Protein 2CA6 (pdb70)

Organism: Schizosaccharomyces pombe (strain 972 / ATCC 24843) (NCBI:txid284812)

Foldseek 3Di:
DAAECAQVAEAPLAQDDVSVVPPCVCLQPDQCHAYYAQANYAYHQHNLLVSLVSQLSNLNHAEYHQAHHHPPHDQVRCLNSLLSNLVSVLNRLNHAEYAHENAAHDPNSLPSVLVSLLRNLQYAAYHYEHHQQAQVSLLSSLQSLLSSLVNNVVVVHDAHAYDHYENRQNAQNNLVSNLSSQLSRQQYAEYAHEHNQHEQVSLLCNQQSHVLSNANYAYYAHHQYAHALRSLLSVLVSVLSHQNHAEYHYANHLCAQVSLLSNLVSLLPDANRQYAYYADHQNQHEDVSLLSNLVCCLPHPLRYAEYEYAAYAYDCPDPSNVSSVVSCVVSVGHDYDDRPHYD/DEAECALVQEEEQAQDDVCCCVRVVVLVPDLCHAYYAYANYEYHQHNLQVVLVSLLSSQNHAEYHQAHHHPPPDQVRCQRSLLSNLVSVLSHLNHAYYAHHNAAHPPSNLVSQLVSLLRSLQYAAYHHEAHQCAQPSLLSNLQSLLSSLVVNVVVVHDAHAYDAYENHLNELNNLLRNQSSQLSGQQYAYYHHEHNQYEQVSLLCNQQSHNLSNQNHAYYAHHAYAHALSNLVSLLVSVQSHQNHAEYHCANHQCAQNSLLSNLVSLLPHAPRAYAYYADEQNQHEDVSLLSNLVSCLPGHLNYAEAEYAAYAYDCPPPSVVSSVVSCVVSVGHDYDDRPHYD

InterPro domains:
  IPR027038 Ran GTPase-activating protein [PTHR24113] (4-377)
  IPR032675 Leucine-rich repeat domain superfamily [G3DSA:3.80.10.10] (1-345)

Solvent-accessible surface area: 29556 Å² total

Sequence (686 aa):
ARFSIEGKSLKLDAITTEDEKSVFAVLLEDDSVKEIVLSGNTIGTEAARWLSENIASKKDLEIAEFSDIFTGRVKDEIPEALRLLLQALLKCPKLHTVRLSDNAFGPTAQEPLIDFLSKHTPLEHLYLHNNGLGPQAGAKIARALQELAVNKKAKNAPPLRSIICGRNRLENGSMKEWAKTFQSHRLLHTVKMVQNGIRPEGIEHLLLEGLAYCQELKVLDLQDNTFTHLGSSALAIALKSWPNLRELGLNDCLLSARGAAAVVDAFSKLENIGLQTLRLQYNEIELDAVRTLKTVIDEKMPDLLFLELNGNRFSEEDDVVDEIREVFSTRGRGELDELDDMEARFSIEGKSLKLDAITTEDEKSVFAVLLEDDSVKEIVLSGNTIGTEAARWLSENIASKKDLEIAEFSDIFTGRVKDEIPEALRLLLQALLKCPKLHTVRLSDNAFGPTAQEPLIDFLSKHTPLEHLYLHNNGLGPQAGAKIARALQELAVNKKAKNAPPLRSIICGRNRLENGSMKEWAKTFQSHRLLHTVKMVQNGIRPEGIEHLLLEGLAYCQELKVLDLQDNTFTHLGSSALAIALKSWPNLRELGLNDCLLSARGAAAVVDAFSKLENIGLQTLRLQYNEIELDAVRTLKTVIDEKMPDLLFLELNGNRFSEEDDVVDEIREVFSTRGRGELDELDDME

CATH classification: 3.80.10.10

Structure (mmCIF, N/CA/C/O backbone):
data_2CA6
#
_entry.id   2CA6
#
_cell.length_a   175.210
_cell.length_b   175.210
_cell.length_c   55.850
_cell.angle_alpha   90.00
_cell.angle_beta   90.00
_cell.angle_gamma   90.00
#
_symmetry.space_group_name_H-M   'I 41'
#
loop_
_entity.id
_entity.type
_entity.pdbx_description
1 polymer 'RAN GTPASE-ACTIVATING PROTEIN 1'
2 non-polymer 'SULFATE ION'
3 water water
#
loop_
_atom_site.group_PDB
_atom_site.id
_atom_site.type_symbol
_atom_site.label_atom_id
_atom_site.label_alt_id
_atom_site.label_comp_id
_atom_site.label_asym_id
_atom_site.label_entity_id
_atom_site.label_seq_id
_atom_site.pdbx_PDB_ins_code
_atom_site.Cartn_x
_atom_site.Cartn_y
_atom_site.Cartn_z
_atom_site.occupancy
_atom_site.B_iso_or_equiv
_atom_site.auth_seq_id
_atom_site.auth_comp_id
_atom_site.auth_asym_id
_atom_site.auth_atom_id
_atom_site.pdbx_PDB_model_num
ATOM 1 N N . ALA A 1 2 ? 16.697 58.570 11.666 1.00 34.68 2 ALA A N 1
ATOM 2 C CA . ALA A 1 2 ? 18.054 58.005 11.906 1.00 35.53 2 ALA A CA 1
ATOM 3 C C . ALA A 1 2 ? 19.132 59.088 11.967 1.00 36.84 2 ALA A C 1
ATOM 4 O O . ALA A 1 2 ? 19.147 60.019 11.164 1.00 35.22 2 ALA A O 1
ATOM 6 N N . ARG A 1 3 ? 20.039 58.957 12.929 1.00 37.63 3 ARG A N 1
ATOM 7 C CA . ARG A 1 3 ? 21.125 59.921 13.093 1.00 37.75 3 ARG A CA 1
ATOM 8 C C . ARG A 1 3 ? 22.483 59.262 12.841 1.00 37.31 3 ARG A C 1
ATOM 9 O O . ARG A 1 3 ? 22.813 58.244 13.456 1.00 38.25 3 ARG A O 1
ATOM 17 N N . PHE A 1 4 ? 23.263 59.839 11.930 1.00 34.44 4 PHE A N 1
ATOM 18 C CA . PHE A 1 4 ? 24.578 59.299 11.619 1.00 31.99 4 PHE A CA 1
ATOM 19 C C . PHE A 1 4 ? 25.678 60.206 12.154 1.00 30.62 4 PHE A C 1
ATOM 20 O O . PHE A 1 4 ? 25.694 61.406 11.878 1.00 29.20 4 PHE A O 1
ATOM 28 N N . SER A 1 5 ? 26.602 59.633 12.915 1.00 29.98 5 SER A N 1
ATOM 29 C CA . SER A 1 5 ? 27.687 60.422 13.473 1.00 32.02 5 SER A CA 1
ATOM 30 C C . SER A 1 5 ? 29.030 59.699 13.533 1.00 32.82 5 SER A C 1
ATOM 31 O O . SER A 1 5 ? 29.111 58.519 13.891 1.00 35.41 5 SER A O 1
ATOM 34 N N . ILE A 1 6 ? 30.078 60.427 13.167 1.00 30.46 6 ILE A N 1
ATOM 35 C CA . ILE A 1 6 ? 31.447 59.924 13.202 1.00 30.01 6 ILE A CA 1
ATOM 36 C C . ILE A 1 6 ? 32.179 60.999 13.991 1.00 27.87 6 ILE A C 1
ATOM 37 O O . ILE A 1 6 ? 33.406 61.117 13.937 1.00 24.18 6 ILE A O 1
ATOM 42 N N . GLU A 1 7 ? 31.389 61.787 14.715 1.00 25.32 7 GLU A N 1
ATOM 43 C CA . GLU A 1 7 ? 31.895 62.890 15.515 1.00 25.84 7 GLU A CA 1
ATOM 44 C C . GLU A 1 7 ? 33.123 62.592 16.366 1.00 26.39 7 GLU A C 1
ATOM 45 O O . GLU A 1 7 ? 33.207 61.559 17.042 1.00 24.44 7 GLU A O 1
ATOM 51 N N . GLY A 1 8 ? 34.071 63.526 16.318 1.00 25.68 8 GLY A N 1
ATOM 52 C CA . GLY A 1 8 ? 35.299 63.415 17.080 1.00 27.19 8 GLY A CA 1
ATOM 53 C C . GLY A 1 8 ? 36.143 62.179 16.830 1.00 28.42 8 GLY A C 1
ATOM 54 O O . GLY A 1 8 ? 37.047 61.894 17.623 1.00 26.15 8 GLY A O 1
ATOM 55 N N . LYS A 1 9 ? 35.863 61.452 15.746 1.00 28.04 9 LYS A N 1
ATOM 56 C CA . LYS A 1 9 ? 36.617 60.243 15.406 1.00 26.10 9 LYS A CA 1
ATOM 57 C C . LYS A 1 9 ? 38.007 60.566 14.863 1.00 28.00 9 LYS A C 1
ATOM 58 O O . LYS A 1 9 ? 38.821 59.667 14.645 1.00 26.11 9 LYS A O 1
ATOM 64 N N . SER A 1 10 ? 38.262 61.854 14.640 1.00 29.98 10 SER A N 1
ATOM 65 C CA . SER A 1 10 ? 39.547 62.332 14.142 1.00 30.75 10 SER A CA 1
ATOM 66 C C . SER A 1 10 ? 40.027 61.506 12.947 1.00 31.74 10 SER A C 1
ATOM 67 O O . SER A 1 10 ? 41.061 60.843 13.007 1.00 35.23 10 SER A O 1
ATOM 70 N N . LEU A 1 11 ? 39.274 61.565 11.854 1.00 31.51 11 LEU A N 1
ATOM 71 C CA . LEU A 1 11 ? 39.589 60.801 10.653 1.00 30.95 11 LEU A CA 1
ATOM 72 C C . LEU A 1 11 ? 40.169 61.648 9.523 1.00 30.61 11 LEU A C 1
ATOM 73 O O . LEU A 1 11 ? 39.522 62.573 9.036 1.00 26.25 11 LEU A O 1
ATOM 78 N N . LYS A 1 12 ? 41.392 61.320 9.115 1.00 31.53 12 LYS A N 1
ATOM 79 C CA . LYS A 1 12 ? 42.071 62.021 8.025 1.00 34.37 12 LYS A CA 1
ATOM 80 C C . LYS A 1 12 ? 41.601 61.393 6.719 1.00 34.44 12 LYS A C 1
ATOM 81 O O . LYS A 1 12 ? 42.334 60.629 6.080 1.00 35.75 12 LYS A O 1
ATOM 87 N N . LEU A 1 13 ? 40.376 61.730 6.327 1.00 33.06 13 LEU A N 1
ATOM 88 C CA . LEU A 1 13 ? 39.775 61.180 5.123 1.00 32.47 13 LEU A CA 1
ATOM 89 C C . LEU A 1 13 ? 39.972 61.971 3.831 1.00 31.34 13 LEU A C 1
ATOM 90 O O . LEU A 1 13 ? 39.191 62.869 3.513 1.00 30.79 13 LEU A O 1
ATOM 95 N N . ASP A 1 14 ? 41.016 61.625 3.087 1.00 30.95 14 ASP A N 1
ATOM 96 C CA . ASP A 1 14 ? 41.289 62.267 1.808 1.00 31.72 14 ASP A CA 1
ATOM 97 C C . ASP A 1 14 ? 40.332 61.593 0.824 1.00 30.92 14 ASP A C 1
ATOM 98 O O . ASP A 1 14 ? 39.966 62.158 -0.208 1.00 28.43 14 ASP A O 1
ATOM 103 N N . ALA A 1 15 ? 39.936 60.371 1.174 1.00 33.46 15 ALA A N 1
ATOM 104 C CA . ALA A 1 15 ? 39.028 59.563 0.367 1.00 35.74 15 ALA A CA 1
ATOM 105 C C . ALA A 1 15 ? 38.362 58.502 1.246 1.00 36.57 15 ALA A C 1
ATOM 106 O O . ALA A 1 15 ? 38.662 58.393 2.431 1.00 36.54 15 ALA A O 1
ATOM 108 N N . ILE A 1 16 ? 37.455 57.723 0.663 1.00 40.98 16 ILE A N 1
ATOM 109 C CA . ILE A 1 16 ? 36.760 56.670 1.404 1.00 44.56 16 ILE A CA 1
ATOM 110 C C . ILE A 1 16 ? 37.211 55.282 0.937 1.00 48.39 16 ILE A C 1
ATOM 111 O O . ILE A 1 16 ? 36.857 54.830 -0.154 1.00 47.39 16 ILE A O 1
ATOM 116 N N . THR A 1 17 ? 37.991 54.616 1.786 1.00 52.89 17 THR A N 1
ATOM 117 C CA . THR A 1 17 ? 38.544 53.292 1.502 1.00 56.48 17 THR A CA 1
ATOM 118 C C . THR A 1 17 ? 37.492 52.234 1.198 1.00 57.99 17 THR A C 1
ATOM 119 O O . THR A 1 17 ? 36.340 52.542 0.906 1.00 59.23 17 THR A O 1
ATOM 123 N N . THR A 1 18 ? 37.915 50.978 1.269 1.00 60.58 18 THR A N 1
ATOM 124 C CA . THR A 1 18 ? 37.043 49.842 1.019 1.00 63.91 18 THR A CA 1
ATOM 125 C C . THR A 1 18 ? 36.366 49.459 2.329 1.00 64.94 18 THR A C 1
ATOM 126 O O . THR A 1 18 ? 35.142 49.502 2.442 1.00 63.92 18 THR A O 1
ATOM 130 N N . GLU A 1 19 ? 37.168 49.085 3.320 1.00 68.02 19 GLU A N 1
ATOM 131 C CA . GLU A 1 19 ? 36.623 48.718 4.619 1.00 70.33 19 GLU A CA 1
ATOM 132 C C . GLU A 1 19 ? 36.225 49.982 5.365 1.00 70.66 19 GLU A C 1
ATOM 133 O O . GLU A 1 19 ? 35.413 49.944 6.287 1.00 71.23 19 GLU A O 1
ATOM 139 N N . ASP A 1 20 ? 36.810 51.103 4.964 1.00 70.13 20 ASP A N 1
ATOM 140 C CA . ASP A 1 20 ? 36.486 52.377 5.581 1.00 69.42 20 ASP A CA 1
ATOM 141 C C . ASP A 1 20 ? 35.070 52.714 5.140 1.00 67.89 20 ASP A C 1
ATOM 142 O O . ASP A 1 20 ? 34.368 53.495 5.776 1.00 68.52 20 ASP A O 1
ATOM 147 N N . GLU A 1 21 ? 34.662 52.096 4.040 1.00 66.66 21 GLU A N 1
ATOM 148 C CA . GLU A 1 21 ? 33.338 52.295 3.469 1.00 66.06 21 GLU A CA 1
ATOM 149 C C . GLU A 1 21 ? 32.390 51.198 3.939 1.00 65.13 21 GLU A C 1
ATOM 150 O O . GLU A 1 21 ? 31.169 51.351 3.890 1.00 65.19 21 GLU A O 1
ATOM 156 N N . LYS A 1 22 ? 32.972 50.094 4.399 1.00 65.04 22 LYS A N 1
ATOM 157 C CA . LYS A 1 22 ? 32.220 48.936 4.875 1.00 62.69 22 LYS A CA 1
ATOM 158 C C . LYS A 1 22 ? 32.128 48.901 6.405 1.00 61.53 22 LYS A C 1
ATOM 159 O O . LYS A 1 22 ? 31.243 48.255 6.970 1.00 60.85 22 LYS A O 1
ATOM 165 N N . SER A 1 23 ? 33.039 49.609 7.069 1.00 60.50 23 SER A N 1
ATOM 166 C CA . SER A 1 23 ? 33.081 49.634 8.529 1.00 59.58 23 SER A CA 1
ATOM 167 C C . SER A 1 23 ? 32.904 51.012 9.151 1.00 57.58 23 SER A C 1
ATOM 168 O O . SER A 1 23 ? 32.915 51.144 10.375 1.00 58.70 23 SER A O 1
ATOM 171 N N . VAL A 1 24 ? 32.757 52.044 8.332 1.00 54.51 24 VAL A N 1
ATOM 172 C CA . VAL A 1 24 ? 32.598 53.376 8.897 1.00 52.06 24 VAL A CA 1
ATOM 173 C C . VAL A 1 24 ? 31.297 54.036 8.477 1.00 49.02 24 VAL A C 1
ATOM 174 O O . VAL A 1 24 ? 30.484 54.405 9.320 1.00 49.70 24 VAL A O 1
ATOM 178 N N . PHE A 1 25 ? 31.099 54.176 7.172 1.00 45.94 25 PHE A N 1
ATOM 179 C CA . PHE A 1 25 ? 29.892 54.806 6.666 1.00 41.96 25 PHE A CA 1
ATOM 180 C C . PHE A 1 25 ? 28.940 53.778 6.087 1.00 40.47 25 PHE A C 1
ATOM 181 O O . PHE A 1 25 ? 28.284 54.026 5.075 1.00 39.98 25 PHE A O 1
ATOM 189 N N . ALA A 1 26 ? 28.874 52.621 6.735 1.00 39.17 26 ALA A N 1
ATOM 190 C CA . ALA A 1 26 ? 27.988 51.555 6.291 1.00 38.96 26 ALA A CA 1
ATOM 191 C C . ALA A 1 26 ? 26.546 52.021 6.453 1.00 39.49 26 ALA A C 1
ATOM 192 O O . ALA A 1 26 ? 25.722 51.853 5.556 1.00 37.72 26 ALA A O 1
ATOM 194 N N . VAL A 1 27 ? 26.249 52.616 7.602 1.00 41.17 27 VAL A N 1
ATOM 195 C CA . VAL A 1 27 ? 24.907 53.111 7.872 1.00 44.42 27 VAL A CA 1
ATOM 196 C C . VAL A 1 27 ? 24.536 54.242 6.916 1.00 45.37 27 VAL A C 1
ATOM 197 O O . VAL A 1 27 ? 23.413 54.307 6.417 1.00 46.33 27 VAL A O 1
ATOM 201 N N . LEU A 1 28 ? 25.488 55.131 6.663 1.00 45.68 28 LEU A N 1
ATOM 202 C CA . LEU A 1 28 ? 25.256 56.264 5.777 1.00 47.77 28 LEU A CA 1
ATOM 203 C C . LEU A 1 28 ? 25.158 55.794 4.331 1.00 48.80 28 LEU A C 1
ATOM 204 O O . LEU A 1 28 ? 24.577 56.467 3.485 1.00 49.47 28 LEU A O 1
ATOM 209 N N . LEU A 1 29 ? 25.725 54.624 4.059 1.00 49.76 29 LEU A N 1
ATOM 210 C CA . LEU A 1 29 ? 25.709 54.059 2.718 1.00 48.22 29 LEU A CA 1
ATOM 211 C C . LEU A 1 29 ? 24.570 53.062 2.527 1.00 49.35 29 LEU A C 1
ATOM 212 O O . LEU A 1 29 ? 24.282 52.659 1.404 1.00 51.29 29 LEU A O 1
ATOM 217 N N . GLU A 1 30 ? 23.915 52.675 3.618 1.00 49.12 30 GLU A N 1
ATOM 218 C CA . GLU A 1 30 ? 22.826 51.703 3.543 1.00 50.44 30 GLU A CA 1
ATOM 219 C C . GLU A 1 30 ? 21.441 52.243 3.911 1.00 49.90 30 GLU A C 1
ATOM 220 O O . GLU A 1 30 ? 20.435 51.807 3.352 1.00 48.09 30 GLU A O 1
ATOM 226 N N . ASP A 1 31 ? 21.393 53.180 4.855 1.00 50.43 31 ASP A N 1
ATOM 227 C CA . ASP A 1 31 ? 20.131 53.764 5.308 1.00 49.27 31 ASP A CA 1
ATOM 228 C C . ASP A 1 31 ? 19.758 54.992 4.476 1.00 48.69 31 ASP A C 1
ATOM 229 O O . ASP A 1 31 ? 20.623 55.796 4.129 1.00 49.41 31 ASP A O 1
ATOM 234 N N . ASP A 1 32 ? 18.473 55.134 4.158 1.00 48.07 32 ASP A N 1
ATOM 235 C CA . ASP A 1 32 ? 18.003 56.275 3.373 1.00 47.19 32 ASP A CA 1
ATOM 236 C C . ASP A 1 32 ? 17.137 57.228 4.185 1.00 44.70 32 ASP A C 1
ATOM 237 O O . ASP A 1 32 ? 16.868 58.354 3.759 1.00 43.12 32 ASP A O 1
ATOM 242 N N . SER A 1 33 ? 16.708 56.770 5.357 1.00 42.02 33 SER A N 1
ATOM 243 C CA . SER A 1 33 ? 15.876 57.572 6.242 1.00 38.17 33 SER A CA 1
ATOM 244 C C . SER A 1 33 ? 16.736 58.410 7.180 1.00 36.51 33 SER A C 1
ATOM 245 O O . SER A 1 33 ? 16.223 59.019 8.124 1.00 34.14 33 SER A O 1
ATOM 248 N N . VAL A 1 34 ? 18.043 58.430 6.916 1.00 32.82 34 VAL A N 1
ATOM 249 C CA . VAL A 1 34 ? 18.988 59.207 7.717 1.00 33.29 34 VAL A CA 1
ATOM 250 C C . VAL A 1 34 ? 18.504 60.648 7.805 1.00 32.78 34 VAL A C 1
ATOM 251 O O . VAL A 1 34 ? 18.366 61.320 6.784 1.00 34.80 34 VAL A O 1
ATOM 255 N N . LYS A 1 35 ? 18.259 61.122 9.021 1.00 32.02 35 LYS A N 1
ATOM 256 C CA . LYS A 1 35 ? 17.772 62.483 9.225 1.00 32.39 35 LYS A CA 1
ATOM 257 C C . LYS A 1 35 ? 18.827 63.454 9.751 1.00 30.31 35 LYS A C 1
ATOM 258 O O . LYS A 1 35 ? 18.661 64.665 9.646 1.00 29.63 35 LYS A O 1
ATOM 264 N N . GLU A 1 36 ? 19.903 62.924 10.322 1.00 28.83 36 GLU A N 1
ATOM 265 C CA . GLU A 1 36 ? 20.976 63.764 10.845 1.00 28.99 36 GLU A CA 1
ATOM 266 C C . GLU A 1 36 ? 22.324 63.189 10.448 1.00 27.19 36 GLU A C 1
ATOM 267 O O . GLU A 1 36 ? 22.494 61.971 10.380 1.00 27.65 36 GLU A O 1
ATOM 273 N N . ILE A 1 37 ? 23.283 64.072 10.195 1.00 24.54 37 ILE A N 1
ATOM 274 C CA . ILE A 1 37 ? 24.631 63.650 9.835 1.00 21.92 37 ILE A CA 1
ATOM 275 C C . ILE A 1 37 ? 25.631 64.538 10.555 1.00 19.62 37 ILE A C 1
ATOM 276 O O . ILE A 1 37 ? 25.632 65.756 10.366 1.00 18.72 37 ILE A O 1
ATOM 281 N N . VAL A 1 38 ? 26.460 63.928 11.400 1.00 18.89 38 VAL A N 1
ATOM 282 C CA . VAL A 1 38 ? 27.484 64.662 12.138 1.00 17.75 38 VAL A CA 1
ATOM 283 C C . VAL A 1 38 ? 28.849 64.219 11.626 1.00 20.14 38 VAL A C 1
ATOM 284 O O . VAL A 1 38 ? 29.237 63.056 11.790 1.00 23.02 38 VAL A O 1
ATOM 288 N N . LEU A 1 39 ? 29.566 65.146 10.994 1.00 19.80 39 LEU A N 1
ATOM 289 C CA . LEU A 1 39 ? 30.891 64.875 10.445 1.00 17.69 39 LEU A CA 1
ATOM 290 C C . LEU A 1 39 ? 31.938 65.679 11.191 1.00 19.69 39 LEU A C 1
ATOM 291 O O . LEU A 1 39 ? 33.125 65.620 10.867 1.00 20.03 39 LEU A O 1
ATOM 296 N N . SER A 1 40 ? 31.492 66.429 12.192 1.00 19.31 40 SER A N 1
ATOM 297 C CA . SER A 1 40 ? 32.375 67.279 12.983 1.00 22.37 40 SER A CA 1
ATOM 298 C C . SER A 1 40 ? 33.510 66.560 13.716 1.00 24.42 40 SER A C 1
ATOM 299 O O . SER A 1 40 ? 33.294 65.533 14.362 1.00 27.53 40 SER A O 1
ATOM 302 N N . GLY A 1 41 ? 34.718 67.111 13.606 1.00 22.21 41 GLY A N 1
ATOM 303 C CA . GLY A 1 41 ? 35.874 66.527 14.275 1.00 24.74 41 GLY A CA 1
ATOM 304 C C . GLY A 1 41 ? 36.732 65.594 13.436 1.00 22.26 41 GLY A C 1
ATOM 305 O O . GLY A 1 41 ? 37.440 64.743 13.965 1.00 17.88 41 GLY A O 1
ATOM 306 N N . ASN A 1 42 ? 36.662 65.754 12.122 1.00 23.69 42 ASN A N 1
ATOM 307 C CA . ASN A 1 42 ? 37.431 64.933 11.203 1.00 24.22 42 ASN A CA 1
ATOM 308 C C . ASN A 1 42 ? 37.908 65.859 10.098 1.00 23.79 42 ASN A C 1
ATOM 309 O O . ASN A 1 42 ? 37.394 66.965 9.953 1.00 23.45 42 ASN A O 1
ATOM 314 N N . THR A 1 43 ? 38.898 65.410 9.332 1.00 26.75 43 THR A N 1
ATOM 315 C CA . THR A 1 43 ? 39.442 66.196 8.231 1.00 24.92 43 THR A CA 1
ATOM 316 C C . THR A 1 43 ? 39.004 65.592 6.912 1.00 24.42 43 THR A C 1
ATOM 317 O O . THR A 1 43 ? 39.490 64.531 6.516 1.00 25.90 43 THR A O 1
ATOM 321 N N . ILE A 1 44 ? 38.090 66.278 6.231 1.00 20.91 44 ILE A N 1
ATOM 322 C CA . ILE A 1 44 ? 37.569 65.803 4.961 1.00 19.92 44 ILE A CA 1
ATOM 323 C C . ILE A 1 44 ? 38.267 66.340 3.711 1.00 21.17 44 ILE A C 1
ATOM 324 O O . ILE A 1 44 ? 38.195 67.535 3.390 1.00 15.33 44 ILE A O 1
ATOM 329 N N . GLY A 1 45 ? 38.947 65.431 3.013 1.00 21.11 45 GLY A N 1
ATOM 330 C CA . GLY A 1 45 ? 39.638 65.776 1.787 1.00 19.01 45 GLY A CA 1
ATOM 331 C C . GLY A 1 45 ? 38.664 65.748 0.624 1.00 18.91 45 GLY A C 1
ATOM 332 O O . GLY A 1 45 ? 37.504 65.358 0.776 1.00 17.78 45 GLY A O 1
ATOM 333 N N . THR A 1 46 ? 39.138 66.146 -0.547 1.00 19.08 46 THR A N 1
ATOM 334 C CA . THR A 1 46 ? 38.304 66.196 -1.737 1.00 21.73 46 THR A CA 1
ATOM 335 C C . THR A 1 46 ? 37.592 64.903 -2.125 1.00 24.35 46 THR A C 1
ATOM 336 O O . THR A 1 46 ? 36.366 64.860 -2.229 1.00 25.44 46 THR A O 1
ATOM 340 N N . GLU A 1 47 ? 38.364 63.850 -2.353 1.00 27.87 47 GLU A N 1
ATOM 341 C CA . GLU A 1 47 ? 37.788 62.580 -2.760 1.00 26.20 47 GLU A CA 1
ATOM 342 C C . GLU A 1 47 ? 36.728 62.079 -1.792 1.00 26.99 47 GLU A C 1
ATOM 343 O O . GLU A 1 47 ? 35.656 61.638 -2.215 1.00 27.56 47 GLU A O 1
ATOM 349 N N . ALA A 1 48 ? 37.029 62.140 -0.496 1.00 26.41 48 ALA A N 1
ATOM 350 C CA . ALA A 1 48 ? 36.095 61.696 0.537 1.00 26.02 48 ALA A CA 1
ATOM 351 C C . ALA A 1 48 ? 34.805 62.496 0.433 1.00 24.82 48 ALA A C 1
ATOM 352 O O . ALA A 1 48 ? 33.706 61.943 0.548 1.00 24.23 48 ALA A O 1
ATOM 354 N N . ALA A 1 49 ? 34.947 63.801 0.202 1.00 24.96 49 ALA A N 1
ATOM 355 C CA . ALA A 1 49 ? 33.796 64.685 0.068 1.00 21.68 49 ALA A CA 1
ATOM 356 C C . ALA A 1 49 ? 32.931 64.259 -1.113 1.00 21.60 49 ALA A C 1
ATOM 357 O O . ALA A 1 49 ? 31.707 64.303 -1.033 1.00 20.78 49 ALA A O 1
ATOM 359 N N . ARG A 1 50 ? 33.568 63.851 -2.208 1.00 22.23 50 ARG A N 1
ATOM 360 C CA . ARG A 1 50 ? 32.835 63.417 -3.391 1.00 23.53 50 ARG A CA 1
ATOM 361 C C . ARG A 1 50 ? 32.023 62.169 -3.086 1.00 24.41 50 ARG A C 1
ATOM 362 O O . ARG A 1 50 ? 30.895 62.005 -3.566 1.00 24.76 50 ARG A O 1
ATOM 370 N N . TRP A 1 51 ? 32.601 61.287 -2.282 1.00 24.59 51 TRP A N 1
ATOM 371 C CA . TRP A 1 51 ? 31.918 60.064 -1.904 1.00 23.84 51 TRP A CA 1
ATOM 372 C C . TRP A 1 51 ? 30.667 60.418 -1.090 1.00 22.24 51 TRP A C 1
ATOM 373 O O . TRP A 1 51 ? 29.545 60.078 -1.460 1.00 19.15 51 TRP A O 1
ATOM 384 N N . LEU A 1 52 ? 30.880 61.117 0.018 1.00 22.60 52 LEU A N 1
ATOM 385 C CA . LEU A 1 52 ? 29.799 61.530 0.905 1.00 23.69 52 LEU A CA 1
ATOM 386 C C . LEU A 1 52 ? 28.683 62.257 0.158 1.00 25.51 52 LEU A C 1
ATOM 387 O O . LEU A 1 52 ? 27.504 62.050 0.441 1.00 28.03 52 LEU A O 1
ATOM 392 N N . SER A 1 53 ? 29.058 63.112 -0.792 1.00 26.72 53 SER A N 1
ATOM 393 C CA . SER A 1 53 ? 28.088 63.880 -1.572 1.00 25.73 53 SER A CA 1
ATOM 394 C C . SER A 1 53 ? 27.038 63.000 -2.234 1.00 24.39 53 SER A C 1
ATOM 395 O O . SER A 1 53 ? 25.841 63.274 -2.156 1.00 20.69 53 SER A O 1
ATOM 398 N N . GLU A 1 54 ? 27.496 61.943 -2.891 1.00 25.15 54 GLU A N 1
ATOM 399 C CA . GLU A 1 54 ? 26.598 61.016 -3.565 1.00 27.07 54 GLU A CA 1
ATOM 400 C C . GLU A 1 54 ? 25.760 60.242 -2.542 1.00 24.46 54 GLU A C 1
ATOM 401 O O . GLU A 1 54 ? 24.624 59.856 -2.816 1.00 24.60 54 GLU A O 1
ATOM 407 N N . ASN A 1 55 ? 26.318 60.031 -1.354 1.00 24.15 55 ASN A N 1
ATOM 408 C CA . ASN A 1 55 ? 25.613 59.304 -0.305 1.00 24.29 55 ASN A CA 1
ATOM 409 C C . ASN A 1 55 ? 24.825 60.219 0.622 1.00 23.50 55 ASN A C 1
ATOM 410 O O . ASN A 1 55 ? 24.259 59.776 1.620 1.00 19.05 55 ASN A O 1
ATOM 415 N N . ILE A 1 56 ? 24.789 61.501 0.284 1.00 25.40 56 ILE A N 1
ATOM 416 C CA . ILE A 1 56 ? 24.063 62.471 1.086 1.00 27.02 56 ILE A CA 1
ATOM 417 C C . ILE A 1 56 ? 22.869 63.009 0.314 1.00 26.34 56 ILE A C 1
ATOM 418 O O . ILE A 1 56 ? 21.825 63.299 0.894 1.00 23.32 56 ILE A O 1
ATOM 423 N N . ALA A 1 57 ? 23.022 63.117 -1.000 1.00 27.86 57 ALA A N 1
ATOM 424 C CA . ALA A 1 57 ? 21.955 63.628 -1.848 1.00 30.22 57 ALA A CA 1
ATOM 425 C C . ALA A 1 57 ? 20.799 62.638 -1.948 1.00 31.56 57 ALA A C 1
ATOM 426 O O . ALA A 1 57 ? 19.706 62.987 -2.404 1.00 29.83 57 ALA A O 1
ATOM 428 N N . SER A 1 58 ? 21.046 61.403 -1.519 1.00 32.39 58 SER A N 1
ATOM 429 C CA . SER A 1 58 ? 20.027 60.364 -1.560 1.00 30.88 58 SER A CA 1
ATOM 430 C C . SER A 1 58 ? 19.161 60.422 -0.317 1.00 29.07 58 SER A C 1
ATOM 431 O O . SER A 1 58 ? 18.080 59.846 -0.271 1.00 31.75 58 SER A O 1
ATOM 434 N N . LYS A 1 59 ? 19.641 61.120 0.699 1.00 29.48 59 LYS A N 1
ATOM 435 C CA . LYS A 1 59 ? 18.887 61.242 1.928 1.00 29.48 59 LYS A CA 1
ATOM 436 C C . LYS A 1 59 ? 17.872 62.364 1.757 1.00 30.85 59 LYS A C 1
ATOM 437 O O . LYS A 1 59 ? 18.125 63.508 2.131 1.00 29.77 59 LYS A O 1
ATOM 443 N N . LYS A 1 60 ? 16.722 62.030 1.182 1.00 32.15 60 LYS A N 1
ATOM 444 C CA . LYS A 1 60 ? 15.677 63.019 0.952 1.00 34.21 60 LYS A CA 1
ATOM 445 C C . LYS A 1 60 ? 15.001 63.494 2.236 1.00 33.03 60 LYS A C 1
ATOM 446 O O . LYS A 1 60 ? 14.189 64.421 2.207 1.00 34.69 60 LYS A O 1
ATOM 452 N N . ASP A 1 61 ? 15.328 62.862 3.359 1.00 31.09 61 ASP A N 1
ATOM 453 C CA . ASP A 1 61 ? 14.741 63.250 4.636 1.00 27.46 61 ASP A CA 1
ATOM 454 C C . ASP A 1 61 ? 15.783 63.799 5.583 1.00 24.65 61 ASP A C 1
ATOM 455 O O . ASP A 1 61 ? 15.583 63.815 6.801 1.00 22.16 61 ASP A O 1
ATOM 460 N N . LEU A 1 62 ? 16.908 64.226 5.022 1.00 23.01 62 LEU A N 1
ATOM 461 C CA . LEU A 1 62 ? 17.958 64.805 5.828 1.00 22.36 62 LEU A CA 1
ATOM 462 C C . LEU A 1 62 ? 17.484 66.200 6.220 1.00 24.09 62 LEU A C 1
ATOM 463 O O . LEU A 1 62 ? 17.040 66.970 5.366 1.00 21.76 62 LEU A O 1
ATOM 468 N N . GLU A 1 63 ? 17.590 66.525 7.506 1.00 24.48 63 GLU A N 1
ATOM 469 C CA . GLU A 1 63 ? 17.139 67.817 8.001 1.00 25.57 63 GLU A CA 1
ATOM 470 C C . GLU A 1 63 ? 18.233 68.586 8.699 1.00 25.61 63 GLU A C 1
ATOM 471 O O . GLU A 1 63 ? 18.215 69.812 8.713 1.00 27.86 63 GLU A O 1
ATOM 477 N N . ILE A 1 64 ? 19.168 67.864 9.305 1.00 25.02 64 ILE A N 1
ATOM 478 C CA . ILE A 1 64 ? 20.272 68.492 10.016 1.00 21.71 64 ILE A CA 1
ATOM 479 C C . ILE A 1 64 ? 21.614 68.063 9.450 1.00 20.18 64 ILE A C 1
ATOM 480 O O . ILE A 1 64 ? 21.873 66.875 9.262 1.00 18.93 64 ILE A O 1
ATOM 485 N N . ALA A 1 65 ? 22.455 69.047 9.165 1.00 19.26 65 ALA A N 1
ATOM 486 C CA . ALA A 1 65 ? 23.786 68.792 8.646 1.00 16.56 65 ALA A CA 1
ATOM 487 C C . ALA A 1 65 ? 24.776 69.505 9.556 1.00 16.63 65 ALA A C 1
ATOM 488 O O . ALA A 1 65 ? 24.981 70.718 9.457 1.00 13.37 65 ALA A O 1
ATOM 490 N N . GLU A 1 66 ? 25.358 68.745 10.472 1.00 15.98 66 GLU A N 1
ATOM 491 C CA . GLU A 1 66 ? 26.342 69.285 11.391 1.00 17.08 66 GLU A CA 1
ATOM 492 C C . GLU A 1 66 ? 27.690 69.055 10.740 1.00 15.68 66 GLU A C 1
ATOM 493 O O . GLU A 1 66 ? 28.292 67.992 10.901 1.00 18.86 66 GLU A O 1
ATOM 499 N N . PHE A 1 67 ? 28.160 70.039 9.988 1.00 11.08 67 PHE A N 1
ATOM 500 C CA . PHE A 1 67 ? 29.438 69.892 9.313 1.00 12.56 67 PHE A CA 1
ATOM 501 C C . PHE A 1 67 ? 30.502 70.835 9.852 1.00 11.96 67 PHE A C 1
ATOM 502 O O . PHE A 1 67 ? 31.454 71.159 9.161 1.00 12.10 67 PHE A O 1
ATOM 510 N N . SER A 1 68 ? 30.338 71.277 11.090 1.00 15.14 68 SER A N 1
ATOM 511 C CA . SER A 1 68 ? 31.317 72.168 11.683 1.00 16.38 68 SER A CA 1
ATOM 512 C C . SER A 1 68 ? 32.611 71.384 11.866 1.00 18.12 68 SER A C 1
ATOM 513 O O . SER A 1 68 ? 32.585 70.153 11.980 1.00 16.45 68 SER A O 1
ATOM 516 N N . ASP A 1 69 ? 33.738 72.092 11.877 1.00 15.75 69 ASP A N 1
ATOM 517 C CA . ASP A 1 69 ? 35.031 71.460 12.083 1.00 19.52 69 ASP A CA 1
ATOM 518 C C . ASP A 1 69 ? 35.251 70.183 11.258 1.00 20.75 69 ASP A C 1
ATOM 519 O O . ASP A 1 69 ? 35.195 69.074 11.786 1.00 21.46 69 ASP A O 1
ATOM 524 N N . ILE A 1 70 ? 35.503 70.344 9.961 1.00 22.89 70 ILE A N 1
ATOM 525 C CA . ILE A 1 70 ? 35.746 69.196 9.090 1.00 24.03 70 ILE A CA 1
ATOM 526 C C . ILE A 1 70 ? 36.849 69.470 8.067 1.00 24.68 70 ILE A C 1
ATOM 527 O O . ILE A 1 70 ? 36.945 68.778 7.053 1.00 24.27 70 ILE A O 1
ATOM 532 N N . PHE A 1 71 ? 37.685 70.469 8.337 1.00 25.45 71 PHE A N 1
ATOM 533 C CA . PHE A 1 71 ? 38.770 70.822 7.423 1.00 26.88 71 PHE A CA 1
ATOM 534 C C . PHE A 1 71 ? 40.063 71.237 8.132 1.00 29.17 71 PHE A C 1
ATOM 535 O O . PHE A 1 71 ? 40.908 71.910 7.533 1.00 28.79 71 PHE A O 1
ATOM 543 N N . THR A 1 72 ? 40.222 70.853 9.398 1.00 29.45 72 THR A N 1
ATOM 544 C CA . THR A 1 72 ? 41.437 71.212 10.134 1.00 27.97 72 THR A CA 1
ATOM 545 C C . THR A 1 72 ? 42.653 70.445 9.639 1.00 27.58 72 THR A C 1
ATOM 546 O O . THR A 1 72 ? 42.698 69.217 9.692 1.00 28.62 72 THR A O 1
ATOM 550 N N . GLY A 1 73 ? 43.644 71.189 9.162 1.00 26.59 73 GLY A N 1
ATOM 551 C CA . GLY A 1 73 ? 44.843 70.577 8.636 1.00 25.92 73 GLY A CA 1
ATOM 552 C C . GLY A 1 73 ? 44.906 70.795 7.135 1.00 25.30 73 GLY A C 1
ATOM 553 O O . GLY A 1 73 ? 45.982 70.788 6.546 1.00 26.34 73 GLY A O 1
ATOM 554 N N . ARG A 1 74 ? 43.746 70.997 6.516 1.00 23.90 74 ARG A N 1
ATOM 555 C CA . ARG A 1 74 ? 43.672 71.217 5.076 1.00 22.08 74 ARG A CA 1
ATOM 556 C C . ARG A 1 74 ? 44.251 72.574 4.677 1.00 21.96 74 ARG A C 1
ATOM 557 O O . ARG A 1 74 ? 44.276 73.511 5.470 1.00 19.60 74 ARG A O 1
ATOM 565 N N . VAL A 1 75 ? 44.724 72.670 3.442 1.00 22.31 75 VAL A N 1
ATOM 566 C CA . VAL A 1 75 ? 45.253 73.927 2.951 1.00 23.23 75 VAL A CA 1
ATOM 567 C C . VAL A 1 75 ? 44.019 74.760 2.648 1.00 23.50 75 VAL A C 1
ATOM 568 O O . VAL A 1 75 ? 43.157 74.342 1.882 1.00 24.47 75 VAL A O 1
ATOM 572 N N . LYS A 1 76 ? 43.933 75.923 3.279 1.00 22.19 76 LYS A N 1
ATOM 573 C CA . LYS A 1 76 ? 42.796 76.819 3.135 1.00 20.71 76 LYS A CA 1
ATOM 574 C C . LYS A 1 76 ? 42.228 76.901 1.722 1.00 21.74 76 LYS A C 1
ATOM 575 O O . LYS A 1 76 ? 41.014 76.786 1.525 1.00 19.65 76 LYS A O 1
ATOM 581 N N . ASP A 1 77 ? 43.104 77.089 0.741 1.00 22.14 77 ASP A N 1
ATOM 582 C CA . ASP A 1 77 ? 42.685 77.207 -0.651 1.00 19.94 77 ASP A CA 1
ATOM 583 C C . ASP A 1 77 ? 42.581 75.890 -1.417 1.00 19.04 77 ASP A C 1
ATOM 584 O O . ASP A 1 77 ? 42.718 75.862 -2.638 1.00 18.44 77 ASP A O 1
ATOM 589 N N . GLU A 1 78 ? 42.339 74.801 -0.700 1.00 18.98 78 GLU A N 1
ATOM 590 C CA . GLU A 1 78 ? 42.179 73.496 -1.333 1.00 19.76 78 GLU A CA 1
ATOM 591 C C . GLU A 1 78 ? 40.890 72.863 -0.810 1.00 18.03 78 GLU A C 1
ATOM 592 O O . GLU A 1 78 ? 40.501 71.775 -1.217 1.00 16.73 78 GLU A O 1
ATOM 598 N N . ILE A 1 79 ? 40.236 73.597 0.088 1.00 18.85 79 ILE A N 1
ATOM 599 C CA . ILE A 1 79 ? 38.970 73.226 0.715 1.00 18.48 79 ILE A CA 1
ATOM 600 C C . ILE A 1 79 ? 37.741 73.495 -0.188 1.00 19.36 79 ILE A C 1
ATOM 601 O O . ILE A 1 79 ? 36.720 72.811 -0.079 1.00 16.46 79 ILE A O 1
ATOM 606 N N . PRO A 1 80 ? 37.825 74.501 -1.082 1.00 17.82 80 PRO A N 1
ATOM 607 C CA . PRO A 1 80 ? 36.712 74.829 -1.979 1.00 19.95 80 PRO A CA 1
ATOM 608 C C . PRO A 1 80 ? 36.037 73.656 -2.700 1.00 18.41 80 PRO A C 1
ATOM 609 O O . PRO A 1 80 ? 34.811 73.597 -2.774 1.00 15.44 80 PRO A O 1
ATOM 613 N N . GLU A 1 81 ? 36.834 72.725 -3.221 1.00 20.73 81 GLU A N 1
ATOM 614 C CA . GLU A 1 81 ? 36.302 71.568 -3.951 1.00 19.72 81 GLU A CA 1
ATOM 615 C C . GLU A 1 81 ? 35.412 70.652 -3.109 1.00 17.66 81 GLU A C 1
ATOM 616 O O . GLU A 1 81 ? 34.338 70.237 -3.553 1.00 17.94 81 GLU A O 1
ATOM 622 N N . ALA A 1 82 ? 35.853 70.344 -1.895 1.00 16.35 82 ALA A N 1
ATOM 623 C CA . ALA A 1 82 ? 35.083 69.492 -1.003 1.00 16.16 82 ALA A CA 1
ATOM 624 C C . ALA A 1 82 ? 33.852 70.244 -0.514 1.00 16.56 82 ALA A C 1
ATOM 625 O O . ALA A 1 82 ? 32.757 69.679 -0.428 1.00 17.85 82 ALA A O 1
ATOM 627 N N . LEU A 1 83 ? 34.032 71.520 -0.188 1.00 13.42 83 LEU A N 1
ATOM 628 C CA . LEU A 1 83 ? 32.926 72.333 0.287 1.00 12.08 83 LEU A CA 1
ATOM 629 C C . LEU A 1 83 ? 31.815 72.338 -0.748 1.00 11.47 83 LEU A C 1
ATOM 630 O O . LEU A 1 83 ? 30.672 72.017 -0.439 1.00 14.43 83 LEU A O 1
ATOM 635 N N . ARG A 1 84 ? 32.163 72.711 -1.975 1.00 11.58 84 ARG A N 1
ATOM 636 C CA . ARG A 1 84 ? 31.213 72.765 -3.088 1.00 13.30 84 ARG A CA 1
ATOM 637 C C . ARG A 1 84 ? 30.477 71.434 -3.261 1.00 15.63 84 ARG A C 1
ATOM 638 O O . ARG A 1 84 ? 29.251 71.398 -3.388 1.00 14.71 84 ARG A O 1
ATOM 646 N N . LEU A 1 85 ? 31.243 70.345 -3.273 1.00 14.90 85 LEU A N 1
ATOM 647 C CA . LEU A 1 85 ? 30.696 69.002 -3.408 1.00 15.14 85 LEU A CA 1
ATOM 648 C C . LEU A 1 85 ? 29.687 68.680 -2.313 1.00 16.17 85 LEU A C 1
ATOM 649 O O . LEU A 1 85 ? 28.667 68.029 -2.563 1.00 14.44 85 LEU A O 1
ATOM 654 N N . LEU A 1 86 ? 29.987 69.122 -1.094 1.00 18.42 86 LEU A N 1
ATOM 655 C CA . LEU A 1 86 ? 29.109 68.884 0.044 1.00 17.70 86 LEU A CA 1
ATOM 656 C C . LEU A 1 86 ? 27.878 69.790 0.012 1.00 17.22 86 LEU A C 1
ATOM 657 O O . LEU A 1 86 ? 26.752 69.319 0.159 1.00 19.14 86 LEU A O 1
ATOM 662 N N . LEU A 1 87 ? 28.087 71.089 -0.184 1.00 15.99 87 LEU A N 1
ATOM 663 C CA . LEU A 1 87 ? 26.969 72.031 -0.219 1.00 15.21 87 LEU A CA 1
ATOM 664 C C . LEU A 1 87 ? 25.995 71.798 -1.378 1.00 16.27 87 LEU A C 1
ATOM 665 O O . LEU A 1 87 ? 24.795 72.043 -1.251 1.00 13.20 87 LEU A O 1
ATOM 670 N N . GLN A 1 88 ? 26.509 71.327 -2.510 1.00 17.50 88 GLN A N 1
ATOM 671 C CA . GLN A 1 88 ? 25.654 71.074 -3.658 1.00 18.78 88 GLN A CA 1
ATOM 672 C C . GLN A 1 88 ? 24.816 69.819 -3.464 1.00 19.59 88 GLN A C 1
ATOM 673 O O . GLN A 1 88 ? 23.749 69.686 -4.055 1.00 17.47 88 GLN A O 1
ATOM 679 N N . ALA A 1 89 ? 25.300 68.910 -2.621 1.00 19.68 89 ALA A N 1
ATOM 680 C CA . ALA A 1 89 ? 24.581 67.679 -2.329 1.00 16.87 89 ALA A CA 1
ATOM 681 C C . ALA A 1 89 ? 23.458 68.015 -1.367 1.00 15.73 89 ALA A C 1
ATOM 682 O O . ALA A 1 89 ? 22.374 67.438 -1.436 1.00 17.75 89 ALA A O 1
ATOM 684 N N . LEU A 1 90 ? 23.731 68.956 -0.467 1.00 17.16 90 LEU A N 1
ATOM 685 C CA . LEU A 1 90 ? 22.757 69.402 0.529 1.00 17.04 90 LEU A CA 1
ATOM 686 C C . LEU A 1 90 ? 21.602 70.185 -0.100 1.00 17.43 90 LEU A C 1
ATOM 687 O O . LEU A 1 90 ? 20.469 70.125 0.376 1.00 17.40 90 LEU A O 1
ATOM 692 N N . LEU A 1 91 ? 21.896 70.922 -1.168 1.00 17.93 91 LEU A N 1
ATOM 693 C CA . LEU A 1 91 ? 20.885 71.715 -1.855 1.00 17.44 91 LEU A CA 1
ATOM 694 C C . LEU A 1 91 ? 19.847 70.769 -2.461 1.00 17.49 91 LEU A C 1
ATOM 695 O O . LEU A 1 91 ? 18.821 71.198 -2.989 1.00 13.88 91 LEU A O 1
ATOM 700 N N . LYS A 1 92 ? 20.118 69.472 -2.380 1.00 17.78 92 LYS A N 1
ATOM 701 C CA . LYS A 1 92 ? 19.187 68.493 -2.916 1.00 16.46 92 LYS A CA 1
ATOM 702 C C . LYS A 1 92 ? 18.351 67.841 -1.818 1.00 15.80 92 LYS A C 1
ATOM 703 O O . LYS A 1 92 ? 17.512 66.989 -2.101 1.00 17.50 92 LYS A O 1
ATOM 709 N N . CYS A 1 93 ? 18.579 68.254 -0.571 1.00 12.89 93 CYS A N 1
ATOM 710 C CA . CYS A 1 93 ? 17.822 67.742 0.568 1.00 13.29 93 CYS A CA 1
ATOM 711 C C . CYS A 1 93 ? 16.782 68.802 0.952 1.00 14.02 93 CYS A C 1
ATOM 712 O O . CYS A 1 93 ? 17.087 69.786 1.641 1.00 11.57 93 CYS A O 1
ATOM 715 N N . PRO A 1 94 ? 15.530 68.596 0.510 1.00 14.07 94 PRO A N 1
ATOM 716 C CA . PRO A 1 94 ? 14.345 69.440 0.712 1.00 16.27 94 PRO A CA 1
ATOM 717 C C . PRO A 1 94 ? 13.894 69.697 2.148 1.00 14.24 94 PRO A C 1
ATOM 718 O O . PRO A 1 94 ? 13.296 70.733 2.431 1.00 15.02 94 PRO A O 1
ATOM 722 N N . LYS A 1 95 ? 14.177 68.761 3.047 1.00 13.02 95 LYS A N 1
ATOM 723 C CA . LYS A 1 95 ? 13.793 68.900 4.451 1.00 8.92 95 LYS A CA 1
ATOM 724 C C . LYS A 1 95 ? 14.963 69.349 5.313 1.00 10.84 95 LYS A C 1
ATOM 725 O O . LYS A 1 95 ? 14.865 69.328 6.535 1.00 12.95 95 LYS A O 1
ATOM 731 N N . LEU A 1 96 ? 16.076 69.728 4.692 1.00 11.40 96 LEU A N 1
ATOM 732 C CA . LEU A 1 96 ? 17.240 70.163 5.458 1.00 7.79 96 LEU A CA 1
ATOM 733 C C . LEU A 1 96 ? 16.991 71.585 5.959 1.00 10.19 96 LEU A C 1
ATOM 734 O O . LEU A 1 96 ? 17.101 72.559 5.206 1.00 10.28 96 LEU A O 1
ATOM 739 N N . HIS A 1 97 ? 16.637 71.698 7.235 1.00 9.61 97 HIS A N 1
ATOM 740 C CA . HIS A 1 97 ? 16.356 73.000 7.826 1.00 11.64 97 HIS A CA 1
ATOM 741 C C . HIS A 1 97 ? 17.513 73.578 8.621 1.00 8.95 97 HIS A C 1
ATOM 742 O O . HIS A 1 97 ? 17.607 74.789 8.778 1.00 6.04 97 HIS A O 1
ATOM 749 N N . THR A 1 98 ? 18.398 72.724 9.121 1.00 11.36 98 THR A N 1
ATOM 750 C CA . THR A 1 98 ? 19.517 73.215 9.908 1.00 12.86 98 THR A CA 1
ATOM 751 C C . THR A 1 98 ? 20.879 72.828 9.340 1.00 15.52 98 THR A C 1
ATOM 752 O O . THR A 1 98 ? 21.140 71.656 9.076 1.00 18.02 98 THR A O 1
ATOM 756 N N . VAL A 1 99 ? 21.744 73.822 9.155 1.00 13.96 99 VAL A N 1
ATOM 757 C CA . VAL A 1 99 ? 23.081 73.584 8.630 1.00 14.29 99 VAL A CA 1
ATOM 758 C C . VAL A 1 99 ? 24.128 74.296 9.483 1.00 14.50 99 VAL A C 1
ATOM 759 O O . VAL A 1 99 ? 24.030 75.498 9.729 1.00 14.45 99 VAL A O 1
ATOM 763 N N . ARG A 1 100 ? 25.122 73.545 9.943 1.00 13.19 100 ARG A N 1
ATOM 764 C CA . ARG A 1 100 ? 26.181 74.108 10.764 1.00 12.21 100 ARG A CA 1
ATOM 765 C C . ARG A 1 100 ? 27.504 73.938 10.029 1.00 10.90 100 ARG A C 1
ATOM 766 O O . ARG A 1 100 ? 27.858 72.845 9.612 1.00 5.38 100 ARG A O 1
ATOM 774 N N . LEU A 1 101 ? 28.225 75.041 9.877 1.00 12.79 101 LEU A N 1
ATOM 775 C CA . LEU A 1 101 ? 29.484 75.049 9.162 1.00 12.12 101 LEU A CA 1
ATOM 776 C C . LEU A 1 101 ? 30.533 75.854 9.904 1.00 13.65 101 LEU A C 1
ATOM 777 O O . LEU A 1 101 ? 31.454 76.407 9.296 1.00 10.82 101 LEU A O 1
ATOM 782 N N . SER A 1 102 ? 30.388 75.903 11.224 1.00 15.42 102 SER A N 1
ATOM 783 C CA . SER A 1 102 ? 31.302 76.638 12.087 1.00 14.94 102 SER A CA 1
ATOM 784 C C . SER A 1 102 ? 32.670 75.962 12.181 1.00 16.97 102 SER A C 1
ATOM 785 O O . SER A 1 102 ? 32.849 74.818 11.755 1.00 18.56 102 SER A O 1
ATOM 788 N N . ASP A 1 103 ? 33.625 76.681 12.760 1.00 14.95 103 ASP A N 1
ATOM 789 C CA . ASP A 1 103 ? 34.984 76.187 12.943 1.00 16.48 103 ASP A CA 1
ATOM 790 C C . ASP A 1 103 ? 35.613 75.638 11.672 1.00 15.60 103 ASP A C 1
ATOM 791 O O . ASP A 1 103 ? 36.295 74.610 11.696 1.00 15.57 103 ASP A O 1
ATOM 796 N N . ASN A 1 104 ? 35.364 76.329 10.566 1.00 14.75 104 ASN A N 1
ATOM 797 C CA . ASN A 1 104 ? 35.918 75.970 9.266 1.00 12.60 104 ASN A CA 1
ATOM 798 C C . ASN A 1 104 ? 36.467 77.243 8.638 1.00 12.30 104 ASN A C 1
ATOM 799 O O . ASN A 1 104 ? 35.735 78.212 8.471 1.00 11.04 104 ASN A O 1
ATOM 804 N N . ALA A 1 105 ? 37.758 77.247 8.312 1.00 14.97 105 ALA A N 1
ATOM 805 C CA . ALA A 1 105 ? 38.392 78.419 7.709 1.00 17.46 105 ALA A CA 1
ATOM 806 C C . ALA A 1 105 ? 38.015 78.557 6.236 1.00 17.94 105 ALA A C 1
ATOM 807 O O . ALA A 1 105 ? 38.503 77.813 5.379 1.00 17.46 105 ALA A O 1
ATOM 809 N N . PHE A 1 106 ? 37.153 79.527 5.951 1.00 17.17 106 PHE A N 1
ATOM 810 C CA . PHE A 1 106 ? 36.693 79.767 4.594 1.00 18.87 106 PHE A CA 1
ATOM 811 C C . PHE A 1 106 ? 37.303 81.007 3.981 1.00 22.89 106 PHE A C 1
ATOM 812 O O . PHE A 1 106 ? 36.856 82.133 4.248 1.00 20.55 106 PHE A O 1
ATOM 820 N N . GLY A 1 107 ? 38.327 80.789 3.157 1.00 24.91 107 GLY A N 1
ATOM 821 C CA . GLY A 1 107 ? 38.980 81.888 2.477 1.00 27.22 107 GLY A CA 1
ATOM 822 C C . GLY A 1 107 ? 38.039 82.387 1.395 1.00 30.42 107 GLY A C 1
ATOM 823 O O . GLY A 1 107 ? 37.000 81.763 1.146 1.00 31.36 107 GLY A O 1
ATOM 824 N N . PRO A 1 108 ? 38.366 83.511 0.737 1.00 29.93 108 PRO A N 1
ATOM 825 C CA . PRO A 1 108 ? 37.541 84.095 -0.328 1.00 29.07 108 PRO A CA 1
ATOM 826 C C . PRO A 1 108 ? 37.138 83.111 -1.437 1.00 27.42 108 PRO A C 1
ATOM 827 O O . PRO A 1 108 ? 36.148 83.326 -2.130 1.00 28.04 108 PRO A O 1
ATOM 831 N N . THR A 1 109 ? 37.905 82.037 -1.606 1.00 26.60 109 THR A N 1
ATOM 832 C CA . THR A 1 109 ? 37.596 81.048 -2.633 1.00 25.45 109 THR A CA 1
ATOM 833 C C . THR A 1 109 ? 36.530 80.083 -2.137 1.00 23.85 109 THR A C 1
ATOM 834 O O . THR A 1 109 ? 35.567 79.789 -2.842 1.00 26.63 109 THR A O 1
ATOM 838 N N . ALA A 1 110 ? 36.703 79.593 -0.917 1.00 22.12 110 ALA A N 1
ATOM 839 C CA . ALA A 1 110 ? 35.739 78.672 -0.339 1.00 20.00 110 ALA A CA 1
ATOM 840 C C . ALA A 1 110 ? 34.394 79.375 -0.178 1.00 17.67 110 ALA A C 1
ATOM 841 O O . ALA A 1 110 ? 33.364 78.731 0.005 1.00 17.46 110 ALA A O 1
ATOM 843 N N . GLN A 1 111 ? 34.410 80.701 -0.258 1.00 18.19 111 GLN A N 1
ATOM 844 C CA . GLN A 1 111 ? 33.195 81.500 -0.112 1.00 19.90 111 GLN A CA 1
ATOM 845 C C . GLN A 1 111 ? 32.213 81.441 -1.278 1.00 19.07 111 GLN A C 1
ATOM 846 O O . GLN A 1 111 ? 31.040 81.776 -1.115 1.00 20.53 111 GLN A O 1
ATOM 852 N N . GLU A 1 112 ? 32.672 81.023 -2.452 1.00 17.87 112 GLU A N 1
ATOM 853 C CA . GLU A 1 112 ? 31.777 80.958 -3.599 1.00 17.94 112 GLU A CA 1
ATOM 854 C C . GLU A 1 112 ? 30.703 79.899 -3.426 1.00 15.13 112 GLU A C 1
ATOM 855 O O . GLU A 1 112 ? 29.520 80.206 -3.453 1.00 13.74 112 GLU A O 1
ATOM 861 N N . PRO A 1 113 ? 31.096 78.630 -3.254 1.00 18.41 113 PRO A N 1
ATOM 862 C CA . PRO A 1 113 ? 30.044 77.628 -3.082 1.00 17.66 113 PRO A CA 1
ATOM 863 C C . PRO A 1 113 ? 29.190 77.925 -1.845 1.00 18.59 113 PRO A C 1
ATOM 864 O O . PRO A 1 113 ? 28.009 77.575 -1.795 1.00 16.38 113 PRO A O 1
ATOM 868 N N . LEU A 1 114 ? 29.796 78.576 -0.854 1.00 16.56 114 LEU A N 1
ATOM 869 C CA . LEU A 1 114 ? 29.091 78.917 0.370 1.00 16.55 114 LEU A CA 1
ATOM 870 C C . LEU A 1 114 ? 27.998 79.927 0.065 1.00 18.03 114 LEU A C 1
ATOM 871 O O . LEU A 1 114 ? 26.874 79.801 0.546 1.00 20.04 114 LEU A O 1
ATOM 876 N N . ILE A 1 115 ? 28.340 80.924 -0.745 1.00 18.66 115 ILE A N 1
ATOM 877 C CA . ILE A 1 115 ? 27.405 81.978 -1.131 1.00 18.94 115 ILE A CA 1
ATOM 878 C C . ILE A 1 115 ? 26.262 81.435 -1.990 1.00 18.64 115 ILE A C 1
ATOM 879 O O . ILE A 1 115 ? 25.098 81.716 -1.728 1.00 21.45 115 ILE A O 1
ATOM 884 N N . ASP A 1 116 ? 26.598 80.649 -3.007 1.00 18.40 116 ASP A N 1
ATOM 885 C CA . ASP A 1 116 ? 25.597 80.081 -3.899 1.00 16.56 116 ASP A CA 1
ATOM 886 C C . ASP A 1 116 ? 24.595 79.248 -3.102 1.00 16.30 116 ASP A C 1
ATOM 887 O O . ASP A 1 116 ? 23.381 79.417 -3.242 1.00 12.92 116 ASP A O 1
ATOM 892 N N . PHE A 1 117 ? 25.112 78.350 -2.267 1.00 17.07 117 PHE A N 1
ATOM 893 C CA . PHE A 1 117 ? 24.272 77.499 -1.430 1.00 12.99 117 PHE A CA 1
ATOM 894 C C . PHE A 1 117 ? 23.370 78.344 -0.526 1.00 9.99 117 PHE A C 1
ATOM 895 O O . PHE A 1 117 ? 22.141 78.231 -0.576 1.00 4.82 117 PHE A O 1
ATOM 903 N N . LEU A 1 118 ? 23.991 79.183 0.300 1.00 9.40 118 LEU A N 1
ATOM 904 C CA . LEU A 1 118 ? 23.254 80.041 1.221 1.00 14.73 118 LEU A CA 1
ATOM 905 C C . LEU A 1 118 ? 22.157 80.853 0.542 1.00 16.29 118 LEU A C 1
ATOM 906 O O . LEU A 1 118 ? 21.122 81.133 1.142 1.00 14.39 118 LEU A O 1
ATOM 911 N N . SER A 1 119 ? 22.387 81.229 -0.709 1.00 16.69 119 SER A N 1
ATOM 912 C CA . SER A 1 119 ? 21.411 82.017 -1.444 1.00 18.44 119 SER A CA 1
ATOM 913 C C . SER A 1 119 ? 20.328 81.169 -2.098 1.00 17.00 119 SER A C 1
ATOM 914 O O . SER A 1 119 ? 19.272 81.686 -2.460 1.00 20.98 119 SER A O 1
ATOM 917 N N . LYS A 1 120 ? 20.572 79.870 -2.233 1.00 15.93 120 LYS A N 1
ATOM 918 C CA . LYS A 1 120 ? 19.606 78.997 -2.890 1.00 13.17 120 LYS A CA 1
ATOM 919 C C . LYS A 1 120 ? 18.822 78.002 -2.034 1.00 11.22 120 LYS A C 1
ATOM 920 O O . LYS A 1 120 ? 17.738 77.584 -2.430 1.00 9.83 120 LYS A O 1
ATOM 926 N N . HIS A 1 121 ? 19.348 77.631 -0.870 1.00 10.83 121 HIS A N 1
ATOM 927 C CA . HIS A 1 121 ? 18.678 76.652 -0.014 1.00 12.47 121 HIS A CA 1
ATOM 928 C C . HIS A 1 121 ? 17.482 77.216 0.769 1.00 13.79 121 HIS A C 1
ATOM 929 O O . HIS A 1 121 ? 17.611 77.587 1.939 1.00 8.72 121 HIS A O 1
ATOM 936 N N . THR A 1 122 ? 16.319 77.250 0.109 1.00 13.45 122 THR A N 1
ATOM 937 C CA . THR A 1 122 ? 15.077 77.765 0.691 1.00 12.52 122 THR A CA 1
ATOM 938 C C . THR A 1 122 ? 14.523 76.990 1.890 1.00 13.20 122 THR A C 1
ATOM 939 O O . THR A 1 122 ? 13.683 77.506 2.626 1.00 13.27 122 THR A O 1
ATOM 943 N N . PRO A 1 123 ? 14.963 75.739 2.099 1.00 13.07 123 PRO A N 1
ATOM 944 C CA . PRO A 1 123 ? 14.405 75.052 3.270 1.00 14.53 123 PRO A CA 1
ATOM 945 C C . PRO A 1 123 ? 15.179 75.368 4.549 1.00 14.23 123 PRO A C 1
ATOM 946 O O . PRO A 1 123 ? 14.828 74.903 5.628 1.00 16.60 123 PRO A O 1
ATOM 950 N N . LEU A 1 124 ? 16.226 76.173 4.418 1.00 13.82 124 LEU A N 1
ATOM 951 C CA . LEU A 1 124 ? 17.059 76.561 5.553 1.00 13.91 124 LEU A CA 1
ATOM 952 C C . LEU A 1 124 ? 16.267 77.368 6.586 1.00 14.11 124 LEU A C 1
ATOM 953 O O . LEU A 1 124 ? 15.497 78.260 6.236 1.00 14.40 124 LEU A O 1
ATOM 958 N N . GLU A 1 125 ? 16.459 77.049 7.860 1.00 10.80 125 GLU A N 1
ATOM 959 C CA . GLU A 1 125 ? 15.769 77.756 8.931 1.00 11.62 125 GLU A CA 1
ATOM 960 C C . GLU A 1 125 ? 16.771 78.112 10.031 1.00 10.86 125 GLU A C 1
ATOM 961 O O . GLU A 1 125 ? 16.661 79.156 10.670 1.00 9.60 125 GLU A O 1
ATOM 967 N N . HIS A 1 126 ? 17.757 77.244 10.236 1.00 10.68 126 HIS A N 1
ATOM 968 C CA . HIS A 1 126 ? 18.772 77.481 11.254 1.00 10.52 126 HIS A CA 1
ATOM 969 C C . HIS A 1 126 ? 20.144 77.360 10.636 1.00 8.73 126 HIS A C 1
ATOM 970 O O . HIS A 1 126 ? 20.512 76.318 10.102 1.00 7.85 126 HIS A O 1
ATOM 977 N N . LEU A 1 127 ? 20.893 78.451 10.700 1.00 10.50 127 LEU A N 1
ATOM 978 C CA . LEU A 1 127 ? 22.231 78.483 10.148 1.00 11.89 127 LEU A CA 1
ATOM 979 C C . LEU A 1 127 ? 23.247 78.780 11.236 1.00 10.79 127 LEU A C 1
ATOM 980 O O . LEU A 1 127 ? 23.036 79.636 12.095 1.00 8.79 127 LEU A O 1
ATOM 985 N N . TYR A 1 128 ? 24.345 78.039 11.203 1.00 14.67 128 TYR A N 1
ATOM 986 C CA . TYR A 1 128 ? 25.420 78.223 12.160 1.00 13.95 128 TYR A CA 1
ATOM 987 C C . TYR A 1 128 ? 26.712 78.403 11.373 1.00 14.62 128 TYR A C 1
ATOM 988 O O . TYR A 1 128 ? 27.194 77.483 10.707 1.00 11.03 128 TYR A O 1
ATOM 997 N N . LEU A 1 129 ? 27.258 79.610 11.452 1.00 15.17 129 LEU A N 1
ATOM 998 C CA . LEU A 1 129 ? 28.485 79.950 10.753 1.00 15.25 129 LEU A CA 1
ATOM 999 C C . LEU A 1 129 ? 29.335 80.758 11.718 1.00 12.61 129 LEU A C 1
ATOM 1000 O O . LEU A 1 129 ? 29.462 81.970 11.585 1.00 10.37 129 LEU A O 1
ATOM 1005 N N . HIS A 1 130 ? 29.915 80.069 12.692 1.00 13.58 130 HIS A N 1
ATOM 1006 C CA . HIS A 1 130 ? 30.719 80.716 13.717 1.00 17.99 130 HIS A CA 1
ATOM 1007 C C . HIS A 1 130 ? 32.198 80.320 13.663 1.00 17.51 130 HIS A C 1
ATOM 1008 O O . HIS A 1 130 ? 32.530 79.143 13.588 1.00 20.42 130 HIS A O 1
ATOM 1015 N N . ASN A 1 131 ? 33.080 81.313 13.695 1.00 17.07 131 ASN A N 1
ATOM 1016 C CA . ASN A 1 131 ? 34.522 81.075 13.645 1.00 15.65 131 ASN A CA 1
ATOM 1017 C C . ASN A 1 131 ? 34.954 80.472 12.308 1.00 15.31 131 ASN A C 1
ATOM 1018 O O . ASN A 1 131 ? 35.268 79.284 12.215 1.00 15.65 131 ASN A O 1
ATOM 1023 N N . ASN A 1 132 ? 34.968 81.304 11.272 1.00 14.69 132 ASN A N 1
ATOM 1024 C CA . ASN A 1 132 ? 35.361 80.866 9.938 1.00 15.86 132 ASN A CA 1
ATOM 1025 C C . ASN A 1 132 ? 36.364 81.848 9.356 1.00 15.06 132 ASN A C 1
ATOM 1026 O O . ASN A 1 132 ? 36.762 81.721 8.200 1.00 16.03 132 ASN A O 1
ATOM 1031 N N . GLY A 1 133 ? 36.750 82.837 10.162 1.00 17.66 133 GLY A N 1
ATOM 1032 C CA . GLY A 1 133 ? 37.690 83.860 9.724 1.00 14.61 133 GLY A CA 1
ATOM 1033 C C . GLY A 1 133 ? 37.222 84.667 8.521 1.00 14.90 133 GLY A C 1
ATOM 1034 O O . GLY A 1 133 ? 38.041 85.126 7.725 1.00 13.06 133 GLY A O 1
ATOM 1035 N N . LEU A 1 134 ? 35.909 84.861 8.395 1.00 16.69 134 LEU A N 1
ATOM 1036 C CA . LEU A 1 134 ? 35.340 85.593 7.263 1.00 16.05 134 LEU A CA 1
ATOM 1037 C C . LEU A 1 134 ? 35.883 87.003 7.110 1.00 19.88 134 LEU A C 1
ATOM 1038 O O . LEU A 1 134 ? 36.604 87.297 6.154 1.00 19.68 134 LEU A O 1
ATOM 1043 N N . GLY A 1 135 ? 35.539 87.875 8.053 1.00 22.41 135 GLY A N 1
ATOM 1044 C CA . GLY A 1 135 ? 36.002 89.247 7.985 1.00 20.46 135 GLY A CA 1
ATOM 1045 C C . GLY A 1 135 ? 34.911 90.146 7.443 1.00 20.34 135 GLY A C 1
ATOM 1046 O O . GLY A 1 135 ? 33.831 89.661 7.110 1.00 22.03 135 GLY A O 1
ATOM 1047 N N . PRO A 1 136 ? 35.160 91.463 7.334 1.00 19.91 136 PRO A N 1
ATOM 1048 C CA . PRO A 1 136 ? 34.153 92.401 6.823 1.00 16.62 136 PRO A CA 1
ATOM 1049 C C . PRO A 1 136 ? 33.753 92.144 5.366 1.00 15.71 136 PRO A C 1
ATOM 1050 O O . PRO A 1 136 ? 32.564 92.076 5.029 1.00 9.94 136 PRO A O 1
ATOM 1054 N N . GLN A 1 137 ? 34.751 91.982 4.510 1.00 11.75 137 GLN A N 1
ATOM 1055 C CA . GLN A 1 137 ? 34.510 91.737 3.098 1.00 14.51 137 GLN A CA 1
ATOM 1056 C C . GLN A 1 137 ? 33.611 90.523 2.898 1.00 13.60 137 GLN A C 1
ATOM 1057 O O . GLN A 1 137 ? 32.528 90.614 2.315 1.00 15.80 137 GLN A O 1
ATOM 1063 N N . ALA A 1 138 ? 34.077 89.387 3.394 1.00 10.54 138 ALA A N 1
ATOM 1064 C CA . ALA A 1 138 ? 33.361 88.132 3.275 1.00 7.53 138 ALA A CA 1
ATOM 1065 C C . ALA A 1 138 ? 32.082 88.126 4.100 1.00 6.45 138 ALA A C 1
ATOM 1066 O O . ALA A 1 138 ? 31.150 87.394 3.798 1.00 7.27 138 ALA A O 1
ATOM 1068 N N . GLY A 1 139 ? 32.042 88.940 5.147 1.00 8.10 139 GLY A N 1
ATOM 1069 C CA . GLY A 1 139 ? 30.859 89.007 5.987 1.00 5.71 139 GLY A CA 1
ATOM 1070 C C . GLY A 1 139 ? 29.690 89.579 5.213 1.00 9.00 139 GLY A C 1
ATOM 1071 O O . GLY A 1 139 ? 28.575 89.068 5.292 1.00 10.51 139 GLY A O 1
ATOM 1072 N N . ALA A 1 140 ? 29.943 90.646 4.461 1.00 9.99 140 ALA A N 1
ATOM 1073 C CA . ALA A 1 140 ? 28.906 91.280 3.664 1.00 12.18 140 ALA A CA 1
ATOM 1074 C C . ALA A 1 140 ? 28.438 90.325 2.571 1.00 14.25 140 ALA A C 1
ATOM 1075 O O . ALA A 1 140 ? 27.281 90.372 2.148 1.00 13.93 140 ALA A O 1
ATOM 1077 N N . LYS A 1 141 ? 29.337 89.455 2.118 1.00 14.11 141 LYS A N 1
ATOM 1078 C CA . LYS A 1 141 ? 28.995 88.483 1.085 1.00 12.14 141 LYS A CA 1
ATOM 1079 C C . LYS A 1 141 ? 27.974 87.478 1.611 1.00 12.81 141 LYS A C 1
ATOM 1080 O O . LYS A 1 141 ? 27.074 87.050 0.889 1.00 10.98 141 LYS A O 1
ATOM 1086 N N . ILE A 1 142 ? 28.125 87.093 2.871 1.00 13.03 142 ILE A N 1
ATOM 1087 C CA . ILE A 1 142 ? 27.193 86.163 3.485 1.00 11.29 142 ILE A CA 1
ATOM 1088 C C . ILE A 1 142 ? 25.857 86.890 3.592 1.00 11.68 142 ILE A C 1
ATOM 1089 O O . ILE A 1 142 ? 24.812 86.358 3.210 1.00 12.11 142 ILE A O 1
ATOM 1094 N N . ALA A 1 143 ? 25.910 88.120 4.097 1.00 9.74 143 ALA A N 1
ATOM 1095 C CA . ALA A 1 143 ? 24.726 88.960 4.246 1.00 9.69 143 ALA A CA 1
ATOM 1096 C C . ALA A 1 143 ? 23.987 89.055 2.915 1.00 7.76 143 ALA A C 1
ATOM 1097 O O . ALA A 1 143 ? 22.794 88.746 2.815 1.00 10.87 143 ALA A O 1
ATOM 1099 N N . ARG A 1 144 ? 24.710 89.479 1.891 1.00 5.43 144 ARG A N 1
ATOM 1100 C CA . ARG A 1 144 ? 24.132 89.631 0.565 1.00 9.70 144 ARG A CA 1
ATOM 1101 C C . ARG A 1 144 ? 23.480 88.342 0.055 1.00 9.63 144 ARG A C 1
ATOM 1102 O O . ARG A 1 144 ? 22.354 88.363 -0.440 1.00 14.53 144 ARG A O 1
ATOM 1110 N N . ALA A 1 145 ? 24.191 87.226 0.169 1.00 7.99 145 ALA A N 1
ATOM 1111 C CA . ALA A 1 145 ? 23.668 85.941 -0.274 1.00 8.56 145 ALA A CA 1
ATOM 1112 C C . ALA A 1 145 ? 22.396 85.591 0.493 1.00 9.12 145 ALA A C 1
ATOM 1113 O O . ALA A 1 145 ? 21.419 85.132 -0.094 1.00 12.52 145 ALA A O 1
ATOM 1115 N N . LEU A 1 146 ? 22.408 85.815 1.804 1.00 10.51 146 LEU A N 1
ATOM 1116 C CA . LEU A 1 146 ? 21.243 85.523 2.640 1.00 10.53 146 LEU A CA 1
ATOM 1117 C C . LEU A 1 146 ? 20.035 86.383 2.262 1.00 8.88 146 LEU A C 1
ATOM 1118 O O . LEU A 1 146 ? 18.890 86.031 2.549 1.00 2.71 146 LEU A O 1
ATOM 1123 N N . GLN A 1 147 ? 20.302 87.518 1.628 1.00 11.03 147 GLN A N 1
ATOM 1124 C CA . GLN A 1 147 ? 19.245 88.409 1.166 1.00 14.81 147 GLN A CA 1
ATOM 1125 C C . GLN A 1 147 ? 18.600 87.783 -0.079 1.00 14.54 147 GLN A C 1
ATOM 1126 O O . GLN A 1 147 ? 17.413 87.965 -0.331 1.00 12.55 147 GLN A O 1
ATOM 1132 N N . GLU A 1 148 ? 19.397 87.050 -0.857 1.00 17.62 148 GLU A N 1
ATOM 1133 C CA . GLU A 1 148 ? 18.892 86.369 -2.053 1.00 18.00 148 GLU A CA 1
ATOM 1134 C C . GLU A 1 148 ? 18.010 85.204 -1.623 1.00 16.42 148 GLU A C 1
ATOM 1135 O O . GLU A 1 148 ? 17.072 84.821 -2.314 1.00 19.30 148 GLU A O 1
ATOM 1141 N N . LEU A 1 149 ? 18.344 84.630 -0.477 1.00 15.74 149 LEU A N 1
ATOM 1142 C CA . LEU A 1 149 ? 17.601 83.511 0.079 1.00 13.64 149 LEU A CA 1
ATOM 1143 C C . LEU A 1 149 ? 16.165 83.925 0.396 1.00 13.50 149 LEU A C 1
ATOM 1144 O O . LEU A 1 149 ? 15.220 83.175 0.134 1.00 10.17 149 LEU A O 1
ATOM 1149 N N . ALA A 1 150 ? 16.009 85.124 0.955 1.00 13.41 150 ALA A N 1
ATOM 1150 C CA . ALA A 1 150 ? 14.691 85.647 1.299 1.00 11.67 150 ALA A CA 1
ATOM 1151 C C . ALA A 1 150 ? 13.811 85.730 0.050 1.00 13.37 150 ALA A C 1
ATOM 1152 O O . ALA A 1 150 ? 12.636 85.327 0.072 1.00 14.86 150 ALA A O 1
ATOM 1154 N N . VAL A 1 151 ? 14.380 86.240 -1.040 1.00 10.78 151 VAL A N 1
ATOM 1155 C CA . VAL A 1 151 ? 13.637 86.358 -2.291 1.00 13.01 151 VAL A CA 1
ATOM 1156 C C . VAL A 1 151 ? 13.186 84.981 -2.798 1.00 14.07 151 VAL A C 1
ATOM 1157 O O . VAL A 1 151 ? 12.012 84.798 -3.140 1.00 15.54 151 VAL A O 1
ATOM 1161 N N . ASN A 1 152 ? 14.109 84.020 -2.843 1.00 10.66 152 ASN A N 1
ATOM 1162 C CA . ASN A 1 152 ? 13.784 82.669 -3.299 1.00 13.18 152 ASN A CA 1
ATOM 1163 C C . ASN A 1 152 ? 12.770 82.010 -2.372 1.00 14.60 152 ASN A C 1
ATOM 1164 O O . ASN A 1 152 ? 11.816 81.379 -2.833 1.00 15.01 152 ASN A O 1
ATOM 1169 N N . LYS A 1 153 ? 12.983 82.150 -1.067 1.00 14.02 153 LYS A N 1
ATOM 1170 C CA . LYS A 1 153 ? 12.062 81.587 -0.089 1.00 15.30 153 LYS A CA 1
ATOM 1171 C C . LYS A 1 153 ? 10.666 82.164 -0.323 1.00 16.35 153 LYS A C 1
ATOM 1172 O O . LYS A 1 153 ? 9.672 81.438 -0.325 1.00 17.53 153 LYS A O 1
ATOM 1178 N N . LYS A 1 154 ? 10.613 83.479 -0.528 1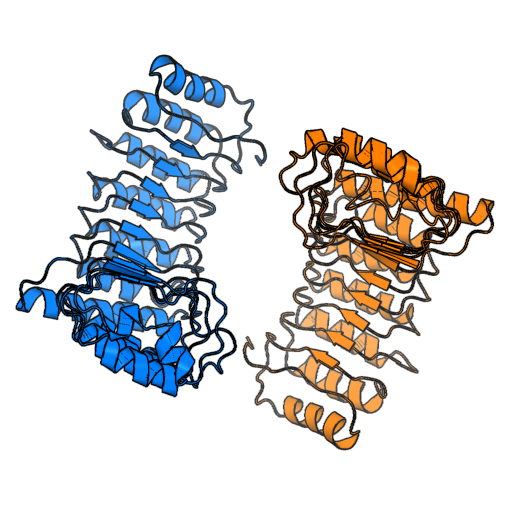.00 17.69 154 LYS A N 1
ATOM 1179 C CA . LYS A 1 154 ? 9.363 84.205 -0.754 1.00 17.71 154 LYS A CA 1
ATOM 1180 C C . LYS A 1 154 ? 8.596 83.765 -1.989 1.00 17.39 154 LYS A C 1
ATOM 1181 O O . LYS A 1 154 ? 7.370 83.701 -1.979 1.00 19.77 154 LYS A O 1
ATOM 1187 N N . ALA A 1 155 ? 9.320 83.479 -3.059 1.00 17.57 155 ALA A N 1
ATOM 1188 C CA . ALA A 1 155 ? 8.691 83.054 -4.298 1.00 19.35 155 ALA A CA 1
ATOM 1189 C C . ALA A 1 155 ? 8.218 81.610 -4.206 1.00 20.26 155 ALA A C 1
ATOM 1190 O O . ALA A 1 155 ? 7.220 81.238 -4.817 1.00 20.73 155 ALA A O 1
ATOM 1192 N N . LYS A 1 156 ? 8.935 80.808 -3.428 1.00 22.07 156 LYS A N 1
ATOM 1193 C CA . LYS A 1 156 ? 8.615 79.395 -3.276 1.00 23.77 156 LYS A CA 1
ATOM 1194 C C . LYS A 1 156 ? 7.752 79.049 -2.077 1.00 24.86 156 LYS A C 1
ATOM 1195 O O . LYS A 1 156 ? 7.412 77.883 -1.876 1.00 29.30 156 LYS A O 1
ATOM 1201 N N . ASN A 1 157 ? 7.386 80.058 -1.292 1.00 24.18 157 ASN A N 1
ATOM 1202 C CA . ASN A 1 157 ? 6.556 79.839 -0.112 1.00 25.89 157 ASN A CA 1
ATOM 1203 C C . ASN A 1 157 ? 7.271 79.020 0.961 1.00 26.29 157 ASN A C 1
ATOM 1204 O O . ASN A 1 157 ? 6.637 78.536 1.896 1.00 26.79 157 ASN A O 1
ATOM 1209 N N . ALA A 1 158 ? 8.588 78.872 0.827 1.00 23.32 158 ALA A N 1
ATOM 1210 C CA . ALA A 1 158 ? 9.382 78.108 1.787 1.00 19.62 158 ALA A CA 1
ATOM 1211 C C . ALA A 1 158 ? 9.206 78.647 3.200 1.00 17.42 158 ALA A C 1
ATOM 1212 O O . ALA A 1 158 ? 8.728 79.762 3.388 1.00 20.43 158 ALA A O 1
ATOM 1214 N N . PRO A 1 159 ? 9.565 77.844 4.216 1.00 16.03 159 PRO A N 1
ATOM 1215 C CA . PRO A 1 159 ? 9.456 78.248 5.624 1.00 13.53 159 PRO A CA 1
ATOM 1216 C C . PRO A 1 159 ? 10.431 79.399 5.864 1.00 14.41 159 PRO A C 1
ATOM 1217 O O . PRO A 1 159 ? 11.405 79.547 5.127 1.00 13.52 159 PRO A O 1
ATOM 1221 N N . PRO A 1 160 ? 10.185 80.231 6.891 1.00 14.16 160 PRO A N 1
ATOM 1222 C CA . PRO A 1 160 ? 11.105 81.342 7.147 1.00 14.05 160 PRO A CA 1
ATOM 1223 C C . PRO A 1 160 ? 12.385 80.967 7.903 1.00 11.26 160 PRO A C 1
ATOM 1224 O O . PRO A 1 160 ? 12.450 79.954 8.604 1.00 6.48 160 PRO A O 1
ATOM 1228 N N . LEU A 1 161 ? 13.411 81.789 7.729 1.00 10.00 161 LEU A N 1
ATOM 1229 C CA . LEU A 1 161 ? 14.670 81.576 8.416 1.00 11.54 161 LEU A CA 1
ATOM 1230 C C . LEU A 1 161 ? 14.410 81.928 9.885 1.00 12.41 161 LEU A C 1
ATOM 1231 O O . LEU A 1 161 ? 13.906 83.016 10.192 1.00 8.70 161 LEU A O 1
ATOM 1236 N N . ARG A 1 162 ? 14.754 81.011 10.787 1.00 12.80 162 ARG A N 1
ATOM 1237 C CA . ARG A 1 162 ? 14.531 81.226 12.213 1.00 14.69 162 ARG A CA 1
ATOM 1238 C C . ARG A 1 162 ? 15.777 81.556 13.037 1.00 15.56 162 ARG A C 1
ATOM 1239 O O . ARG A 1 162 ? 15.723 82.386 13.944 1.00 14.52 162 ARG A O 1
ATOM 1247 N N . SER A 1 163 ? 16.893 80.906 12.737 1.00 15.41 163 SER A N 1
ATOM 1248 C CA . SER A 1 163 ? 18.110 81.160 13.490 1.00 15.55 163 SER A CA 1
ATOM 1249 C C . SER A 1 163 ? 19.287 81.594 12.629 1.00 18.47 163 SER A C 1
ATOM 1250 O O . SER A 1 163 ? 19.446 81.147 11.488 1.00 13.03 163 SER A O 1
ATOM 1253 N N . ILE A 1 164 ? 20.111 82.472 13.196 1.00 19.32 164 ILE A N 1
ATOM 1254 C CA . ILE A 1 164 ? 21.305 82.958 12.523 1.00 19.35 164 ILE A CA 1
ATOM 1255 C C . ILE A 1 164 ? 22.437 83.123 13.533 1.00 19.11 164 ILE A C 1
ATOM 1256 O O . ILE A 1 164 ? 22.487 84.104 14.274 1.00 21.29 164 ILE A O 1
ATOM 1261 N N . ILE A 1 165 ? 23.332 82.143 13.575 1.00 18.27 165 ILE A N 1
ATOM 1262 C CA . ILE A 1 165 ? 24.475 82.199 14.478 1.00 16.10 165 ILE A CA 1
ATOM 1263 C C . ILE A 1 165 ? 25.729 82.492 13.664 1.00 10.85 165 ILE A C 1
ATOM 1264 O O . ILE A 1 165 ? 26.199 81.644 12.920 1.00 9.80 165 ILE A O 1
ATOM 1269 N N . CYS A 1 166 ? 26.244 83.707 13.780 1.00 13.66 166 CYS A N 1
ATOM 1270 C CA . CYS A 1 166 ? 27.456 84.095 13.065 1.00 16.92 166 CYS A CA 1
ATOM 1271 C C . CYS A 1 166 ? 28.288 85.027 13.926 1.00 15.95 166 CYS A C 1
ATOM 1272 O O . CYS A 1 166 ? 28.082 86.241 13.947 1.00 13.69 166 CYS A O 1
ATOM 1275 N N . GLY A 1 167 ? 29.228 84.446 14.655 1.00 18.05 167 GLY A N 1
ATOM 1276 C CA . GLY A 1 167 ? 30.073 85.254 15.500 1.00 18.76 167 GLY A CA 1
ATOM 1277 C C . GLY A 1 167 ? 31.506 84.826 15.316 1.00 20.98 167 GLY A C 1
ATOM 1278 O O . GLY A 1 167 ? 31.791 83.871 14.587 1.00 17.08 167 GLY A O 1
ATOM 1279 N N . ARG A 1 168 ? 32.411 85.544 15.967 1.00 21.58 168 ARG A N 1
ATOM 1280 C CA . ARG A 1 168 ? 33.813 85.204 15.890 1.00 19.72 168 ARG A CA 1
ATOM 1281 C C . ARG A 1 168 ? 34.169 85.029 14.415 1.00 18.56 168 ARG A C 1
ATOM 1282 O O . ARG A 1 168 ? 34.681 83.986 14.014 1.00 15.04 168 ARG A O 1
ATOM 1290 N N . ASN A 1 169 ? 33.872 86.056 13.616 1.00 15.05 169 ASN A N 1
ATOM 1291 C CA . ASN A 1 169 ? 34.144 86.043 12.177 1.00 15.81 169 ASN A CA 1
ATOM 1292 C C . ASN A 1 169 ? 34.524 87.434 11.680 1.00 15.95 169 ASN A C 1
ATOM 1293 O O . ASN A 1 169 ? 34.448 87.726 10.491 1.00 14.63 169 ASN A O 1
ATOM 1298 N N . ARG A 1 170 ? 34.926 88.289 12.609 1.00 18.18 170 ARG A N 1
ATOM 1299 C CA . ARG A 1 170 ? 35.340 89.651 12.288 1.00 22.48 170 ARG A CA 1
ATOM 1300 C C . ARG A 1 170 ? 34.426 90.407 11.335 1.00 19.96 170 ARG A C 1
ATOM 1301 O O . ARG A 1 170 ? 34.908 91.073 10.424 1.00 22.92 170 ARG A O 1
ATOM 1309 N N . LEU A 1 171 ? 33.119 90.327 11.543 1.00 19.27 171 LEU A N 1
ATOM 1310 C CA . LEU A 1 171 ? 32.189 91.037 10.674 1.00 17.06 171 LEU A CA 1
ATOM 1311 C C . LEU A 1 171 ? 32.408 92.540 10.778 1.00 17.72 171 LEU A C 1
ATOM 1312 O O . LEU A 1 171 ? 32.317 93.266 9.776 1.00 17.55 171 LEU A O 1
ATOM 1317 N N . GLU A 1 172 ? 32.705 92.981 12.002 1.00 16.76 172 GLU A N 1
ATOM 1318 C CA . GLU A 1 172 ? 32.925 94.383 12.346 1.00 17.74 172 GLU A CA 1
ATOM 1319 C C . GLU A 1 172 ? 31.990 95.370 11.665 1.00 16.35 172 GLU A C 1
ATOM 1320 O O . GLU A 1 172 ? 30.934 94.981 11.162 1.00 17.02 172 GLU A O 1
ATOM 1326 N N . ASN A 1 173 ? 32.357 96.648 11.677 1.00 20.28 173 ASN A N 1
ATOM 1327 C CA . ASN A 1 173 ? 31.501 97.675 11.095 1.00 18.12 173 ASN A CA 1
ATOM 1328 C C . ASN A 1 173 ? 31.342 97.606 9.577 1.00 19.20 173 ASN A C 1
ATOM 1329 O O . ASN A 1 173 ? 30.268 97.895 9.051 1.00 16.41 173 ASN A O 1
ATOM 1334 N N . GLY A 1 174 ? 32.407 97.214 8.883 1.00 20.22 174 GLY A N 1
ATOM 1335 C CA . GLY A 1 174 ? 32.380 97.158 7.433 1.00 17.41 174 GLY A CA 1
ATOM 1336 C C . GLY A 1 174 ? 31.366 96.303 6.697 1.00 16.48 174 GLY A C 1
ATOM 1337 O O . GLY A 1 174 ? 31.264 96.406 5.471 1.00 16.95 174 GLY A O 1
ATOM 1338 N N . SER A 1 175 ? 30.621 95.455 7.397 1.00 15.55 175 SER A N 1
ATOM 1339 C CA . SER A 1 175 ? 29.636 94.623 6.714 1.00 11.67 175 SER A CA 1
ATOM 1340 C C . SER A 1 175 ? 28.275 94.811 7.349 1.00 15.28 175 SER A C 1
ATOM 1341 O O . SER A 1 175 ? 27.318 94.111 7.019 1.00 15.23 175 SER A O 1
ATOM 1344 N N . MET A 1 176 ? 28.187 95.787 8.248 1.00 17.30 176 MET A N 1
ATOM 1345 C CA . MET A 1 176 ? 26.940 96.067 8.939 1.00 17.01 176 MET A CA 1
ATOM 1346 C C . MET A 1 176 ? 25.811 96.659 8.105 1.00 14.31 176 MET A C 1
ATOM 1347 O O . MET A 1 176 ? 24.640 96.476 8.448 1.00 12.37 176 MET A O 1
ATOM 1352 N N . LYS A 1 177 ? 26.124 97.369 7.024 1.00 14.91 177 LYS A N 1
ATOM 1353 C CA . LYS A 1 177 ? 25.037 97.928 6.216 1.00 17.64 177 LYS A CA 1
ATOM 1354 C C . LYS A 1 177 ? 24.374 96.768 5.496 1.00 15.27 177 LYS A C 1
ATOM 1355 O O . LYS A 1 177 ? 23.177 96.794 5.215 1.00 14.49 177 LYS A O 1
ATOM 1361 N N . GLU A 1 178 ? 25.164 95.734 5.223 1.00 13.75 178 GLU A N 1
ATOM 1362 C CA . GLU A 1 178 ? 24.663 94.561 4.526 1.00 12.44 178 GLU A CA 1
ATOM 1363 C C . GLU A 1 178 ? 23.778 93.673 5.405 1.00 10.86 178 GLU A C 1
ATOM 1364 O O . GLU A 1 178 ? 22.729 93.202 4.963 1.00 8.79 178 GLU A O 1
ATOM 1370 N N . TRP A 1 179 ? 24.192 93.450 6.647 1.00 10.98 179 TRP A N 1
ATOM 1371 C CA . TRP A 1 179 ? 23.409 92.627 7.560 1.00 10.59 179 TRP A CA 1
ATOM 1372 C C . TRP A 1 179 ? 22.091 93.312 7.888 1.00 13.54 179 TRP A C 1
ATOM 1373 O O . TRP A 1 179 ? 21.041 92.657 7.980 1.00 12.13 179 TRP A O 1
ATOM 1384 N N . ALA A 1 180 ? 22.139 94.630 8.058 1.00 12.93 180 ALA A N 1
ATOM 1385 C CA . ALA A 1 180 ? 20.927 95.384 8.341 1.00 13.18 180 ALA A CA 1
ATOM 1386 C C . ALA A 1 180 ? 19.930 94.988 7.261 1.00 13.95 180 ALA A C 1
ATOM 1387 O O . ALA A 1 180 ? 18.770 94.680 7.556 1.00 14.26 180 ALA A O 1
ATOM 1389 N N . LYS A 1 181 ? 20.398 94.983 6.013 1.00 14.34 181 LYS A N 1
ATOM 1390 C CA . LYS A 1 181 ? 19.569 94.596 4.872 1.00 15.16 181 LYS A CA 1
ATOM 1391 C C . LYS A 1 181 ? 19.153 93.125 4.973 1.00 15.01 181 LYS A C 1
ATOM 1392 O O . LYS A 1 181 ? 18.041 92.761 4.596 1.00 16.52 181 LYS A O 1
ATOM 1398 N N . THR A 1 182 ? 20.047 92.278 5.475 1.00 13.40 182 THR A N 1
ATOM 1399 C CA . THR A 1 182 ? 19.733 90.858 5.611 1.00 14.73 182 THR A CA 1
ATOM 1400 C C . THR A 1 182 ? 18.648 90.626 6.661 1.00 12.49 182 THR A C 1
ATOM 1401 O O . THR A 1 182 ? 17.845 89.713 6.536 1.00 14.17 182 THR A O 1
ATOM 1405 N N . PHE A 1 183 ? 18.630 91.452 7.699 1.00 11.29 183 PHE A N 1
ATOM 1406 C CA . PHE A 1 183 ? 17.623 91.321 8.741 1.00 12.31 183 PHE A CA 1
ATOM 1407 C C . PHE A 1 183 ? 16.296 91.934 8.290 1.00 12.04 183 PHE A C 1
ATOM 1408 O O . PHE A 1 183 ? 15.232 91.543 8.761 1.00 7.33 183 PHE A O 1
ATOM 1416 N N . GLN A 1 184 ? 16.367 92.896 7.374 1.00 9.97 184 GLN A N 1
ATOM 1417 C CA . GLN A 1 184 ? 15.165 93.508 6.831 1.00 11.05 184 GLN A CA 1
ATOM 1418 C C . GLN A 1 184 ? 14.479 92.451 5.967 1.00 11.96 184 GLN A C 1
ATOM 1419 O O . GLN A 1 184 ? 13.254 92.390 5.883 1.00 12.04 184 GLN A O 1
ATOM 1425 N N . SER A 1 185 ? 15.294 91.619 5.326 1.00 11.69 185 SER A N 1
ATOM 1426 C CA . SER A 1 185 ? 14.802 90.556 4.466 1.00 10.12 185 SER A CA 1
ATOM 1427 C C . SER A 1 185 ? 14.203 89.403 5.283 1.00 12.07 185 SER A C 1
ATOM 1428 O O . SER A 1 185 ? 13.294 88.711 4.821 1.00 13.46 185 SER A O 1
ATOM 1431 N N . HIS A 1 186 ? 14.714 89.199 6.493 1.00 11.45 186 HIS A N 1
ATOM 1432 C CA . HIS A 1 186 ? 14.246 88.113 7.362 1.00 13.24 186 HIS A CA 1
ATOM 1433 C C . HIS A 1 186 ? 13.642 88.648 8.658 1.00 13.78 186 HIS A C 1
ATOM 1434 O O . HIS A 1 186 ? 14.260 88.577 9.722 1.00 10.97 186 HIS A O 1
ATOM 1441 N N . ARG A 1 187 ? 12.420 89.156 8.571 1.00 16.24 187 ARG A N 1
ATOM 1442 C CA . ARG A 1 187 ? 11.753 89.729 9.734 1.00 14.91 187 ARG A CA 1
ATOM 1443 C C . ARG A 1 187 ? 11.022 88.728 10.623 1.00 14.99 187 ARG A C 1
ATOM 1444 O O . ARG A 1 187 ? 10.360 89.114 11.580 1.00 16.62 187 ARG A O 1
ATOM 1452 N N . LEU A 1 188 ? 11.137 87.444 10.314 1.00 13.59 188 LEU A N 1
ATOM 1453 C CA . LEU A 1 188 ? 10.481 86.438 11.127 1.00 13.09 188 LEU A CA 1
ATOM 1454 C C . LEU A 1 188 ? 11.507 85.663 11.944 1.00 12.57 188 LEU A C 1
ATOM 1455 O O . LE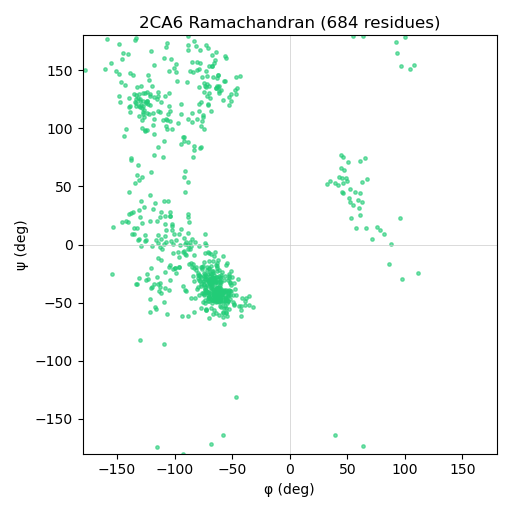U A 1 188 ? 11.219 84.583 12.470 1.00 11.75 188 LEU A O 1
ATOM 1460 N N . LEU A 1 189 ? 12.701 86.234 12.064 1.00 13.64 189 LEU A N 1
ATOM 1461 C CA . LEU A 1 189 ? 13.785 85.601 12.811 1.00 11.90 189 LEU A CA 1
ATOM 1462 C C . LEU A 1 189 ? 13.465 85.443 14.292 1.00 11.68 189 LEU A C 1
ATOM 1463 O O . LEU A 1 189 ? 12.834 86.307 14.905 1.00 9.14 189 LEU A O 1
ATOM 1468 N N . HIS A 1 190 ? 13.911 84.327 14.862 1.00 12.15 190 HIS A N 1
ATOM 1469 C CA . HIS A 1 190 ? 13.684 84.039 16.272 1.00 9.89 190 HIS A CA 1
ATOM 1470 C C . HIS A 1 190 ? 14.959 84.155 17.099 1.00 9.30 190 HIS A C 1
ATOM 1471 O O . HIS A 1 190 ? 14.936 84.625 18.233 1.00 7.98 190 HIS A O 1
ATOM 1478 N N . THR A 1 191 ? 16.078 83.741 16.527 1.00 7.67 191 THR A N 1
ATOM 1479 C CA . THR A 1 191 ? 17.339 83.808 17.250 1.00 9.74 191 THR A CA 1
ATOM 1480 C C . THR A 1 191 ? 18.418 84.426 16.380 1.00 9.82 191 THR A C 1
ATOM 1481 O O . THR A 1 191 ? 18.524 84.109 15.199 1.00 8.68 191 THR A O 1
ATOM 1485 N N . VAL A 1 192 ? 19.191 85.337 16.968 1.00 12.66 192 VAL A N 1
ATOM 1486 C CA . VAL A 1 192 ? 20.286 86.015 16.271 1.00 13.83 192 VAL A CA 1
ATOM 1487 C C . VAL A 1 192 ? 21.467 86.126 17.218 1.00 16.17 192 VAL A C 1
ATOM 1488 O O . VAL A 1 192 ? 21.331 86.633 18.329 1.00 19.97 192 VAL A O 1
ATOM 1492 N N . LYS A 1 193 ? 22.623 85.647 16.779 1.00 17.09 193 LYS A N 1
ATOM 1493 C CA . LYS A 1 193 ? 23.827 85.705 17.596 1.00 18.82 193 LYS A CA 1
ATOM 1494 C C . LYS A 1 193 ? 25.014 86.077 16.726 1.00 16.08 193 LYS A C 1
ATOM 1495 O O . LYS A 1 193 ? 25.396 85.324 15.837 1.00 17.39 193 LYS A O 1
ATOM 1501 N N . MET A 1 194 ? 25.584 87.245 16.977 1.00 14.23 194 MET A N 1
ATOM 1502 C CA . MET A 1 194 ? 26.736 87.721 16.214 1.00 15.96 194 MET A CA 1
ATOM 1503 C C . MET A 1 194 ? 27.759 88.225 17.214 1.00 13.49 194 MET A C 1
ATOM 1504 O O . MET A 1 194 ? 28.149 89.393 17.212 1.00 11.47 194 MET A O 1
ATOM 1509 N N . VAL A 1 195 ? 28.175 87.312 18.078 1.00 9.97 195 VAL A N 1
ATOM 1510 C CA . VAL A 1 195 ? 29.122 87.613 19.126 1.00 10.83 195 VAL A CA 1
ATOM 1511 C C . VAL A 1 195 ? 30.562 87.682 18.630 1.00 7.68 195 VAL A C 1
ATOM 1512 O O . VAL A 1 195 ? 30.903 87.118 17.596 1.00 7.89 195 VAL A O 1
ATOM 1516 N N . GLN A 1 196 ? 31.390 88.405 19.378 1.00 9.74 196 GLN A N 1
ATOM 1517 C CA . GLN A 1 196 ? 32.818 88.542 19.105 1.00 8.03 196 GLN A CA 1
ATOM 1518 C C . GLN A 1 196 ? 33.186 88.751 17.644 1.00 9.31 196 GLN A C 1
ATOM 1519 O O . GLN A 1 196 ? 33.951 87.965 17.075 1.00 6.00 196 GLN A O 1
ATOM 1525 N N . ASN A 1 197 ? 32.646 89.806 17.043 1.00 5.50 197 ASN A N 1
ATOM 1526 C CA . ASN A 1 197 ? 32.937 90.114 15.655 1.00 9.41 197 ASN A CA 1
ATOM 1527 C C . ASN A 1 197 ? 33.740 91.401 15.535 1.00 11.51 197 ASN A C 1
ATOM 1528 O O . ASN A 1 197 ? 34.123 91.806 14.441 1.00 12.97 197 ASN A O 1
ATOM 1533 N N . GLY A 1 198 ? 33.997 92.043 16.666 1.00 12.48 198 GLY A N 1
ATOM 1534 C CA . GLY A 1 198 ? 34.752 93.277 16.638 1.00 13.68 198 GLY A CA 1
ATOM 1535 C C . GLY A 1 198 ? 33.913 94.438 16.146 1.00 14.12 198 GLY A C 1
ATOM 1536 O O . GLY A 1 198 ? 34.440 95.489 15.788 1.00 11.74 198 GLY A O 1
ATOM 1537 N N . ILE A 1 199 ? 32.599 94.244 16.116 1.00 16.65 199 ILE A N 1
ATOM 1538 C CA . ILE A 1 199 ? 31.697 95.297 15.675 1.00 17.81 199 ILE A CA 1
ATOM 1539 C C . ILE A 1 199 ? 31.850 96.469 16.645 1.00 18.07 199 ILE A C 1
ATOM 1540 O O . ILE A 1 199 ? 31.915 96.279 17.863 1.00 16.83 199 ILE A O 1
ATOM 1545 N N . ARG A 1 200 ? 31.936 97.680 16.108 1.00 18.47 200 ARG A N 1
ATOM 1546 C CA . ARG A 1 200 ? 32.097 98.852 16.959 1.00 19.58 200 ARG A CA 1
ATOM 1547 C C . ARG A 1 200 ? 30.832 99.704 17.039 1.00 20.06 200 ARG A C 1
ATOM 1548 O O . ARG A 1 200 ? 29.873 99.472 16.302 1.00 22.04 200 ARG A O 1
ATOM 1556 N N . PRO A 1 201 ? 30.807 100.694 17.951 1.00 22.65 201 PRO A N 1
ATOM 1557 C CA . PRO A 1 201 ? 29.678 101.603 18.181 1.00 19.85 201 PRO A CA 1
ATOM 1558 C C . PRO A 1 201 ? 28.783 101.981 16.999 1.00 20.72 201 PRO A C 1
ATOM 1559 O O . PRO A 1 201 ? 27.557 101.832 17.058 1.00 16.83 201 PRO A O 1
ATOM 1563 N N . GLU A 1 202 ? 29.384 102.472 15.925 1.00 21.67 202 GLU A N 1
ATOM 1564 C CA . GLU A 1 202 ? 28.600 102.879 14.768 1.00 22.58 202 GLU A CA 1
ATOM 1565 C C . GLU A 1 202 ? 28.002 101.702 14.024 1.00 19.50 202 GLU A C 1
ATOM 1566 O O . GLU A 1 202 ? 26.999 101.851 13.337 1.00 22.10 202 GLU A O 1
ATOM 1572 N N . GLY A 1 203 ? 28.626 100.539 14.151 1.00 16.46 203 GLY A N 1
ATOM 1573 C CA . GLY A 1 203 ? 28.117 99.358 13.482 1.00 15.88 203 GLY A CA 1
ATOM 1574 C C . GLY A 1 203 ? 27.015 98.732 14.311 1.00 15.34 203 GLY A C 1
ATOM 1575 O O . GLY A 1 203 ? 26.086 98.124 13.785 1.00 12.79 203 GLY A O 1
ATOM 1576 N N . ILE A 1 204 ? 27.124 98.873 15.625 1.00 14.71 204 ILE A N 1
ATOM 1577 C CA . ILE A 1 204 ? 26.112 98.331 16.513 1.00 13.96 204 ILE A CA 1
ATOM 1578 C C . ILE A 1 204 ? 24.855 99.182 16.352 1.00 10.53 204 ILE A C 1
ATOM 1579 O O . ILE A 1 204 ? 23.750 98.662 16.203 1.00 7.71 204 ILE A O 1
ATOM 1584 N N . GLU A 1 205 ? 25.035 100.496 16.364 1.00 5.94 205 GLU A N 1
ATOM 1585 C CA . GLU A 1 205 ? 23.915 101.407 16.218 1.00 11.83 205 GLU A CA 1
ATOM 1586 C C . GLU A 1 205 ? 23.134 101.143 14.936 1.00 13.99 205 GLU A C 1
ATOM 1587 O O . GLU A 1 205 ? 21.903 101.045 14.948 1.00 14.85 205 GLU A O 1
ATOM 1593 N N . HIS A 1 206 ? 23.864 101.038 13.831 1.00 15.63 206 HIS A N 1
ATOM 1594 C CA . HIS A 1 206 ? 23.269 100.800 12.523 1.00 18.37 206 HIS A CA 1
ATOM 1595 C C . HIS A 1 206 ? 22.558 99.454 12.445 1.00 18.04 206 HIS A C 1
ATOM 1596 O O . HIS A 1 206 ? 21.419 99.370 11.987 1.00 20.47 206 HIS A O 1
ATOM 1603 N N . LEU A 1 207 ? 23.249 98.411 12.891 1.00 17.06 207 LEU A N 1
ATOM 1604 C CA . LEU A 1 207 ? 22.733 97.043 12.898 1.00 16.14 207 LEU A CA 1
ATOM 1605 C C . LEU A 1 207 ? 21.435 96.897 13.690 1.00 17.56 207 LEU A C 1
ATOM 1606 O O . LEU A 1 207 ? 20.533 96.155 13.293 1.00 13.75 207 LEU A O 1
ATOM 1611 N N . LEU A 1 208 ? 21.362 97.592 14.822 1.00 16.75 208 LEU A N 1
ATOM 1612 C CA . LEU A 1 208 ? 20.191 97.549 15.683 1.00 15.49 208 LEU A CA 1
ATOM 1613 C C . LEU A 1 208 ? 18.994 98.298 15.115 1.00 18.99 208 LEU A C 1
ATOM 1614 O O . LEU A 1 208 ? 17.913 97.730 14.956 1.00 18.88 208 LEU A O 1
ATOM 1619 N N . LEU A 1 209 ? 19.201 99.575 14.807 1.00 17.75 209 LEU A N 1
ATOM 1620 C CA . LEU A 1 209 ? 18.140 100.429 14.293 1.00 19.83 209 LEU A CA 1
ATOM 1621 C C . LEU A 1 209 ? 17.721 100.207 12.838 1.00 21.49 209 LEU A C 1
ATOM 1622 O O . LEU A 1 209 ? 16.546 100.351 12.494 1.00 20.85 209 LEU A O 1
ATOM 1627 N N . GLU A 1 210 ? 18.675 99.856 11.987 1.00 22.65 210 GLU A N 1
ATOM 1628 C CA . GLU A 1 210 ? 18.391 99.643 10.575 1.00 22.52 210 GLU A CA 1
ATOM 1629 C C . GLU A 1 210 ? 18.166 98.185 10.210 1.00 21.92 210 GLU A C 1
ATOM 1630 O O . GLU A 1 210 ? 17.800 97.879 9.074 1.00 20.99 210 GLU A O 1
ATOM 1636 N N . GLY A 1 211 ? 18.390 97.289 11.167 1.00 19.23 211 GLY A N 1
ATOM 1637 C CA . GLY A 1 211 ? 18.216 95.876 10.899 1.00 13.91 211 GLY A CA 1
ATOM 1638 C C . GLY A 1 211 ? 17.362 95.130 11.904 1.00 11.98 211 GLY A C 1
ATOM 1639 O O . GLY A 1 211 ? 16.178 94.900 11.669 1.00 13.51 211 GLY A O 1
ATOM 1640 N N . LEU A 1 212 ? 17.968 94.742 13.020 1.00 12.26 212 LEU A N 1
ATOM 1641 C CA . LEU A 1 212 ? 17.276 94.001 14.070 1.00 9.09 212 LEU A CA 1
ATOM 1642 C C . LEU A 1 212 ? 15.925 94.581 14.458 1.00 8.21 212 LEU A C 1
ATOM 1643 O O . LEU A 1 212 ? 14.990 93.832 14.717 1.00 8.45 212 LEU A O 1
ATOM 1648 N N . ALA A 1 213 ? 15.826 95.909 14.494 1.00 8.73 213 ALA A N 1
ATOM 1649 C CA . ALA A 1 213 ? 14.593 96.594 14.873 1.00 7.98 213 ALA A CA 1
ATOM 1650 C C . ALA A 1 213 ? 13.365 96.146 14.078 1.00 9.87 213 ALA A C 1
ATOM 1651 O O . ALA A 1 213 ? 12.241 96.226 14.572 1.00 10.04 213 ALA A O 1
ATOM 1653 N N . TYR A 1 214 ? 13.588 95.678 12.853 1.00 11.33 214 TYR A N 1
ATOM 1654 C CA . TYR A 1 214 ? 12.516 95.199 11.979 1.00 13.98 214 TYR A CA 1
ATOM 1655 C C . TYR A 1 214 ? 12.137 93.748 12.279 1.00 16.26 214 TYR A C 1
ATOM 1656 O O . TYR A 1 214 ? 11.146 93.236 11.756 1.00 15.48 214 TYR A O 1
ATOM 1665 N N . CYS A 1 215 ? 12.932 93.087 13.117 1.00 18.23 215 CYS A N 1
ATOM 1666 C CA . CYS A 1 215 ? 12.675 91.689 13.489 1.00 17.46 215 CYS A CA 1
ATOM 1667 C C . CYS A 1 215 ? 11.815 91.633 14.747 1.00 13.42 215 CYS A C 1
ATOM 1668 O O . CYS A 1 215 ? 12.325 91.577 15.868 1.00 7.93 215 CYS A O 1
ATOM 1671 N N . GLN A 1 216 ? 10.502 91.627 14.552 1.00 13.35 216 GLN A N 1
ATOM 1672 C CA . GLN A 1 216 ? 9.569 91.626 15.672 1.00 14.61 216 GLN A CA 1
ATOM 1673 C C . GLN A 1 216 ? 9.359 90.314 16.406 1.00 11.79 216 GLN A C 1
ATOM 1674 O O . GLN A 1 216 ? 8.907 90.327 17.537 1.00 12.31 216 GLN A O 1
ATOM 1680 N N . GLU A 1 217 ? 9.699 89.192 15.780 1.00 15.04 217 GLU A N 1
ATOM 1681 C CA . GLU A 1 217 ? 9.516 87.877 16.402 1.00 13.18 217 GLU A CA 1
ATOM 1682 C C . GLU A 1 217 ? 10.754 87.464 17.182 1.00 13.84 217 GLU A C 1
ATOM 1683 O O . GLU A 1 217 ? 10.810 86.374 17.747 1.00 12.81 217 GLU A O 1
ATOM 1689 N N . LEU A 1 218 ? 11.744 88.345 17.209 1.00 17.10 218 LEU A N 1
ATOM 1690 C CA . LEU A 1 218 ? 12.996 88.071 17.896 1.00 17.87 218 LEU A CA 1
ATOM 1691 C C . LEU A 1 218 ? 12.773 87.640 19.350 1.00 18.10 218 LEU A C 1
ATOM 1692 O O . LEU A 1 218 ? 12.073 88.305 20.117 1.00 13.37 218 LEU A O 1
ATOM 1697 N N . LYS A 1 219 ? 13.355 86.497 19.705 1.00 17.14 219 LYS A N 1
ATOM 1698 C CA . LYS A 1 219 ? 13.244 85.953 21.053 1.00 15.08 219 LYS A CA 1
ATOM 1699 C C . LYS A 1 219 ? 14.600 86.006 21.750 1.00 12.84 219 LYS A C 1
ATOM 1700 O O . LYS A 1 219 ? 14.691 86.346 22.931 1.00 12.01 219 LYS A O 1
ATOM 1706 N N . VAL A 1 220 ? 15.652 85.674 21.002 1.00 13.69 220 VAL A N 1
ATOM 1707 C CA . VAL A 1 220 ? 17.016 85.640 21.528 1.00 11.27 220 VAL A CA 1
ATOM 1708 C C . VAL A 1 220 ? 18.008 86.495 20.736 1.00 11.58 220 VAL A C 1
ATOM 1709 O O . VAL A 1 220 ? 18.191 86.311 19.529 1.00 13.54 220 VAL A O 1
ATOM 1713 N N . LEU A 1 221 ? 18.649 87.439 21.412 1.00 10.29 221 LEU A N 1
ATOM 1714 C CA . LEU A 1 221 ? 19.646 88.273 20.750 1.00 12.88 221 LEU A CA 1
ATOM 1715 C C . LEU A 1 221 ? 20.920 88.286 21.583 1.00 10.07 221 LEU A C 1
ATOM 1716 O O . LEU A 1 221 ? 20.896 88.623 22.759 1.00 9.63 221 LEU A O 1
ATOM 1721 N N . ASP A 1 222 ? 22.030 87.898 20.970 1.00 14.23 222 ASP A N 1
ATOM 1722 C CA . ASP A 1 222 ? 23.307 87.874 21.672 1.00 14.63 222 ASP A CA 1
ATOM 1723 C C . ASP A 1 222 ? 24.364 88.638 20.879 1.00 16.29 222 ASP A C 1
ATOM 1724 O O . ASP A 1 222 ? 24.824 88.170 19.837 1.00 14.67 222 ASP A O 1
ATOM 1729 N N . LEU A 1 223 ? 24.731 89.819 21.371 1.00 15.20 223 LEU A N 1
ATOM 1730 C CA . LEU A 1 223 ? 25.745 90.646 20.722 1.00 17.69 223 LEU A CA 1
ATOM 1731 C C . LEU A 1 223 ? 26.990 90.709 21.605 1.00 19.76 223 LEU A C 1
ATOM 1732 O O . LEU A 1 223 ? 27.755 91.682 21.574 1.00 18.49 223 LEU A O 1
ATOM 1737 N N . GLN A 1 224 ? 27.177 89.648 22.386 1.00 18.84 224 GLN A N 1
ATOM 1738 C CA . GLN A 1 224 ? 28.303 89.518 23.296 1.00 17.05 224 GLN A CA 1
ATOM 1739 C C . GLN A 1 224 ? 29.630 89.973 22.654 1.00 15.22 224 GLN A C 1
ATOM 1740 O O . GLN A 1 224 ? 29.852 89.809 21.458 1.00 13.45 224 GLN A O 1
ATOM 1746 N N . ASP A 1 225 ? 30.491 90.565 23.472 1.00 15.55 225 ASP A N 1
ATOM 1747 C CA . ASP A 1 225 ? 31.803 91.058 23.056 1.00 16.07 225 ASP A CA 1
ATOM 1748 C C . ASP A 1 225 ? 31.904 91.840 21.739 1.00 16.74 225 ASP A C 1
ATOM 1749 O O . ASP A 1 225 ? 32.537 91.399 20.785 1.00 19.36 225 ASP A O 1
ATOM 1754 N N . ASN A 1 226 ? 31.278 93.009 21.713 1.00 18.40 226 ASN A N 1
ATOM 1755 C CA . ASN A 1 226 ? 31.298 93.933 20.578 1.00 17.79 226 ASN A CA 1
ATOM 1756 C C . ASN A 1 226 ? 31.203 95.285 21.283 1.00 20.44 226 ASN A C 1
ATOM 1757 O O . ASN A 1 226 ? 30.568 95.384 22.329 1.00 20.92 226 ASN A O 1
ATOM 1762 N N . THR A 1 227 ? 31.826 96.321 20.733 1.00 21.52 227 THR A N 1
ATOM 1763 C CA . THR A 1 227 ? 31.812 97.629 21.387 1.00 19.04 227 THR A CA 1
ATOM 1764 C C . THR A 1 227 ? 30.530 98.430 21.198 1.00 15.72 227 THR A C 1
ATOM 1765 O O . THR A 1 227 ? 30.210 98.836 20.089 1.00 14.31 227 THR A O 1
ATOM 1769 N N . PHE A 1 228 ? 29.811 98.663 22.295 1.00 12.92 228 PHE A N 1
ATOM 1770 C CA . PHE A 1 228 ? 28.562 99.424 22.267 1.00 14.18 228 PHE A CA 1
ATOM 1771 C C . PHE A 1 228 ? 28.763 100.910 22.556 1.00 14.66 228 PHE A C 1
ATOM 1772 O O . PHE A 1 228 ? 28.475 101.759 21.716 1.00 12.61 228 PHE A O 1
ATOM 1780 N N . THR A 1 229 ? 29.268 101.196 23.756 1.00 14.14 229 THR A N 1
ATOM 1781 C CA . THR A 1 229 ? 29.464 102.556 24.261 1.00 16.88 229 THR A CA 1
ATOM 1782 C C . THR A 1 229 ? 28.084 103.218 24.384 1.00 17.44 229 THR A C 1
ATOM 1783 O O . THR A 1 229 ? 27.056 102.561 24.217 1.00 16.13 229 THR A O 1
ATOM 1787 N N . HIS A 1 230 ? 28.042 104.505 24.694 1.00 19.70 230 HIS A N 1
ATOM 1788 C CA . HIS A 1 230 ? 26.755 105.159 24.840 1.00 17.29 230 HIS A CA 1
ATOM 1789 C C . HIS A 1 230 ? 25.974 105.123 23.532 1.00 17.60 230 HIS A C 1
ATOM 1790 O O . HIS A 1 230 ? 24.758 104.954 23.535 1.00 16.22 230 HIS A O 1
ATOM 1797 N N . LEU A 1 231 ? 26.681 105.269 22.416 1.00 15.57 231 LEU A N 1
ATOM 1798 C CA . LEU A 1 231 ? 26.047 105.263 21.104 1.00 15.40 231 LEU A CA 1
ATOM 1799 C C . LEU A 1 231 ? 25.270 103.977 20.842 1.00 18.38 231 LEU A C 1
ATOM 1800 O O . LEU A 1 231 ? 24.051 104.010 20.640 1.00 19.31 231 LEU A O 1
ATOM 1805 N N . GLY A 1 232 ? 25.977 102.849 20.827 1.00 18.10 232 GLY A N 1
ATOM 1806 C CA . GLY A 1 232 ? 25.319 101.574 20.595 1.00 22.09 232 GLY A CA 1
ATOM 1807 C C . GLY A 1 232 ? 24.186 101.340 21.578 1.00 21.69 232 GLY A C 1
ATOM 1808 O O . GLY A 1 232 ? 23.123 100.845 21.206 1.00 23.11 232 GLY A O 1
ATOM 1809 N N . SER A 1 233 ? 24.415 101.721 22.834 1.00 21.05 233 SER A N 1
ATOM 1810 C CA . SER A 1 233 ? 23.427 101.560 23.902 1.00 18.95 233 SER A CA 1
ATOM 1811 C C . SER A 1 233 ? 22.154 102.364 23.656 1.00 15.11 233 SER A C 1
ATOM 1812 O O . SER A 1 233 ? 21.045 101.862 23.829 1.00 14.15 233 SER A O 1
ATOM 1815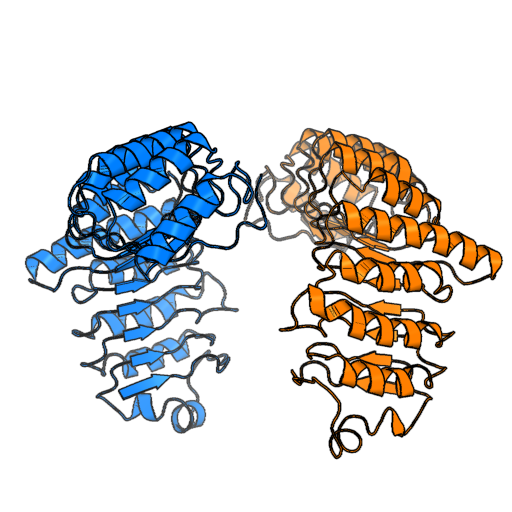 N N . SER A 1 234 ? 22.313 103.620 23.266 1.00 14.42 234 SER A N 1
ATOM 1816 C CA . SER A 1 234 ? 21.154 104.451 22.990 1.00 15.18 234 SER A CA 1
ATOM 1817 C C . SER A 1 234 ? 20.393 103.867 21.809 1.00 15.17 234 SER A C 1
ATOM 1818 O O . SER A 1 234 ? 19.183 104.048 21.700 1.00 20.77 234 SER A O 1
ATOM 1821 N N . ALA A 1 235 ? 21.102 103.166 20.927 1.00 14.55 235 ALA A N 1
ATOM 1822 C CA . ALA A 1 235 ? 20.471 102.540 19.767 1.00 14.89 235 ALA A CA 1
ATOM 1823 C C . ALA A 1 235 ? 19.668 101.301 20.191 1.00 15.89 235 ALA A C 1
ATOM 1824 O O . ALA A 1 235 ? 18.687 100.928 19.536 1.00 17.03 235 ALA A O 1
ATOM 1826 N N . LEU A 1 236 ? 20.092 100.672 21.285 1.00 13.80 236 LEU A N 1
ATOM 1827 C CA . LEU A 1 236 ? 19.408 99.492 21.818 1.00 13.41 236 LEU A CA 1
ATOM 1828 C C . LEU A 1 236 ? 18.179 99.969 22.578 1.00 13.94 236 LEU A C 1
ATOM 1829 O O . LEU A 1 236 ? 17.100 99.394 22.463 1.00 13.98 236 LEU A O 1
ATOM 1834 N N . ALA A 1 237 ? 18.363 101.028 23.360 1.00 14.35 237 ALA A N 1
ATOM 1835 C CA . ALA A 1 237 ? 17.285 101.616 24.137 1.00 11.76 237 ALA A CA 1
ATOM 1836 C C . ALA A 1 237 ? 16.081 101.931 23.238 1.00 14.09 237 ALA A C 1
ATOM 1837 O O . ALA A 1 237 ? 14.937 101.977 23.702 1.00 13.98 237 ALA A O 1
ATOM 1839 N N . ILE A 1 238 ? 16.343 102.141 21.951 1.00 15.44 238 ILE A N 1
ATOM 1840 C CA . ILE A 1 238 ? 15.285 102.447 20.991 1.00 13.28 238 ILE A CA 1
ATOM 1841 C C . ILE A 1 238 ? 14.724 101.188 20.341 1.00 13.47 238 ILE A C 1
ATOM 1842 O O . ILE A 1 238 ? 13.520 101.064 20.147 1.00 15.26 238 ILE A O 1
ATOM 1847 N N . ALA A 1 239 ? 15.603 100.242 20.038 1.00 16.02 239 ALA A N 1
ATOM 1848 C CA . ALA A 1 239 ? 15.203 98.994 19.403 1.00 17.02 239 ALA A CA 1
ATOM 1849 C C . ALA A 1 239 ? 14.344 98.094 20.284 1.00 17.70 239 ALA A C 1
ATOM 1850 O O . ALA A 1 239 ? 13.453 97.403 19.788 1.00 16.73 239 ALA A O 1
ATOM 1852 N N . LEU A 1 240 ? 14.612 98.108 21.587 1.00 19.77 240 LEU A N 1
ATOM 1853 C CA . LEU A 1 240 ? 13.887 97.263 22.533 1.00 19.24 240 LEU A CA 1
ATOM 1854 C C . LEU A 1 240 ? 12.382 97.169 22.315 1.00 19.65 240 LEU A C 1
ATOM 1855 O O . LEU A 1 240 ? 11.843 96.070 22.215 1.00 18.65 240 LEU A O 1
ATOM 1860 N N . LYS A 1 241 ? 11.708 98.314 22.240 1.00 19.53 241 LYS A N 1
ATOM 1861 C CA . LYS A 1 241 ? 10.260 98.332 22.050 1.00 18.46 241 LYS A CA 1
ATOM 1862 C C . LYS A 1 241 ? 9.810 97.532 20.825 1.00 17.30 241 LYS A C 1
ATOM 1863 O O . LYS A 1 241 ? 8.632 97.198 20.698 1.00 18.19 241 LYS A O 1
ATOM 1869 N N . SER A 1 242 ? 10.743 97.217 19.930 1.00 13.40 242 SER A N 1
ATOM 1870 C CA . SER A 1 242 ? 10.398 96.457 18.729 1.00 15.79 242 SER A CA 1
ATOM 1871 C C . SER A 1 242 ? 10.294 94.948 18.959 1.00 12.54 242 SER A C 1
ATOM 1872 O O . SER A 1 242 ? 9.673 94.252 18.168 1.00 11.12 242 SER A O 1
ATOM 1875 N N . TRP A 1 243 ? 10.887 94.455 20.044 1.00 12.89 243 TRP A N 1
ATOM 1876 C CA . TRP A 1 243 ? 10.878 93.027 20.352 1.00 14.19 243 TRP A CA 1
ATOM 1877 C C . TRP A 1 243 ? 10.026 92.636 21.565 1.00 14.17 243 TRP A C 1
ATOM 1878 O O . TRP A 1 243 ? 10.549 92.307 22.633 1.00 12.21 243 TRP A O 1
ATOM 1889 N N . PRO A 1 244 ? 8.698 92.631 21.395 1.00 11.59 244 PRO A N 1
ATOM 1890 C CA . PRO A 1 244 ? 7.734 92.287 22.440 1.00 12.98 244 PRO A CA 1
ATOM 1891 C C . PRO A 1 244 ? 7.852 90.851 22.933 1.00 13.15 244 PRO A C 1
ATOM 1892 O O . PRO A 1 244 ? 7.394 90.517 24.032 1.00 8.87 244 PRO A O 1
ATOM 1896 N N . ASN A 1 245 ? 8.470 90.006 22.115 1.00 15.41 245 ASN A N 1
ATOM 1897 C CA . ASN A 1 245 ? 8.633 88.593 22.449 1.00 16.29 245 ASN A CA 1
ATOM 1898 C C . ASN A 1 245 ? 10.046 88.253 22.934 1.00 14.21 245 ASN A C 1
ATOM 1899 O O . ASN A 1 245 ? 10.402 87.075 23.048 1.00 8.22 245 ASN A O 1
ATOM 1904 N N . LEU A 1 246 ? 10.835 89.287 23.229 1.00 12.03 246 LEU A N 1
ATOM 1905 C CA . LEU A 1 246 ? 12.209 89.103 23.700 1.00 14.25 246 LEU A CA 1
ATOM 1906 C C . LEU A 1 246 ? 12.298 88.267 24.985 1.00 14.61 246 LEU A C 1
ATOM 1907 O O . LEU A 1 246 ? 11.678 88.581 26.002 1.00 11.78 246 LEU A O 1
ATOM 1912 N N . ARG A 1 247 ? 13.080 87.198 24.917 1.00 13.25 247 ARG A N 1
ATOM 1913 C CA . ARG A 1 247 ? 13.267 86.298 26.040 1.00 13.19 247 ARG A CA 1
ATOM 1914 C C . ARG A 1 247 ? 14.669 86.420 26.623 1.00 9.40 247 ARG A C 1
ATOM 1915 O O . ARG A 1 247 ? 14.837 86.572 27.831 1.00 6.60 247 ARG A O 1
ATOM 1923 N N . GLU A 1 248 ? 15.669 86.366 25.751 1.00 9.11 248 GLU A N 1
ATOM 1924 C CA . GLU A 1 248 ? 17.061 86.446 26.169 1.00 8.40 248 GLU A CA 1
ATOM 1925 C C . GLU A 1 248 ? 17.798 87.572 25.480 1.00 8.34 248 GLU A C 1
ATOM 1926 O O . GLU A 1 248 ? 17.838 87.631 24.254 1.00 9.05 248 GLU A O 1
ATOM 1932 N N . LEU A 1 249 ? 18.374 88.472 26.268 1.00 9.99 249 LEU A N 1
ATOM 1933 C CA . LEU A 1 249 ? 19.145 89.580 25.710 1.00 11.31 249 LEU A CA 1
ATOM 1934 C C . LEU A 1 249 ? 20.573 89.427 26.215 1.00 10.51 249 LEU A C 1
ATOM 1935 O O . LEU A 1 249 ? 20.838 89.635 27.401 1.00 8.53 249 LEU A O 1
ATOM 1940 N N . GLY A 1 250 ? 21.472 89.036 25.311 1.00 10.75 250 GLY A N 1
ATOM 1941 C CA . GLY A 1 250 ? 22.873 88.849 25.652 1.00 11.80 250 GLY A CA 1
ATOM 1942 C C . GLY A 1 250 ? 23.700 90.089 25.366 1.00 11.76 250 GLY A C 1
ATOM 1943 O O . GLY A 1 250 ? 23.759 90.554 24.230 1.00 10.85 250 GLY A O 1
ATOM 1944 N N . LEU A 1 251 ? 24.342 90.629 26.397 1.00 13.81 251 LEU A N 1
ATOM 1945 C CA . LEU A 1 251 ? 25.152 91.828 26.241 1.00 12.70 251 LEU A CA 1
ATOM 1946 C C . LEU A 1 251 ? 26.448 91.779 27.042 1.00 11.65 251 LEU A C 1
ATOM 1947 O O . LEU A 1 251 ? 26.986 92.825 27.398 1.00 12.99 251 LEU A O 1
ATOM 1952 N N . ASN A 1 252 ? 26.961 90.582 27.318 1.00 10.40 252 ASN A N 1
ATOM 1953 C CA . ASN A 1 252 ? 28.201 90.467 28.085 1.00 10.78 252 ASN A CA 1
ATOM 1954 C C . ASN A 1 252 ? 29.406 91.075 27.368 1.00 13.95 252 ASN A C 1
ATOM 1955 O O . ASN A 1 252 ? 29.620 90.851 26.173 1.00 13.71 252 ASN A O 1
ATOM 1960 N N . ASP A 1 253 ? 30.197 91.835 28.114 1.00 15.35 253 ASP A N 1
ATOM 1961 C CA . ASP A 1 253 ? 31.406 92.457 27.582 1.00 21.43 253 ASP A CA 1
ATOM 1962 C C . ASP A 1 253 ? 31.141 93.344 26.374 1.00 21.67 253 ASP A C 1
ATOM 1963 O O . ASP A 1 253 ? 31.874 93.282 25.387 1.00 22.00 253 ASP A O 1
ATOM 1968 N N . CYS A 1 254 ? 30.101 94.168 26.452 1.00 20.01 254 CYS A N 1
ATOM 1969 C CA . CYS A 1 254 ? 29.754 95.052 25.347 1.00 17.90 254 CYS A CA 1
ATOM 1970 C C . CYS A 1 254 ? 30.068 96.501 25.664 1.00 19.09 254 CYS A C 1
ATOM 1971 O O . CYS A 1 254 ? 29.717 97.400 24.898 1.00 20.73 254 CYS A O 1
ATOM 1974 N N . LEU A 1 255 ? 30.724 96.728 26.796 1.00 20.25 255 LEU A N 1
ATOM 1975 C CA . LEU A 1 255 ? 31.080 98.077 27.209 1.00 21.40 255 LEU A CA 1
ATOM 1976 C C . LEU A 1 255 ? 29.973 99.093 26.908 1.00 21.72 255 LEU A C 1
ATOM 1977 O O . LEU A 1 255 ? 30.212 100.122 26.262 1.00 22.48 255 LEU A O 1
ATOM 1982 N N . LEU A 1 256 ? 28.764 98.795 27.381 1.00 19.06 256 LEU A N 1
ATOM 1983 C CA . LEU A 1 256 ? 27.621 99.678 27.181 1.00 18.89 256 LEU A CA 1
ATOM 1984 C C . LEU A 1 256 ? 27.903 101.070 27.742 1.00 16.89 256 LEU A C 1
ATOM 1985 O O . LEU A 1 256 ? 27.392 102.067 27.235 1.00 18.61 256 LEU A O 1
ATOM 1990 N N . SER A 1 257 ? 28.722 101.103 28.790 1.00 19.25 257 SER A N 1
ATOM 1991 C CA . SER A 1 257 ? 29.122 102.307 29.532 1.00 17.91 257 SER A CA 1
ATOM 1992 C C . SER A 1 257 ? 28.146 102.489 30.697 1.00 16.79 257 SER A C 1
ATOM 1993 O O . SER A 1 257 ? 27.183 101.738 30.823 1.00 16.14 257 SER A O 1
ATOM 1996 N N . ALA A 1 258 ? 28.407 103.466 31.560 1.00 18.07 258 ALA A N 1
ATOM 1997 C CA . ALA A 1 258 ? 27.532 103.728 32.697 1.00 18.37 258 ALA A CA 1
ATOM 1998 C C . ALA A 1 258 ? 26.243 104.368 32.196 1.00 18.06 258 ALA A C 1
ATOM 1999 O O . ALA A 1 258 ? 25.152 103.857 32.448 1.00 15.61 258 ALA A O 1
ATOM 2001 N N . ARG A 1 259 ? 26.368 105.486 31.484 1.00 17.22 259 ARG A N 1
ATOM 2002 C CA . ARG A 1 259 ? 25.191 106.159 30.944 1.00 18.07 259 ARG A CA 1
ATOM 2003 C C . ARG A 1 259 ? 24.519 105.282 29.888 1.00 18.78 259 ARG A C 1
ATOM 2004 O O . ARG A 1 259 ? 23.306 105.361 29.682 1.00 23.52 259 ARG A O 1
ATOM 2012 N N . GLY A 1 260 ? 25.310 104.449 29.216 1.00 19.42 260 GLY A N 1
ATOM 2013 C CA . GLY A 1 260 ? 24.752 103.566 28.210 1.00 17.24 260 GLY A CA 1
ATOM 2014 C C . GLY A 1 260 ? 23.734 102.670 28.886 1.00 16.68 260 GLY A C 1
ATOM 2015 O O . GLY A 1 260 ? 22.570 102.597 28.472 1.00 15.92 260 GLY A O 1
ATOM 2016 N N . ALA A 1 261 ? 24.190 102.008 29.948 1.00 16.05 261 ALA A N 1
ATOM 2017 C CA . ALA A 1 261 ? 23.378 101.095 30.749 1.00 14.70 261 ALA A CA 1
ATOM 2018 C C . ALA A 1 261 ? 22.175 101.795 31.375 1.00 13.98 261 ALA A C 1
ATOM 2019 O O . ALA A 1 261 ? 21.111 101.193 31.527 1.00 10.18 261 ALA A O 1
ATOM 2021 N N . ALA A 1 262 ? 22.350 103.064 31.746 1.00 14.22 262 ALA A N 1
ATOM 2022 C CA . ALA A 1 262 ? 21.267 103.839 32.348 1.00 12.79 262 ALA A CA 1
ATOM 2023 C C . ALA A 1 262 ? 20.154 103.988 31.317 1.00 13.33 262 ALA A C 1
ATOM 2024 O O . ALA A 1 262 ? 18.970 103.807 31.628 1.00 11.89 262 ALA A O 1
ATOM 2026 N N . ALA A 1 263 ? 20.561 104.302 30.087 1.00 14.92 263 ALA A N 1
ATOM 2027 C CA . ALA A 1 263 ? 19.655 104.474 28.953 1.00 11.44 263 ALA A CA 1
ATOM 2028 C C . ALA A 1 263 ? 18.936 103.169 28.628 1.00 10.32 263 ALA A C 1
ATOM 2029 O O . ALA A 1 263 ? 17.753 103.165 28.278 1.00 9.41 263 ALA A O 1
ATOM 2031 N N . VAL A 1 264 ? 19.659 102.059 28.737 1.00 10.51 264 VAL A N 1
ATOM 2032 C CA . VAL A 1 264 ? 19.074 100.758 28.456 1.00 11.04 264 VAL A CA 1
ATOM 2033 C C . VAL A 1 264 ? 18.091 100.351 29.553 1.00 9.95 264 VAL A C 1
ATOM 2034 O O . VAL A 1 264 ? 17.033 99.800 29.275 1.00 14.01 264 VAL A O 1
ATOM 2038 N N . VAL A 1 265 ? 18.438 100.614 30.802 1.00 7.60 265 VAL A N 1
ATOM 2039 C CA . VAL A 1 265 ? 17.545 100.273 31.892 1.00 10.86 265 VAL A CA 1
ATOM 2040 C C . VAL A 1 265 ? 16.281 101.128 31.797 1.00 12.26 265 VAL A C 1
ATOM 2041 O O . VAL A 1 265 ? 15.175 100.628 31.997 1.00 12.21 265 VAL A O 1
ATOM 2045 N N . ASP A 1 266 ? 16.446 102.407 31.473 1.00 11.79 266 ASP A N 1
ATOM 2046 C CA . ASP A 1 266 ? 15.317 103.325 31.342 1.00 13.19 266 ASP A CA 1
ATOM 2047 C C . ASP A 1 266 ? 14.371 102.919 30.208 1.00 14.33 266 ASP A C 1
ATOM 2048 O O . ASP A 1 266 ? 13.173 103.219 30.248 1.00 15.15 266 ASP A O 1
ATOM 2053 N N . ALA A 1 267 ? 14.912 102.247 29.195 1.00 13.63 267 ALA A N 1
ATOM 2054 C CA . ALA A 1 267 ? 14.109 101.798 28.064 1.00 13.10 267 ALA A CA 1
ATOM 2055 C C . ALA A 1 267 ? 13.193 100.678 28.533 1.00 14.01 267 ALA A C 1
ATOM 2056 O O . ALA A 1 267 ? 12.008 100.659 28.211 1.00 15.31 267 ALA A O 1
ATOM 2058 N N . PHE A 1 268 ? 13.756 99.743 29.294 1.00 14.39 268 PHE A N 1
ATOM 2059 C CA . PHE A 1 268 ? 12.997 98.620 29.829 1.00 14.91 268 PHE A CA 1
ATOM 2060 C C . PHE A 1 268 ? 11.883 99.132 30.718 1.00 13.59 268 PHE A C 1
ATOM 2061 O O . PHE A 1 268 ? 10.747 98.669 30.618 1.00 16.19 268 PHE A O 1
ATOM 2069 N N . SER A 1 269 ? 12.212 100.082 31.591 1.00 11.38 269 SER A N 1
ATOM 2070 C CA . SER A 1 269 ? 11.219 100.643 32.503 1.00 13.81 269 SER A CA 1
ATOM 2071 C C . SER A 1 269 ? 9.958 101.079 31.742 1.00 12.49 269 SER A C 1
ATOM 2072 O O . SER A 1 269 ? 8.861 101.062 32.289 1.00 9.72 269 SER A O 1
ATOM 2075 N N . LYS A 1 270 ? 10.126 101.444 30.473 1.00 14.70 270 LYS A N 1
ATOM 2076 C CA . LYS A 1 270 ? 9.015 101.888 29.629 1.00 17.98 270 LYS A CA 1
ATOM 2077 C C . LYS A 1 270 ? 8.275 100.789 28.867 1.00 17.49 270 LYS A C 1
ATOM 2078 O O . LYS A 1 270 ? 7.333 101.071 28.127 1.00 17.30 270 LYS A O 1
ATOM 2084 N N . LEU A 1 271 ? 8.696 99.543 29.032 1.00 20.45 271 LEU A N 1
ATOM 2085 C CA . LEU A 1 271 ? 8.040 98.453 28.327 1.00 22.13 271 LEU A CA 1
ATOM 2086 C C . LEU A 1 271 ? 7.147 97.641 29.252 1.00 23.05 271 LEU A C 1
ATOM 2087 O O . LEU A 1 271 ? 7.550 97.219 30.335 1.00 25.16 271 LEU A O 1
ATOM 2092 N N . GLU A 1 272 ? 5.917 97.434 28.807 1.00 26.71 272 GLU A N 1
ATOM 2093 C CA . GLU A 1 272 ? 4.932 96.696 29.582 1.00 29.37 272 GLU A CA 1
ATOM 2094 C C . GLU A 1 272 ? 4.867 95.267 29.076 1.00 27.72 272 GLU A C 1
ATOM 2095 O O . GLU A 1 272 ? 5.079 95.017 27.889 1.00 27.21 272 GLU A O 1
ATOM 2101 N N . ASN A 1 273 ? 4.578 94.335 29.978 1.00 25.32 273 ASN A N 1
ATOM 2102 C CA . ASN A 1 273 ? 4.484 92.924 29.616 1.00 23.52 273 ASN A CA 1
ATOM 2103 C C . ASN A 1 273 ? 5.819 92.368 29.101 1.00 23.13 273 ASN A C 1
ATOM 2104 O O . ASN A 1 273 ? 5.881 91.803 28.005 1.00 20.28 273 ASN A O 1
ATOM 2109 N N . ILE A 1 274 ? 6.881 92.530 29.886 1.00 18.69 274 ILE A N 1
ATOM 2110 C CA . ILE A 1 274 ? 8.202 92.035 29.497 1.00 20.84 274 ILE A CA 1
ATOM 2111 C C . ILE A 1 274 ? 8.324 90.527 29.779 1.00 16.15 274 ILE A C 1
ATOM 2112 O O . ILE A 1 274 ? 8.406 90.122 30.934 1.00 16.75 274 ILE A O 1
ATOM 2117 N N . GLY A 1 275 ? 8.328 89.705 28.729 1.00 17.82 275 GLY A N 1
ATOM 2118 C CA . GLY A 1 275 ? 8.459 88.257 28.901 1.00 18.86 275 GLY A CA 1
ATOM 2119 C C . GLY A 1 275 ? 9.916 87.785 28.951 1.00 18.17 275 GLY A C 1
ATOM 2120 O O . GLY A 1 275 ? 10.233 86.609 28.746 1.00 17.35 275 GLY A O 1
ATOM 2121 N N . LEU A 1 276 ? 10.803 88.731 29.232 1.00 15.54 276 LEU A N 1
ATOM 2122 C CA . LEU A 1 276 ? 12.238 88.507 29.328 1.00 14.42 276 LEU A CA 1
ATOM 2123 C C . LEU A 1 276 ? 12.616 87.506 30.440 1.00 13.18 276 LEU A C 1
ATOM 2124 O O . LEU A 1 276 ? 12.160 87.633 31.573 1.00 11.77 276 LEU A O 1
ATOM 2129 N N . GLN A 1 277 ? 13.446 86.515 30.111 1.00 9.80 277 GLN A N 1
ATOM 2130 C CA . GLN A 1 277 ? 13.878 85.521 31.092 1.00 10.78 277 GLN A CA 1
ATOM 2131 C C . GLN A 1 277 ? 15.381 85.570 31.379 1.00 10.75 277 GLN A C 1
ATOM 2132 O O . GLN A 1 277 ? 15.827 85.197 32.468 1.00 8.97 277 GLN A O 1
ATOM 2138 N N . THR A 1 278 ? 16.164 86.007 30.401 1.00 11.08 278 THR A N 1
ATOM 2139 C CA . THR A 1 278 ? 17.610 86.067 30.578 1.00 12.93 278 THR A CA 1
ATOM 2140 C C . THR A 1 278 ? 18.161 87.423 30.170 1.00 11.39 278 THR A C 1
ATOM 2141 O O . THR A 1 278 ? 17.929 87.891 29.054 1.00 10.40 278 THR A O 1
ATOM 2145 N N . LEU A 1 279 ? 18.888 88.045 31.092 1.00 11.31 279 LEU A N 1
ATOM 2146 C CA . LEU A 1 279 ? 19.482 89.354 30.863 1.00 11.89 279 LEU A CA 1
ATOM 2147 C C . LEU A 1 279 ? 20.955 89.316 31.258 1.00 12.27 279 LEU A C 1
ATOM 2148 O O . LEU A 1 279 ? 21.285 89.216 32.442 1.00 13.10 279 LEU A O 1
ATOM 2153 N N . ARG A 1 280 ? 21.834 89.393 30.261 1.00 13.18 280 ARG A N 1
ATOM 2154 C CA . ARG A 1 280 ? 23.279 89.345 30.489 1.00 12.40 280 ARG A CA 1
ATOM 2155 C C . ARG A 1 280 ? 23.928 90.715 30.331 1.00 12.25 280 ARG A C 1
ATOM 2156 O O . ARG A 1 280 ? 23.990 91.246 29.227 1.00 11.12 280 ARG A O 1
ATOM 2164 N N . LEU A 1 281 ? 24.427 91.270 31.433 1.00 13.81 281 LEU A N 1
ATOM 2165 C CA . LEU A 1 281 ? 25.055 92.593 31.422 1.00 14.14 281 LEU A CA 1
ATOM 2166 C C . LEU A 1 281 ? 26.422 92.602 32.083 1.00 14.39 281 LEU A C 1
ATOM 2167 O O . LEU A 1 281 ? 26.789 93.568 32.760 1.00 11.84 281 LEU A O 1
ATOM 2172 N N . GLN A 1 282 ? 27.175 91.526 31.873 1.00 14.52 282 GLN A N 1
ATOM 2173 C CA . GLN A 1 282 ? 28.502 91.390 32.451 1.00 12.00 282 GLN A CA 1
ATOM 2174 C C . GLN A 1 282 ? 29.521 92.301 31.805 1.00 11.83 282 GLN A C 1
ATOM 2175 O O . GLN A 1 282 ? 29.545 92.449 30.583 1.00 9.43 282 GLN A O 1
ATOM 2181 N N . TYR A 1 283 ? 30.366 92.899 32.639 1.00 10.68 283 TYR A N 1
ATOM 2182 C CA . TYR A 1 283 ? 31.424 93.776 32.172 1.00 10.88 283 TYR A CA 1
ATOM 2183 C C . TYR A 1 283 ? 30.918 94.844 31.206 1.00 11.09 283 TYR A C 1
ATOM 2184 O O . TYR A 1 283 ? 31.204 94.795 30.010 1.00 12.67 283 TYR A O 1
ATOM 2193 N N . ASN A 1 284 ? 30.175 95.812 31.731 1.00 11.27 284 ASN A N 1
ATOM 2194 C CA . ASN A 1 284 ? 29.630 96.886 30.910 1.00 15.14 284 ASN A CA 1
ATOM 2195 C C . ASN A 1 284 ? 29.855 98.261 31.537 1.00 15.24 284 ASN A C 1
ATOM 2196 O O . ASN A 1 284 ? 29.248 99.248 31.128 1.00 13.02 284 ASN A O 1
ATOM 2201 N N . GLU A 1 285 ? 30.737 98.313 32.527 1.00 16.97 285 GLU A N 1
ATOM 2202 C CA . GLU A 1 285 ? 31.060 99.556 33.215 1.00 16.06 285 GLU A CA 1
ATOM 2203 C C . GLU A 1 285 ? 29.832 100.151 33.888 1.00 14.85 285 GLU A C 1
ATOM 2204 O O . GLU A 1 285 ? 29.766 101.356 34.124 1.00 12.12 285 GLU A O 1
ATOM 2210 N N . ILE A 1 286 ? 28.870 99.290 34.209 1.00 15.04 286 ILE A N 1
ATOM 2211 C CA . ILE A 1 286 ? 27.635 99.714 34.853 1.00 15.86 286 ILE A CA 1
ATOM 2212 C C . ILE A 1 286 ? 27.866 100.093 36.316 1.00 17.08 286 ILE A C 1
ATOM 2213 O O . ILE A 1 286 ? 28.548 99.379 37.064 1.00 14.57 286 ILE A O 1
ATOM 2218 N N . GLU A 1 287 ? 27.278 101.211 36.723 1.00 14.50 287 GLU A N 1
ATOM 2219 C CA . GLU A 1 287 ? 27.424 101.687 38.083 1.00 14.90 287 GLU A CA 1
ATOM 2220 C C . GLU A 1 287 ? 26.148 101.553 38.916 1.00 17.76 287 GLU A C 1
ATOM 2221 O O . GLU A 1 287 ? 25.049 101.411 38.380 1.00 17.20 287 GLU A O 1
ATOM 2227 N N . LEU A 1 288 ? 26.323 101.588 40.236 1.00 20.77 288 LEU A N 1
ATOM 2228 C CA . LEU A 1 288 ? 25.250 101.451 41.224 1.00 19.64 288 LEU A CA 1
ATOM 2229 C C . LEU A 1 288 ? 23.886 102.047 40.903 1.00 21.89 288 LEU A C 1
ATOM 2230 O O . LEU A 1 288 ? 22.865 101.367 41.008 1.00 21.92 288 LEU A O 1
ATOM 2235 N N . ASP A 1 289 ? 23.855 103.316 40.523 1.00 22.96 289 ASP A N 1
ATOM 2236 C CA . ASP A 1 289 ? 22.578 103.960 40.248 1.00 24.60 289 ASP A CA 1
ATOM 2237 C C . ASP A 1 289 ? 21.653 103.246 39.274 1.00 22.54 289 ASP A C 1
ATOM 2238 O O . ASP A 1 289 ? 20.454 103.141 39.528 1.00 23.62 289 ASP A O 1
ATOM 2243 N N . ALA A 1 290 ? 22.194 102.745 38.171 1.00 18.71 290 ALA A N 1
ATOM 2244 C CA . ALA A 1 290 ? 21.361 102.052 37.199 1.00 13.54 290 ALA A CA 1
ATOM 2245 C C . ALA A 1 290 ? 20.908 100.699 37.739 1.00 14.89 290 ALA A C 1
ATOM 2246 O O . ALA A 1 290 ? 19.817 100.219 37.417 1.00 12.25 290 ALA A O 1
ATOM 2248 N N . VAL A 1 291 ? 21.756 100.089 38.564 1.00 16.71 291 VAL A N 1
ATOM 2249 C CA . VAL A 1 291 ? 21.461 98.791 39.156 1.00 16.83 291 VAL A CA 1
ATOM 2250 C C . VAL A 1 291 ? 20.302 98.940 40.141 1.00 16.53 291 VAL A C 1
ATOM 2251 O O . VAL A 1 291 ? 19.503 98.019 40.323 1.00 17.99 291 VAL A O 1
ATOM 2255 N N . ARG A 1 292 ? 20.219 100.103 40.777 1.00 16.78 292 ARG A N 1
ATOM 2256 C CA . ARG A 1 292 ? 19.143 100.387 41.717 1.00 12.65 292 ARG A CA 1
ATOM 2257 C C . ARG A 1 292 ? 17.851 100.552 40.921 1.00 13.86 292 ARG A C 1
ATOM 2258 O O . ARG A 1 292 ? 16.790 100.078 41.327 1.00 18.53 292 ARG A O 1
ATOM 2266 N N . THR A 1 293 ? 17.957 101.235 39.783 1.00 12.82 293 THR A N 1
ATOM 2267 C CA . THR A 1 293 ? 16.830 101.466 38.882 1.00 10.45 293 THR A CA 1
ATOM 2268 C C . THR A 1 293 ? 16.401 100.128 38.286 1.00 11.90 293 THR A C 1
ATOM 2269 O O . THR A 1 293 ? 15.208 99.841 38.142 1.00 7.22 293 THR A O 1
ATOM 2273 N N . LEU A 1 294 ? 17.398 99.332 37.909 1.00 10.67 294 LEU A N 1
ATOM 2274 C CA . LEU A 1 294 ? 17.158 98.021 37.337 1.00 13.70 294 LEU A CA 1
ATOM 2275 C C . LEU A 1 294 ? 16.409 97.206 38.377 1.00 15.86 294 LEU A C 1
ATOM 2276 O O . LEU A 1 294 ? 15.388 96.580 38.078 1.00 17.95 294 LEU A O 1
ATOM 2281 N N . LYS A 1 295 ? 16.926 97.237 39.603 1.00 15.20 295 LYS A N 1
ATOM 2282 C CA . LYS A 1 295 ? 16.340 96.531 40.734 1.00 13.15 295 LYS A CA 1
ATOM 2283 C C . LYS A 1 295 ? 14.817 96.700 40.699 1.00 15.41 295 LYS A C 1
ATOM 2284 O O . LYS A 1 295 ? 14.068 95.726 40.672 1.00 16.63 295 LYS A O 1
ATOM 2290 N N . THR A 1 296 ? 14.373 97.949 40.685 1.00 12.96 296 THR A N 1
ATOM 2291 C CA . THR A 1 296 ? 12.956 98.274 40.648 1.00 12.80 296 THR A CA 1
ATOM 2292 C C . THR A 1 296 ? 12.291 97.722 39.381 1.00 13.50 296 THR A C 1
ATOM 2293 O O . THR A 1 296 ? 11.258 97.068 39.452 1.00 15.21 296 THR A O 1
ATOM 2297 N N . VAL A 1 297 ? 12.897 97.978 38.226 1.00 13.89 297 VAL A N 1
ATOM 2298 C CA . VAL A 1 297 ? 12.372 97.497 36.949 1.00 13.91 297 VAL A CA 1
ATOM 2299 C C . VAL A 1 297 ? 12.146 95.986 36.960 1.00 12.92 297 VAL A C 1
ATOM 2300 O O . VAL A 1 297 ? 11.117 95.505 36.493 1.00 14.30 297 VAL A O 1
ATOM 2304 N N . ILE A 1 298 ? 13.106 95.236 37.485 1.00 12.57 298 ILE A N 1
ATOM 2305 C CA . ILE A 1 298 ? 12.976 93.783 37.537 1.00 14.36 298 ILE A CA 1
ATOM 2306 C C . ILE A 1 298 ? 11.812 93.390 38.431 1.00 14.83 298 ILE A C 1
ATOM 2307 O O . ILE A 1 298 ? 10.976 92.561 38.064 1.00 13.82 298 ILE A O 1
ATOM 2312 N N . ASP A 1 299 ? 11.758 94.013 39.602 1.00 13.99 299 ASP A N 1
ATOM 2313 C CA . ASP A 1 299 ? 10.713 93.751 40.576 1.00 12.84 299 ASP A CA 1
ATOM 2314 C C . ASP A 1 299 ? 9.317 94.074 40.022 1.00 13.06 299 ASP A C 1
ATOM 2315 O O . ASP A 1 299 ? 8.400 93.255 40.122 1.00 11.66 299 ASP A O 1
ATOM 2320 N N . GLU A 1 300 ? 9.167 95.243 39.405 1.00 11.90 300 GLU A N 1
ATOM 2321 C CA . GLU A 1 300 ? 7.871 95.669 38.876 1.00 13.45 300 GLU A CA 1
ATOM 2322 C C . GLU A 1 300 ? 7.564 95.343 37.424 1.00 13.46 300 GLU A C 1
ATOM 2323 O O . GLU A 1 300 ? 6.418 95.062 37.084 1.00 13.38 300 GLU A O 1
ATOM 2329 N N . LYS A 1 301 ? 8.575 95.389 36.566 1.00 13.87 301 LYS A N 1
ATOM 2330 C CA . LYS A 1 301 ? 8.356 95.176 35.142 1.00 14.46 301 LYS A CA 1
ATOM 2331 C C . LYS A 1 301 ? 8.885 93.926 34.429 1.00 16.52 301 LYS A C 1
ATOM 2332 O O . LYS A 1 301 ? 8.748 93.827 33.205 1.00 13.29 301 LYS A O 1
ATOM 2338 N N . MET A 1 302 ? 9.474 92.982 35.166 1.00 15.17 302 MET A N 1
ATOM 2339 C CA . MET A 1 302 ? 10.001 91.755 34.556 1.00 17.13 302 MET A CA 1
ATOM 2340 C C . MET A 1 302 ? 9.677 90.538 35.408 1.00 16.77 302 MET A C 1
ATOM 2341 O O . MET A 1 302 ? 10.560 89.960 36.041 1.00 16.50 302 MET A O 1
ATOM 2346 N N . PRO A 1 303 ? 8.403 90.120 35.411 1.00 17.46 303 PRO A N 1
ATOM 2347 C CA . PRO A 1 303 ? 7.897 88.976 36.175 1.00 16.61 303 PRO A CA 1
ATOM 2348 C C . PRO A 1 303 ? 8.390 87.587 35.761 1.00 13.71 303 PRO A C 1
ATOM 2349 O O . PRO A 1 303 ? 8.217 86.621 36.510 1.00 9.79 303 PRO A O 1
ATOM 2353 N N . ASP A 1 304 ? 9.005 87.479 34.587 1.00 11.25 304 ASP A N 1
ATOM 2354 C CA . ASP A 1 304 ? 9.484 86.182 34.121 1.00 10.21 304 ASP A CA 1
ATOM 2355 C C . ASP A 1 304 ? 10.991 86.016 34.153 1.00 5.90 304 ASP A C 1
ATOM 2356 O O . ASP A 1 304 ? 11.500 84.984 33.741 1.00 4.98 304 ASP A O 1
ATOM 2361 N N . LEU A 1 305 ? 11.708 87.020 34.640 1.00 11.06 305 LEU A N 1
ATOM 2362 C CA . LEU A 1 305 ? 13.166 86.941 34.693 1.00 8.59 305 LEU A CA 1
ATOM 2363 C C . LEU A 1 305 ? 13.596 85.708 35.477 1.00 10.90 305 LEU A C 1
ATOM 2364 O O . LEU A 1 305 ? 12.983 85.361 36.486 1.00 14.65 305 LEU A O 1
ATOM 2369 N N . LEU A 1 306 ? 14.652 85.048 35.005 1.00 11.92 306 LEU A N 1
ATOM 2370 C CA . LEU A 1 306 ? 15.185 83.844 35.642 1.00 11.41 306 LEU A CA 1
ATOM 2371 C C . LEU A 1 306 ? 16.696 83.950 35.830 1.00 11.47 306 LEU A C 1
ATOM 2372 O O . LEU A 1 306 ? 17.264 83.355 36.741 1.00 12.11 306 LEU A O 1
ATOM 2377 N N . PHE A 1 307 ? 17.338 84.705 34.945 1.00 11.76 307 PHE A N 1
ATOM 2378 C CA . PHE A 1 307 ? 18.779 84.874 34.980 1.00 12.25 307 PHE A CA 1
ATOM 2379 C C . PHE A 1 307 ? 19.237 86.320 34.796 1.00 13.17 307 PHE A C 1
ATOM 2380 O O . PHE A 1 307 ? 18.823 87.018 33.865 1.00 14.37 307 PHE A O 1
ATOM 2388 N N . LEU A 1 308 ? 20.092 86.763 35.705 1.00 11.12 308 LEU A N 1
ATOM 2389 C CA . LEU A 1 308 ? 20.633 88.104 35.653 1.00 11.41 308 LEU A CA 1
ATOM 2390 C C . LEU A 1 308 ? 22.137 88.027 35.880 1.00 9.51 308 LEU A C 1
ATOM 2391 O O . LEU A 1 308 ? 22.602 87.424 36.844 1.00 5.97 308 LEU A O 1
ATOM 2396 N N . GLU A 1 309 ? 22.891 88.645 34.979 1.00 13.25 309 GLU A N 1
ATOM 2397 C CA . GLU A 1 309 ? 24.349 88.655 35.051 1.00 11.51 309 GLU A CA 1
ATOM 2398 C C . GLU A 1 309 ? 24.899 90.075 35.189 1.00 12.08 309 GLU A C 1
ATOM 2399 O O . GLU A 1 309 ? 24.784 90.880 34.271 1.00 10.64 309 GLU A O 1
ATOM 2405 N N . LEU A 1 310 ? 25.499 90.374 36.340 1.00 12.16 310 LEU A N 1
ATOM 2406 C CA . LEU A 1 310 ? 26.054 91.698 36.593 1.00 9.27 310 LEU A CA 1
ATOM 2407 C C . LEU A 1 310 ? 27.521 91.693 36.996 1.00 8.44 310 LEU A C 1
ATOM 2408 O O . LEU A 1 310 ? 28.072 92.740 37.309 1.00 8.84 310 LEU A O 1
ATOM 2413 N N . ASN A 1 311 ? 28.153 90.524 36.990 1.00 7.26 311 ASN A N 1
ATOM 2414 C CA . ASN A 1 311 ? 29.559 90.428 37.378 1.00 9.63 311 ASN A CA 1
ATOM 2415 C C . ASN A 1 311 ? 30.471 91.231 36.461 1.00 11.03 311 ASN A C 1
ATOM 2416 O O . ASN A 1 311 ? 30.218 91.337 35.259 1.00 9.22 311 ASN A O 1
ATOM 2421 N N . GLY A 1 312 ? 31.530 91.796 37.041 1.00 10.49 312 GLY A N 1
ATOM 2422 C CA . GLY A 1 312 ? 32.478 92.574 36.270 1.00 10.19 312 GLY A CA 1
ATOM 2423 C C . GLY A 1 312 ? 32.148 94.047 36.130 1.00 14.96 312 GLY A C 1
ATOM 2424 O O . GLY A 1 312 ? 32.904 94.784 35.495 1.00 17.61 312 GLY A O 1
ATOM 2425 N N . ASN A 1 313 ? 31.038 94.489 36.719 1.00 15.84 313 ASN A N 1
ATOM 2426 C CA . ASN A 1 313 ? 30.630 95.890 36.625 1.00 16.47 313 ASN A CA 1
ATOM 2427 C C . ASN A 1 313 ? 31.207 96.804 37.709 1.00 16.75 313 ASN A C 1
ATOM 2428 O O . ASN A 1 313 ? 31.939 96.350 38.587 1.00 16.61 313 ASN A O 1
ATOM 2433 N N . ARG A 1 314 ? 30.867 98.091 37.642 1.00 17.55 314 ARG A N 1
ATOM 2434 C CA . ARG A 1 314 ? 31.384 99.097 38.575 1.00 19.50 314 ARG A CA 1
ATOM 2435 C C . ARG A 1 314 ? 30.609 99.409 39.861 1.00 19.15 314 ARG A C 1
ATOM 2436 O O . ARG A 1 314 ? 30.421 100.579 40.207 1.00 19.55 314 ARG A O 1
ATOM 2444 N N . PHE A 1 315 ? 30.153 98.374 40.554 1.00 17.16 315 PHE A N 1
ATOM 2445 C CA . PHE A 1 315 ? 29.452 98.535 41.822 1.00 19.23 315 PHE A CA 1
ATOM 2446 C C . PHE A 1 315 ? 29.924 97.321 42.610 1.00 21.38 315 PHE A C 1
ATOM 2447 O O . PHE A 1 315 ? 30.509 96.411 42.022 1.00 23.86 315 PHE A O 1
ATOM 2455 N N . SER A 1 316 ? 29.720 97.294 43.922 1.00 20.51 316 SER A N 1
ATOM 2456 C CA . SER A 1 316 ? 30.187 96.141 44.686 1.00 21.29 316 SER A CA 1
ATOM 2457 C C . SER A 1 316 ? 29.073 95.189 45.108 1.00 19.60 316 SER A C 1
ATOM 2458 O O . SER A 1 316 ? 27.927 95.593 45.329 1.00 18.58 316 SER A O 1
ATOM 2461 N N . GLU A 1 317 ? 29.426 93.913 45.209 1.00 16.64 317 GLU A N 1
ATOM 2462 C CA . GLU A 1 317 ? 28.480 92.883 45.612 1.00 17.04 317 GLU A CA 1
ATOM 2463 C C . GLU A 1 317 ? 27.880 93.273 46.968 1.00 16.77 317 GLU A C 1
ATOM 2464 O O . GLU A 1 317 ? 26.741 92.923 47.294 1.00 16.30 317 GLU A O 1
ATOM 2470 N N . GLU A 1 318 ? 28.646 94.032 47.740 1.00 18.14 318 GLU A N 1
ATOM 2471 C CA . GLU A 1 318 ? 28.202 94.465 49.054 1.00 18.47 318 GLU A CA 1
ATOM 2472 C C . GLU A 1 318 ? 27.223 95.637 49.068 1.00 18.28 318 GLU A C 1
ATOM 2473 O O . GLU A 1 318 ? 26.780 96.047 50.137 1.00 19.01 318 GLU A O 1
ATOM 2479 N N . ASP A 1 319 ? 26.877 96.184 47.906 1.00 19.01 319 ASP A N 1
ATOM 2480 C CA . ASP A 1 319 ? 25.926 97.296 47.891 1.00 20.33 319 ASP A CA 1
ATOM 2481 C C . ASP A 1 319 ? 24.553 96.738 48.234 1.00 21.16 319 ASP A C 1
ATOM 2482 O O . ASP A 1 319 ? 24.221 95.611 47.868 1.00 19.03 319 ASP A O 1
ATOM 2487 N N . ASP A 1 320 ? 23.764 97.527 48.952 1.00 21.14 320 ASP A N 1
ATOM 2488 C CA . ASP A 1 320 ? 22.450 97.086 49.388 1.00 22.37 320 ASP A CA 1
ATOM 2489 C C . ASP A 1 320 ? 21.482 96.685 48.284 1.00 22.07 320 ASP A C 1
ATOM 2490 O O . ASP A 1 320 ? 20.559 95.909 48.530 1.00 21.22 320 ASP A O 1
ATOM 2495 N N . VAL A 1 321 ? 21.683 97.193 47.071 1.00 20.03 321 VAL A N 1
ATOM 2496 C CA . VAL A 1 321 ? 20.797 96.832 45.969 1.00 15.43 321 VAL A CA 1
ATOM 2497 C C . VAL A 1 321 ? 20.892 95.333 45.688 1.00 11.19 321 VAL A C 1
ATOM 2498 O O . VAL A 1 321 ? 19.898 94.688 45.385 1.00 15.22 321 VAL A O 1
ATOM 2502 N N . VAL A 1 322 ? 22.094 94.784 45.804 1.00 13.24 322 VAL A N 1
ATOM 2503 C CA . VAL A 1 322 ? 22.347 93.363 45.563 1.00 13.13 322 VAL A CA 1
ATOM 2504 C C . VAL A 1 322 ? 21.438 92.449 46.394 1.00 13.32 322 VAL A C 1
ATOM 2505 O O . VAL A 1 322 ? 20.801 91.523 45.862 1.00 9.52 322 VAL A O 1
ATOM 2509 N N . ASP A 1 323 ? 21.379 92.693 47.699 1.00 10.69 323 ASP A N 1
ATOM 2510 C CA . ASP A 1 323 ? 20.528 91.880 48.550 1.00 10.35 323 ASP A CA 1
ATOM 2511 C C . ASP A 1 323 ? 19.051 92.154 48.255 1.00 10.88 323 ASP A C 1
ATOM 2512 O O . ASP A 1 323 ? 18.193 91.300 48.488 1.00 8.74 323 ASP A O 1
ATOM 2517 N N . GLU A 1 324 ? 18.765 93.338 47.718 1.00 10.54 324 GLU A N 1
ATOM 2518 C CA . GLU A 1 324 ? 17.405 93.707 47.359 1.00 10.57 324 GLU A CA 1
ATOM 2519 C C . GLU A 1 324 ? 16.986 92.819 46.194 1.00 13.10 324 GLU A C 1
ATOM 2520 O O . GLU A 1 324 ? 15.924 92.187 46.217 1.00 17.34 324 GLU A O 1
ATOM 2526 N N . ILE A 1 325 ? 17.830 92.772 45.174 1.00 11.25 325 ILE A N 1
ATOM 2527 C CA . ILE A 1 325 ? 17.565 91.954 44.007 1.00 9.75 325 ILE A CA 1
ATOM 2528 C C . ILE A 1 325 ? 17.359 90.516 44.441 1.00 9.34 325 ILE A C 1
ATOM 2529 O O . ILE A 1 325 ? 16.355 89.887 44.103 1.00 10.19 325 ILE A O 1
ATOM 2534 N N . ARG A 1 326 ? 18.320 90.005 45.202 1.00 9.59 326 ARG A N 1
ATOM 2535 C CA . ARG A 1 326 ? 18.275 88.635 45.699 1.00 6.97 326 ARG A CA 1
ATOM 2536 C C . ARG A 1 326 ? 16.960 88.312 46.378 1.00 7.29 326 ARG A C 1
ATOM 2537 O O . ARG A 1 326 ? 16.470 87.183 46.287 1.00 9.47 326 ARG A O 1
ATOM 2545 N N . GLU A 1 327 ? 16.400 89.311 47.056 1.00 6.55 327 GLU A N 1
ATOM 2546 C CA . GLU A 1 327 ? 15.142 89.166 47.775 1.00 8.58 327 GLU A CA 1
ATOM 2547 C C . GLU A 1 327 ? 13.935 89.131 46.855 1.00 11.23 327 GLU A C 1
ATOM 2548 O O . GLU A 1 327 ? 12.901 88.550 47.193 1.00 11.85 327 GLU A O 1
ATOM 2554 N N . VAL A 1 328 ? 14.056 89.763 45.695 1.00 12.82 328 VAL A N 1
ATOM 2555 C CA . VAL A 1 328 ? 12.962 89.759 44.740 1.00 13.24 328 VAL A CA 1
ATOM 2556 C C . VAL A 1 328 ? 12.818 88.310 44.294 1.00 15.19 328 VAL A C 1
ATOM 2557 O O . VAL A 1 328 ? 11.714 87.761 44.229 1.00 16.38 328 VAL A O 1
ATOM 2561 N N . PHE A 1 329 ? 13.954 87.687 44.012 1.00 14.98 329 PHE A N 1
ATOM 2562 C CA . PHE A 1 329 ? 13.968 86.301 43.589 1.00 12.98 329 PHE A CA 1
ATOM 2563 C C . PHE A 1 329 ? 13.443 85.397 44.701 1.00 12.04 329 PHE A C 1
ATOM 2564 O O . PHE A 1 329 ? 12.576 84.559 44.467 1.00 13.52 329 PHE A O 1
ATOM 2572 N N . SER A 1 330 ? 13.966 85.572 45.912 1.00 14.24 330 SER A N 1
ATOM 2573 C CA . SER A 1 330 ? 13.545 84.753 47.050 1.00 13.87 330 SER A CA 1
ATOM 2574 C C . SER A 1 330 ? 12.040 84.805 47.266 1.00 14.01 330 SER A C 1
ATOM 2575 O O . SER A 1 330 ? 11.373 83.776 47.321 1.00 15.78 330 SER A O 1
ATOM 2578 N N . THR A 1 331 ? 11.508 86.011 47.393 1.00 14.60 331 THR A N 1
ATOM 2579 C CA . THR A 1 331 ? 10.080 86.182 47.603 1.00 15.43 331 THR A CA 1
ATOM 2580 C C . THR A 1 331 ? 9.288 85.491 46.499 1.00 14.18 331 THR A C 1
ATOM 2581 O O . THR A 1 331 ? 8.322 84.779 46.769 1.00 16.60 331 THR A O 1
ATOM 2585 N N . ARG A 1 332 ? 9.709 85.704 45.257 1.00 16.27 332 ARG A N 1
ATOM 2586 C CA . ARG A 1 332 ? 9.057 85.108 44.099 1.00 13.79 332 ARG A CA 1
ATOM 2587 C C . ARG A 1 332 ? 9.288 83.603 44.019 1.00 13.17 332 ARG A C 1
ATOM 2588 O O . ARG A 1 332 ? 8.463 82.875 43.474 1.00 12.12 332 ARG A O 1
ATOM 2596 N N . GLY A 1 333 ? 10.422 83.144 44.537 1.00 10.30 333 GLY A N 1
ATOM 2597 C CA . GLY A 1 333 ? 10.732 81.725 44.474 1.00 14.06 333 GLY A CA 1
ATOM 2598 C C . GLY A 1 333 ? 11.247 81.338 43.095 1.00 17.09 333 GLY A C 1
ATOM 2599 O O . GLY A 1 333 ? 11.359 80.154 42.763 1.00 15.81 333 GLY A O 1
ATOM 2600 N N . ARG A 1 334 ? 11.572 82.353 42.298 1.00 19.50 334 ARG A N 1
ATOM 2601 C CA . ARG A 1 334 ? 12.063 82.165 40.935 1.00 21.63 334 ARG A CA 1
ATOM 2602 C C . ARG A 1 334 ? 13.071 83.244 40.528 1.00 20.65 334 ARG A C 1
ATOM 2603 O O . ARG A 1 334 ? 12.900 84.423 40.857 1.00 21.21 334 ARG A O 1
ATOM 2611 N N . GLY A 1 335 ? 14.124 82.834 39.820 1.00 15.69 335 GLY A N 1
ATOM 2612 C CA . GLY A 1 335 ? 15.137 83.778 39.371 1.00 14.16 335 GLY A CA 1
ATOM 2613 C C . GLY A 1 335 ? 16.436 83.750 40.158 1.00 12.89 335 GLY A C 1
ATOM 2614 O O . GLY A 1 335 ? 16.452 83.421 41.343 1.00 16.13 335 GLY A O 1
ATOM 2615 N N . GLU A 1 336 ? 17.539 84.093 39.507 1.00 13.40 336 GLU A N 1
ATOM 2616 C CA . GLU A 1 336 ? 18.820 84.100 40.197 1.00 14.64 336 GLU A CA 1
ATOM 2617 C C . GLU A 1 336 ? 19.812 85.100 39.637 1.00 14.31 336 GLU A C 1
ATOM 2618 O O . GLU A 1 336 ? 19.814 85.409 38.448 1.00 17.40 336 GLU A O 1
ATOM 2624 N N . LEU A 1 337 ? 20.658 85.600 40.525 1.00 14.74 337 LEU A N 1
ATOM 2625 C CA . LEU A 1 337 ? 21.687 86.562 40.186 1.00 13.40 337 LEU A CA 1
ATOM 2626 C C . LEU A 1 337 ? 22.977 85.769 40.081 1.00 15.81 337 LEU A C 1
ATOM 2627 O O . LEU A 1 337 ? 23.118 84.735 40.726 1.00 18.05 337 LEU A O 1
ATOM 2632 N N . ASP A 1 338 ? 23.912 86.232 39.265 1.00 17.59 338 ASP A N 1
ATOM 2633 C CA . ASP A 1 338 ? 25.183 85.531 39.119 1.00 19.91 338 ASP A CA 1
ATOM 2634 C C . ASP A 1 338 ? 26.111 85.922 40.276 1.00 18.93 338 ASP A C 1
ATOM 2635 O O . ASP A 1 338 ? 25.799 86.825 41.055 1.00 16.80 338 ASP A O 1
ATOM 2640 N N . GLU A 1 339 ? 27.242 85.234 40.393 1.00 18.20 339 GLU A N 1
ATOM 2641 C CA . GLU A 1 339 ? 28.199 85.512 41.457 1.00 16.59 339 GLU A CA 1
ATOM 2642 C C . GLU A 1 339 ? 29.012 86.742 41.083 1.00 12.53 339 GLU A C 1
ATOM 2643 O O . GLU A 1 339 ? 29.670 86.756 40.047 1.00 15.46 339 GLU A O 1
ATOM 2649 N N . LEU A 1 340 ? 28.954 87.771 41.921 1.00 5.74 340 LEU A N 1
ATOM 2650 C CA . LEU A 1 340 ? 29.696 89.003 41.676 1.00 12.27 340 LEU A CA 1
ATOM 2651 C C . LEU A 1 340 ? 31.081 88.966 42.324 1.00 11.34 340 LEU A C 1
ATOM 2652 O O . LEU A 1 340 ? 31.377 89.764 43.206 1.00 9.36 340 LEU A O 1
ATOM 2657 N N . ASP A 1 341 ? 31.930 88.049 41.878 1.00 15.23 341 ASP A N 1
ATOM 2658 C CA . ASP A 1 341 ? 33.264 87.927 42.449 1.00 19.45 341 ASP A CA 1
ATOM 2659 C C . ASP A 1 341 ? 34.360 88.745 41.765 1.00 19.84 341 ASP A C 1
ATOM 2660 O O . ASP A 1 341 ? 35.473 88.816 42.282 1.00 22.15 341 ASP A O 1
ATOM 2665 N N . ASP A 1 342 ? 34.063 89.364 40.621 1.00 20.92 342 ASP A N 1
ATOM 2666 C CA . ASP A 1 342 ? 35.076 90.154 39.914 1.00 17.36 342 ASP A CA 1
ATOM 2667 C C . ASP A 1 342 ? 34.619 91.557 39.500 1.00 17.09 342 ASP A C 1
ATOM 2668 O O . ASP A 1 342 ? 34.707 91.940 38.329 1.00 14.05 342 ASP A O 1
ATOM 2673 N N . MET A 1 343 ? 34.164 92.329 40.483 1.00 19.48 343 MET A N 1
ATOM 2674 C CA . MET A 1 343 ? 33.673 93.684 40.256 1.00 23.04 343 MET A CA 1
ATOM 2675 C C . MET A 1 343 ? 34.806 94.702 40.080 1.00 27.56 343 MET A C 1
ATOM 2676 O O . MET A 1 343 ? 35.967 94.418 40.370 1.00 26.39 343 MET A O 1
ATOM 2681 N N . GLU A 1 344 ? 34.458 95.894 39.613 1.00 33.20 344 GLU A N 1
ATOM 2682 C CA . GLU A 1 344 ? 35.445 96.940 39.371 1.00 38.29 344 GLU A CA 1
ATOM 2683 C C . GLU A 1 344 ? 35.457 98.041 40.433 1.00 39.63 344 GLU A C 1
ATOM 2684 O O . GLU A 1 344 ? 36.543 98.618 40.664 1.00 41.50 344 GLU A O 1
ATOM 2690 N N . GLU A 1 345 ? 34.388 98.325 41.015 1.00 40.61 345 GLU A N 1
ATOM 2691 N N . ALA B 1 2 ? 64.676 56.094 37.096 1.00 38.84 2 ALA B N 1
ATOM 2692 C CA . ALA B 1 2 ? 63.614 55.570 36.187 1.00 37.31 2 ALA B CA 1
ATOM 2693 C C . ALA B 1 2 ? 62.513 56.600 35.989 1.00 37.27 2 ALA B C 1
ATOM 2694 O O . ALA B 1 2 ? 62.563 57.699 36.538 1.00 37.29 2 ALA B O 1
ATOM 2696 N N . ARG B 1 3 ? 61.514 56.234 35.198 1.00 35.80 3 ARG B N 1
ATOM 2697 C CA . ARG B 1 3 ? 60.393 57.118 34.921 1.00 33.78 3 ARG B CA 1
ATOM 2698 C C . ARG B 1 3 ? 59.107 56.472 35.432 1.00 34.20 3 ARG B C 1
ATOM 2699 O O . ARG B 1 3 ? 59.026 55.248 35.564 1.00 31.37 3 ARG B O 1
ATOM 2707 N N . PHE B 1 4 ? 58.118 57.309 35.737 1.00 34.50 4 PHE B N 1
ATOM 2708 C CA . PHE B 1 4 ? 56.805 56.863 36.208 1.00 35.06 4 PHE B CA 1
ATOM 2709 C C . PHE B 1 4 ? 55.781 57.867 35.715 1.00 36.99 4 PHE B C 1
ATOM 2710 O O . PHE B 1 4 ? 55.924 59.068 35.951 1.00 37.87 4 PHE B O 1
ATOM 2718 N N . SER B 1 5 ? 54.738 57.385 35.049 1.00 38.51 5 SER B N 1
ATOM 2719 C CA . SER B 1 5 ? 53.720 58.283 34.530 1.00 38.62 5 SER B CA 1
ATOM 2720 C C . SER B 1 5 ? 52.324 57.682 34.562 1.00 39.34 5 SER B C 1
ATOM 2721 O O . SER B 1 5 ? 52.155 56.470 34.645 1.00 38.68 5 SER B O 1
ATOM 2724 N N . ILE B 1 6 ? 51.333 58.564 34.510 1.00 40.71 6 ILE B N 1
ATOM 2725 C CA . ILE B 1 6 ? 49.921 58.204 34.494 1.00 42.31 6 ILE B CA 1
ATOM 2726 C C . ILE B 1 6 ? 49.273 59.376 33.779 1.00 43.23 6 ILE B C 1
ATOM 2727 O O . ILE B 1 6 ? 48.061 59.569 33.820 1.00 45.30 6 ILE B O 1
ATOM 2732 N N . GLU B 1 7 ? 50.125 60.163 33.133 1.00 45.79 7 GLU B N 1
ATOM 2733 C CA . GLU B 1 7 ? 49.730 61.347 32.381 1.00 45.82 7 GLU B CA 1
ATOM 2734 C C . GLU B 1 7 ? 48.705 61.042 31.289 1.00 45.20 7 GLU B C 1
ATOM 2735 O O . GLU B 1 7 ? 48.778 60.011 30.621 1.00 46.10 7 GLU B O 1
ATOM 2741 N N . GLY B 1 8 ? 47.743 61.942 31.120 1.00 45.09 8 GLY B N 1
ATOM 2742 C CA . GLY B 1 8 ? 46.724 61.752 30.104 1.00 47.15 8 GLY B CA 1
ATOM 2743 C C . GLY B 1 8 ? 45.712 60.653 30.387 1.00 48.05 8 GLY B C 1
ATOM 2744 O O . GLY B 1 8 ? 44.863 60.357 29.542 1.00 48.58 8 GLY B O 1
ATOM 2745 N N . LYS B 1 9 ? 45.792 60.041 31.565 1.00 47.74 9 LYS B N 1
ATOM 2746 C CA . LYS B 1 9 ? 44.861 58.980 31.928 1.00 48.71 9 LYS B CA 1
ATOM 2747 C C . LYS B 1 9 ? 43.599 59.537 32.559 1.00 49.31 9 LYS B C 1
ATOM 2748 O O . LYS B 1 9 ? 42.720 58.782 32.965 1.00 49.05 9 LYS B O 1
ATOM 2754 N N . SER B 1 10 ? 43.520 60.861 32.632 1.00 52.30 10 SER B N 1
ATOM 2755 C CA . SER B 1 10 ? 42.369 61.547 33.210 1.00 56.40 10 SER B CA 1
ATOM 2756 C C . SER B 1 10 ? 41.725 60.758 34.350 1.00 58.47 10 SER B C 1
ATOM 2757 O O . SER B 1 10 ? 40.515 60.522 34.354 1.00 58.06 10 SER B O 1
ATOM 2760 N N . LEU B 1 11 ? 42.543 60.355 35.318 1.00 60.24 11 LEU B N 1
ATOM 2761 C CA . LEU B 1 11 ? 42.062 59.590 36.462 1.00 60.75 11 LEU B CA 1
ATOM 2762 C C . LEU B 1 11 ? 41.508 60.487 37.563 1.00 62.98 11 LEU B C 1
ATOM 2763 O O . LEU B 1 11 ? 42.247 61.244 38.189 1.00 62.60 11 LEU B O 1
ATOM 2768 N N . LYS B 1 12 ? 40.202 60.402 37.792 1.00 65.31 12 LYS B N 1
ATOM 2769 C CA . LYS B 1 12 ? 39.558 61.185 38.839 1.00 66.65 12 LYS B CA 1
ATOM 2770 C C . LYS B 1 12 ? 39.936 60.521 40.161 1.00 66.81 12 LYS B C 1
ATOM 2771 O O . LYS B 1 12 ? 39.480 59.417 40.464 1.00 66.43 12 LYS B O 1
ATOM 2777 N N . LEU B 1 13 ? 40.778 61.190 40.941 1.00 67.36 13 LEU B N 1
ATOM 2778 C CA . LEU B 1 13 ? 41.229 60.640 42.213 1.00 68.21 13 LEU B CA 1
ATOM 2779 C C . LEU B 1 13 ? 40.940 61.528 43.422 1.00 68.81 13 LEU B C 1
ATOM 2780 O O . LEU B 1 13 ? 41.384 62.673 43.485 1.00 71.81 13 LEU B O 1
ATOM 2785 N N . ASP B 1 14 ? 40.185 60.995 44.377 1.00 67.77 14 ASP B N 1
ATOM 2786 C CA . ASP B 1 14 ? 39.880 61.715 45.608 1.00 66.79 14 ASP B CA 1
ATOM 2787 C C . ASP B 1 14 ? 40.773 61.062 46.648 1.00 67.20 14 ASP B C 1
ATOM 2788 O O . ASP B 1 14 ? 41.026 61.614 47.721 1.00 65.98 14 ASP B O 1
ATOM 2793 N N . ALA B 1 15 ? 41.248 59.872 46.290 1.00 67.63 15 ALA B N 1
ATOM 2794 C CA . ALA B 1 15 ? 42.123 59.064 47.127 1.00 68.93 15 ALA B CA 1
ATOM 2795 C C . ALA B 1 15 ? 42.483 57.797 46.352 1.00 70.21 15 ALA B C 1
ATOM 2796 O O . ALA B 1 15 ? 41.701 57.324 45.526 1.00 70.10 15 ALA B O 1
ATOM 2798 N N . ILE B 1 16 ? 43.666 57.255 46.615 1.00 71.46 16 ILE B N 1
ATOM 2799 C CA . ILE B 1 16 ? 44.113 56.043 45.941 1.00 73.02 16 ILE B CA 1
ATOM 2800 C C . ILE B 1 16 ? 43.566 54.825 46.680 1.00 76.02 16 ILE B C 1
ATOM 2801 O O . ILE B 1 16 ? 44.053 54.466 47.753 1.00 75.19 16 ILE B O 1
ATOM 2806 N N . THR B 1 17 ? 42.550 54.200 46.083 1.00 79.26 17 THR B N 1
ATOM 2807 C CA . THR B 1 17 ? 41.858 53.043 46.659 1.00 80.61 17 THR B CA 1
ATOM 2808 C C . THR B 1 17 ? 42.722 51.915 47.225 1.00 81.39 17 THR B C 1
ATOM 2809 O O . THR B 1 17 ? 43.648 52.146 48.002 1.00 80.71 17 THR B O 1
ATOM 2813 N N . THR B 1 18 ? 42.396 50.688 46.834 1.00 82.57 18 THR B N 1
ATOM 2814 C CA . THR B 1 18 ? 43.107 49.514 47.318 1.00 83.89 18 THR B CA 1
ATOM 2815 C C . THR B 1 18 ? 43.841 48.755 46.219 1.00 84.23 18 THR B C 1
ATOM 2816 O O . THR B 1 18 ? 45.047 48.531 46.308 1.00 84.51 18 THR B O 1
ATOM 2820 N N . GLU B 1 19 ? 43.110 48.356 45.186 1.00 84.41 19 GLU B N 1
ATOM 2821 C CA . GLU B 1 19 ? 43.706 47.612 44.086 1.00 84.33 19 GLU B CA 1
ATOM 2822 C C . GLU B 1 19 ? 44.475 48.512 43.126 1.00 83.74 19 GLU B C 1
ATOM 2823 O O . GLU B 1 19 ? 45.459 48.081 42.524 1.00 83.46 19 GLU B O 1
ATOM 2829 N N . ASP B 1 20 ? 44.033 49.760 42.983 1.00 82.71 20 ASP B N 1
ATOM 2830 C CA . ASP B 1 20 ? 44.709 50.690 42.088 1.00 80.79 20 ASP B CA 1
ATOM 2831 C C . ASP B 1 20 ? 46.069 51.103 42.634 1.00 79.90 20 ASP B C 1
ATOM 2832 O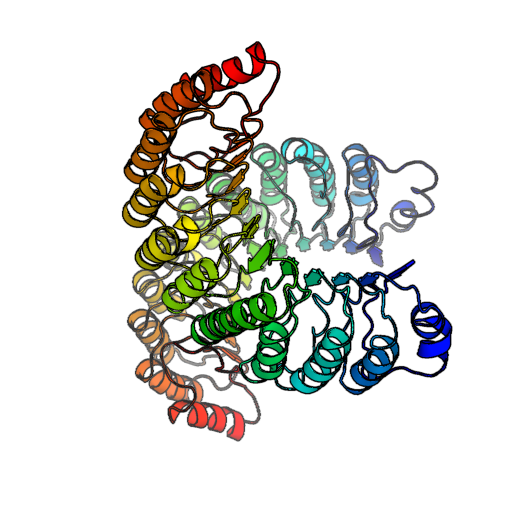 O . ASP B 1 20 ? 46.927 51.565 41.886 1.00 80.57 20 ASP B O 1
ATOM 2837 N N . GLU B 1 21 ? 46.267 50.942 43.939 1.00 78.93 21 GLU B N 1
ATOM 2838 C CA . GLU B 1 21 ? 47.541 51.302 44.544 1.00 78.67 21 GLU B CA 1
ATOM 2839 C C . GLU B 1 21 ? 48.576 50.269 44.120 1.00 77.82 21 GLU B C 1
ATOM 2840 O O . GLU B 1 21 ? 49.774 50.552 44.068 1.00 78.77 21 GLU B O 1
ATOM 2846 N N . LYS B 1 22 ? 48.102 49.061 43.831 1.00 75.89 22 LYS B N 1
ATOM 2847 C CA . LYS B 1 22 ? 48.972 47.979 43.399 1.00 74.56 22 LYS B CA 1
ATOM 2848 C C . LYS B 1 22 ? 48.568 47.466 42.029 1.00 74.04 22 LYS B C 1
ATOM 2849 O O . LYS B 1 22 ? 48.538 46.261 41.786 1.00 74.55 22 LYS B O 1
ATOM 2855 N N . SER B 1 23 ? 48.255 48.403 41.139 1.00 73.35 23 SER B N 1
ATOM 2856 C CA . SER B 1 23 ? 47.859 48.094 39.771 1.00 72.22 23 SER B CA 1
ATOM 2857 C C . SER B 1 23 ? 48.196 49.304 38.910 1.00 70.65 23 SER B C 1
ATOM 2858 O O . SER B 1 23 ? 48.402 49.186 37.702 1.00 70.39 23 SER B O 1
ATOM 2861 N N . VAL B 1 24 ? 48.248 50.468 39.553 1.00 69.13 24 VAL B N 1
ATOM 2862 C CA . VAL B 1 24 ? 48.569 51.721 38.878 1.00 67.63 24 VAL B CA 1
ATOM 2863 C C . VAL B 1 24 ? 49.806 52.363 39.501 1.00 65.59 24 VAL B C 1
ATOM 2864 O O . VAL B 1 24 ? 50.722 52.780 38.795 1.00 64.85 24 VAL B O 1
ATOM 2868 N N . PHE B 1 25 ? 49.831 52.431 40.828 1.00 64.46 25 PHE B N 1
ATOM 2869 C CA . PHE B 1 25 ? 50.957 53.029 41.533 1.00 64.19 25 PHE B CA 1
ATOM 2870 C C . PHE B 1 25 ? 51.859 51.976 42.162 1.00 64.50 25 PHE B C 1
ATOM 2871 O O . PHE B 1 25 ? 52.515 52.231 43.170 1.00 64.49 25 PHE B O 1
ATOM 2879 N N . ALA B 1 26 ? 51.890 50.790 41.567 1.00 65.05 26 ALA B N 1
ATOM 2880 C CA . ALA B 1 26 ? 52.725 49.720 42.084 1.00 65.52 26 ALA B CA 1
ATOM 2881 C C . ALA B 1 26 ? 54.180 50.030 41.774 1.00 66.20 26 ALA B C 1
ATOM 2882 O O . ALA B 1 26 ? 55.075 49.263 42.123 1.00 67.00 26 ALA B O 1
ATOM 2884 N N . VAL B 1 27 ? 54.410 51.159 41.110 1.00 66.21 27 VAL B N 1
ATOM 2885 C CA . VAL B 1 27 ? 55.762 51.572 40.756 1.00 66.20 27 VAL B CA 1
ATOM 2886 C C . VAL B 1 27 ? 56.348 52.420 41.879 1.00 65.24 27 VAL B C 1
ATOM 2887 O O . VAL B 1 27 ? 57.527 52.295 42.215 1.00 64.80 27 VAL B O 1
ATOM 2891 N N . LEU B 1 28 ? 55.521 53.284 42.459 1.00 64.99 28 LEU B N 1
ATOM 2892 C CA . LEU B 1 28 ? 55.965 54.125 43.562 1.00 65.60 28 LEU B CA 1
ATOM 2893 C C . LEU B 1 28 ? 56.152 53.223 44.771 1.00 65.29 28 LEU B C 1
ATOM 2894 O O . LEU B 1 28 ? 56.631 53.649 45.821 1.00 64.64 28 LEU B O 1
ATOM 2899 N N . LEU B 1 29 ? 55.761 51.967 44.600 1.00 65.60 29 LEU B N 1
ATOM 2900 C CA . LEU B 1 29 ? 55.861 50.968 45.651 1.00 65.59 29 LEU B CA 1
ATOM 2901 C C . LEU B 1 29 ? 56.866 49.891 45.250 1.00 64.17 29 LEU B C 1
ATOM 2902 O O . LEU B 1 29 ? 57.003 48.874 45.927 1.00 64.46 29 LEU B O 1
ATOM 2907 N N . GLU B 1 30 ? 57.577 50.116 44.151 1.00 63.43 30 GLU B N 1
ATOM 2908 C CA . GLU B 1 30 ? 58.535 49.128 43.682 1.00 62.90 30 GLU B CA 1
ATOM 2909 C C . GLU B 1 30 ? 59.983 49.600 43.679 1.00 61.46 30 GLU B C 1
ATOM 2910 O O . GLU B 1 30 ? 60.846 48.940 44.251 1.00 62.08 30 GLU B O 1
ATOM 2916 N N . ASP B 1 31 ? 60.261 50.732 43.038 1.00 60.85 31 ASP B N 1
ATOM 2917 C CA . ASP B 1 31 ? 61.634 51.228 42.987 1.00 60.06 31 ASP B CA 1
ATOM 2918 C C . ASP B 1 31 ? 61.769 52.714 43.294 1.00 57.83 31 ASP B C 1
ATOM 2919 O O . ASP B 1 31 ? 61.209 53.564 42.600 1.00 56.90 31 ASP B O 1
ATOM 2924 N N . ASP B 1 32 ? 62.517 53.021 44.347 1.00 56.56 32 ASP B N 1
ATOM 2925 C CA . ASP B 1 32 ? 62.733 54.407 44.729 1.00 55.86 32 ASP B CA 1
ATOM 2926 C C . ASP B 1 32 ? 63.941 54.947 43.982 1.00 52.88 32 ASP B C 1
ATOM 2927 O O . ASP B 1 32 ? 64.594 55.889 44.435 1.00 52.08 32 ASP B O 1
ATOM 2932 N N . SER B 1 33 ? 64.241 54.328 42.843 1.00 51.04 33 SER B N 1
ATOM 2933 C CA . SER B 1 33 ? 65.356 54.754 42.004 1.00 46.32 33 SER B CA 1
ATOM 2934 C C . SER B 1 33 ? 64.760 55.724 40.995 1.00 44.00 33 SER B C 1
ATOM 2935 O O . SER B 1 33 ? 65.473 56.344 40.206 1.00 43.05 33 SER B O 1
ATOM 2938 N N . VAL B 1 34 ? 63.435 55.832 41.032 1.00 42.67 34 VAL B N 1
ATOM 2939 C CA . VAL B 1 34 ? 62.696 56.728 40.151 1.00 41.31 34 VAL B CA 1
ATOM 2940 C C . VAL B 1 34 ? 63.368 58.102 40.136 1.00 39.94 34 VAL B C 1
ATOM 2941 O O . VAL B 1 34 ? 63.893 58.561 41.153 1.00 40.57 34 VAL B O 1
ATOM 2945 N N . LYS B 1 35 ? 63.361 58.748 38.976 1.00 36.23 35 LYS B N 1
ATOM 2946 C CA . LYS B 1 35 ? 63.975 60.059 38.835 1.00 31.84 35 LYS B CA 1
ATOM 2947 C C . LYS B 1 35 ? 62.962 61.053 38.312 1.00 29.69 35 LYS B C 1
ATOM 2948 O O . LYS B 1 35 ? 63.082 62.253 38.535 1.00 28.34 35 LYS B O 1
ATOM 2954 N N . GLU B 1 36 ? 61.965 60.539 37.605 1.00 29.14 36 GLU B N 1
ATOM 2955 C CA . GLU B 1 36 ? 60.926 61.373 37.031 1.00 29.05 36 GLU B CA 1
ATOM 2956 C C . GLU B 1 36 ? 59.550 60.831 37.395 1.00 29.71 36 GLU B C 1
ATOM 2957 O O . GLU B 1 36 ? 59.315 59.621 37.351 1.00 30.30 36 GLU B O 1
ATOM 2963 N N . ILE B 1 37 ? 58.654 61.737 37.768 1.00 27.61 37 ILE B N 1
ATOM 2964 C CA . ILE B 1 37 ? 57.289 61.384 38.133 1.00 27.39 37 ILE B CA 1
ATOM 2965 C C . ILE B 1 37 ? 56.345 62.361 37.452 1.00 26.01 37 ILE B C 1
ATOM 2966 O O . ILE B 1 37 ? 56.458 63.574 37.634 1.00 23.79 37 ILE B O 1
ATOM 2971 N N . VAL B 1 38 ? 55.419 61.829 36.663 1.00 26.34 38 VAL B N 1
ATOM 2972 C CA . VAL B 1 38 ? 54.463 62.663 35.952 1.00 28.16 38 VAL B CA 1
ATOM 2973 C C . VAL B 1 38 ? 53.044 62.287 36.351 1.00 29.44 38 VAL B C 1
ATOM 2974 O O . VAL B 1 38 ? 52.611 61.149 36.156 1.00 27.43 38 VAL B O 1
ATOM 2978 N N . LEU B 1 39 ? 52.324 63.257 36.907 1.00 30.17 39 LEU B N 1
ATOM 2979 C CA . LEU B 1 39 ? 50.953 63.043 37.350 1.00 30.55 39 LEU B CA 1
ATOM 2980 C C . LEU B 1 39 ? 50.004 63.914 36.545 1.00 30.97 39 LEU B C 1
ATOM 2981 O O . LEU B 1 39 ? 48.806 63.936 36.803 1.00 32.45 39 LEU B O 1
ATOM 2986 N N . SER B 1 40 ? 50.550 64.631 35.571 1.00 32.95 40 SER B N 1
ATOM 2987 C CA . SER B 1 40 ? 49.766 65.533 34.730 1.00 32.85 40 SER B CA 1
ATOM 2988 C C . SER B 1 40 ? 48.589 64.856 34.039 1.00 33.24 40 SER B C 1
ATOM 2989 O O . SER B 1 40 ? 48.556 63.633 33.902 1.00 33.63 40 SER B O 1
ATOM 2992 N N . GLY B 1 41 ? 47.625 65.664 33.605 1.00 35.40 41 GLY B N 1
ATOM 2993 C CA . GLY B 1 41 ? 46.460 65.133 32.919 1.00 35.13 41 GLY B CA 1
ATOM 2994 C C . GLY B 1 41 ? 45.639 64.206 33.790 1.00 35.16 41 GLY B C 1
ATOM 2995 O O . GLY B 1 41 ? 45.091 63.209 33.316 1.00 35.36 41 GLY B O 1
ATOM 2996 N N . ASN B 1 42 ? 45.566 64.540 35.074 1.00 34.39 42 ASN B N 1
ATOM 2997 C CA . ASN B 1 42 ? 44.810 63.768 36.050 1.00 33.89 42 ASN B CA 1
ATOM 2998 C C . ASN B 1 42 ? 44.286 64.729 37.113 1.00 32.88 42 ASN B C 1
ATOM 2999 O O . ASN B 1 42 ? 44.624 65.907 37.111 1.00 33.37 42 ASN B O 1
ATOM 3004 N N . THR B 1 43 ? 43.450 64.227 38.012 1.00 33.73 43 THR B N 1
ATOM 3005 C CA . THR B 1 43 ? 42.889 65.047 39.081 1.00 32.57 43 THR B CA 1
ATOM 3006 C C . THR B 1 43 ? 43.267 64.399 40.404 1.00 33.04 43 THR B C 1
ATOM 3007 O O . THR B 1 43 ? 42.794 63.310 40.723 1.00 33.17 43 THR B O 1
ATOM 3011 N N . ILE B 1 44 ? 44.120 65.065 41.174 1.00 33.35 44 ILE B N 1
ATOM 3012 C CA . ILE B 1 44 ? 44.560 64.517 42.447 1.00 30.39 44 ILE B CA 1
ATOM 3013 C C . ILE B 1 44 ? 43.880 65.194 43.630 1.00 30.73 44 ILE B C 1
ATOM 3014 O O . ILE B 1 44 ? 44.067 66.386 43.866 1.00 28.93 44 ILE B O 1
ATOM 3019 N N . GLY B 1 45 ? 43.081 64.412 44.357 1.00 29.08 45 GLY B N 1
ATOM 3020 C CA . GLY B 1 45 ? 42.365 64.912 45.518 1.00 27.32 45 GLY B CA 1
ATOM 3021 C C . GLY B 1 45 ? 43.182 64.805 46.794 1.00 25.39 45 GLY B C 1
ATOM 3022 O O . GLY B 1 45 ? 44.246 64.185 46.812 1.00 24.64 45 GLY B O 1
ATOM 3023 N N . THR B 1 46 ? 42.669 65.401 47.865 1.00 25.19 46 THR B N 1
ATOM 3024 C CA . THR B 1 46 ? 43.336 65.421 49.167 1.00 24.32 46 THR B CA 1
ATOM 3025 C C . THR B 1 46 ? 44.003 64.129 49.639 1.00 25.59 46 THR B C 1
ATOM 3026 O O . THR B 1 46 ? 45.212 64.102 49.859 1.00 26.82 46 THR B O 1
ATOM 3030 N N . GLU B 1 47 ? 43.222 63.067 49.805 1.00 25.65 47 GLU B N 1
ATOM 3031 C CA . GLU B 1 47 ? 43.757 61.791 50.276 1.00 26.43 47 GLU B CA 1
ATOM 3032 C C . GLU B 1 47 ? 44.690 61.100 49.294 1.00 28.55 47 GLU B C 1
ATOM 3033 O O . GLU B 1 47 ? 45.575 60.337 49.697 1.00 27.77 47 GLU B O 1
ATOM 3039 N N . ALA B 1 48 ? 44.484 61.347 48.007 1.00 29.96 48 ALA B N 1
ATOM 3040 C CA . ALA B 1 48 ? 45.333 60.747 46.988 1.00 31.46 48 ALA B CA 1
ATOM 3041 C C . ALA B 1 48 ? 46.733 61.367 47.096 1.00 30.88 48 ALA B C 1
ATOM 3042 O O . ALA B 1 48 ? 47.750 60.685 46.934 1.00 28.16 48 ALA B O 1
ATOM 3044 N N . ALA B 1 49 ? 46.762 62.665 47.388 1.00 30.38 49 ALA B N 1
ATOM 3045 C CA . ALA B 1 49 ? 48.003 63.416 47.536 1.00 29.23 49 ALA B CA 1
ATOM 3046 C C . ALA B 1 49 ? 48.750 62.983 48.787 1.00 28.07 49 ALA B C 1
ATOM 3047 O O . ALA B 1 49 ? 49.977 63.030 48.829 1.00 27.95 49 ALA B O 1
ATOM 3049 N N . ARG B 1 50 ? 48.002 62.569 49.808 1.00 26.95 50 ARG B N 1
ATOM 3050 C CA . ARG B 1 50 ? 48.598 62.123 51.064 1.00 26.56 50 ARG B CA 1
ATOM 3051 C C . ARG B 1 50 ? 49.289 60.789 50.834 1.00 25.69 50 ARG B C 1
ATOM 3052 O O . ARG B 1 50 ? 50.414 60.572 51.284 1.00 21.63 50 ARG B O 1
ATOM 3060 N N . TRP B 1 51 ? 48.598 59.899 50.127 1.00 25.98 51 TRP B N 1
ATOM 3061 C CA . TRP B 1 51 ? 49.133 58.581 49.819 1.00 29.78 51 TRP B CA 1
ATOM 3062 C C . TRP B 1 51 ? 50.434 58.712 49.026 1.00 29.07 51 TRP B C 1
ATOM 3063 O O . TRP B 1 51 ? 51.432 58.059 49.332 1.00 29.12 51 TRP B O 1
ATOM 3074 N N . LEU B 1 52 ? 50.402 59.560 48.003 1.00 30.05 52 LEU B N 1
ATOM 3075 C CA . LEU B 1 52 ? 51.556 59.811 47.146 1.00 29.38 52 LEU B CA 1
ATOM 3076 C C . LEU B 1 52 ? 52.684 60.441 47.943 1.00 28.86 52 LEU B C 1
ATOM 3077 O O . LEU B 1 52 ? 53.848 60.069 47.782 1.00 28.86 52 LEU B O 1
ATOM 3082 N N . SER B 1 53 ? 52.332 61.404 48.791 1.00 29.97 53 SER B N 1
ATOM 3083 C CA . SER B 1 53 ? 53.315 62.083 49.629 1.00 32.06 53 SER B CA 1
ATOM 3084 C C . SER B 1 53 ? 54.236 61.030 50.213 1.00 30.69 53 SER B C 1
ATOM 3085 O O . SER B 1 53 ? 55.457 61.118 50.099 1.00 28.63 53 SER B O 1
ATOM 3088 N N . GLU B 1 54 ? 53.624 60.029 50.834 1.00 31.63 54 GLU B N 1
ATOM 3089 C CA . GLU B 1 54 ? 54.350 58.927 51.444 1.00 34.60 54 GLU B CA 1
ATOM 3090 C C . GLU B 1 54 ? 55.405 58.322 50.525 1.00 35.74 54 GLU B C 1
ATOM 3091 O O . GLU B 1 54 ? 56.565 58.160 50.911 1.00 35.87 54 GLU B O 1
ATOM 3097 N N . ASN B 1 55 ? 54.996 57.985 49.307 1.00 36.51 55 ASN B N 1
ATOM 3098 C CA . ASN B 1 55 ? 55.900 57.355 48.357 1.00 38.63 55 ASN B CA 1
ATOM 3099 C C . ASN B 1 55 ? 56.769 58.309 47.548 1.00 39.12 55 ASN B C 1
ATOM 3100 O O . ASN B 1 55 ? 57.789 57.898 46.996 1.00 40.32 55 ASN B O 1
ATOM 3105 N N . ILE B 1 56 ? 56.375 59.574 47.464 1.00 39.11 56 ILE B N 1
ATOM 3106 C CA . ILE B 1 56 ? 57.168 60.538 46.711 1.00 37.97 56 ILE B CA 1
ATOM 3107 C C . ILE B 1 56 ? 58.440 60.894 47.470 1.00 37.00 56 ILE B C 1
ATOM 3108 O O . ILE B 1 56 ? 59.534 60.878 46.908 1.00 35.11 56 ILE B O 1
ATOM 3113 N N . ALA B 1 57 ? 58.290 61.198 48.754 1.00 36.46 57 ALA B N 1
ATOM 3114 C CA . ALA B 1 57 ? 59.420 61.560 49.597 1.00 37.50 57 ALA B CA 1
ATOM 3115 C C . ALA B 1 57 ? 60.476 60.455 49.680 1.00 38.54 57 ALA B C 1
ATOM 3116 O O . ALA B 1 57 ? 61.655 60.731 49.917 1.00 39.05 57 ALA B O 1
ATOM 3118 N N . SER B 1 58 ? 60.053 59.210 49.482 1.00 38.17 58 SER B N 1
ATOM 3119 C CA . SER B 1 58 ? 60.963 58.070 49.546 1.00 36.43 58 SER B CA 1
ATOM 3120 C C . SER B 1 58 ? 61.875 57.981 48.329 1.00 35.95 58 SER B C 1
ATOM 3121 O O . SER B 1 58 ? 62.958 57.405 48.404 1.00 37.36 58 SER B O 1
ATOM 3124 N N . LYS B 1 59 ? 61.431 58.542 47.209 1.00 35.37 59 LYS B N 1
ATOM 3125 C CA . LYS B 1 59 ? 62.213 58.528 45.974 1.00 34.74 59 LYS B CA 1
ATOM 3126 C C . LYS B 1 59 ? 63.326 59.584 46.042 1.00 34.62 59 LYS B C 1
ATOM 3127 O O . LYS B 1 59 ? 63.180 60.694 45.525 1.00 31.20 59 LYS B O 1
ATOM 3133 N N . LYS B 1 60 ? 64.438 59.214 46.675 1.00 33.87 60 LYS B N 1
ATOM 3134 C CA . LYS B 1 60 ? 65.583 60.102 46.861 1.00 33.49 60 LYS B CA 1
ATOM 3135 C C . LYS B 1 60 ? 66.362 60.489 45.606 1.00 31.53 60 LYS B C 1
ATOM 3136 O O . LYS B 1 60 ? 67.251 61.341 45.660 1.00 27.18 60 LYS B O 1
ATOM 3142 N N . ASP B 1 61 ? 66.044 59.868 44.479 1.00 30.82 61 ASP B N 1
ATOM 3143 C CA . ASP B 1 61 ? 66.739 60.205 43.245 1.00 32.86 61 ASP B CA 1
ATOM 3144 C C . ASP B 1 61 ? 65.840 60.994 42.316 1.00 31.56 61 ASP B C 1
ATOM 3145 O O . ASP B 1 61 ? 66.152 61.181 41.139 1.00 31.49 61 ASP B O 1
ATOM 3150 N N . LEU B 1 62 ? 64.721 61.458 42.862 1.00 30.00 62 LEU B N 1
ATOM 3151 C CA . LEU B 1 62 ? 63.782 62.246 42.087 1.00 28.46 62 LEU B CA 1
ATOM 3152 C C . LEU B 1 62 ? 64.522 63.499 41.640 1.00 27.88 62 LEU B C 1
ATOM 3153 O O . LEU B 1 62 ? 65.195 64.148 42.447 1.00 27.85 62 LEU B O 1
ATOM 3158 N N . GLU B 1 63 ? 64.411 63.824 40.355 1.00 26.96 63 GLU B N 1
ATOM 3159 C CA . GLU B 1 63 ? 65.067 65.006 39.799 1.00 25.64 63 GLU B CA 1
ATOM 3160 C C . GLU B 1 63 ? 64.018 65.866 39.130 1.00 23.44 63 GLU B C 1
ATOM 3161 O O . GLU B 1 63 ? 64.134 67.092 39.077 1.00 24.64 63 GLU B O 1
ATOM 3167 N N . ILE B 1 64 ? 62.987 65.205 38.618 1.00 20.77 64 ILE B N 1
ATOM 3168 C CA . ILE B 1 64 ? 61.917 65.886 37.917 1.00 19.09 64 ILE B CA 1
ATOM 3169 C C . ILE B 1 64 ? 60.553 65.571 38.490 1.00 18.48 64 ILE B C 1
ATOM 3170 O O . ILE B 1 64 ? 60.213 64.413 38.702 1.00 16.70 64 ILE B O 1
ATOM 3175 N N . ALA B 1 65 ? 59.774 66.617 38.746 1.00 21.34 65 ALA B N 1
ATOM 3176 C CA . ALA B 1 65 ? 58.423 66.451 39.268 1.00 20.13 65 ALA B CA 1
ATOM 3177 C C . ALA B 1 65 ? 57.480 67.194 38.344 1.00 16.18 65 ALA B C 1
ATOM 3178 O O . ALA B 1 65 ? 57.332 68.405 38.445 1.00 16.70 65 ALA B O 1
ATOM 3180 N N . GLU B 1 66 ? 56.860 66.460 37.430 1.00 17.02 66 GLU B N 1
ATOM 3181 C CA . GLU B 1 66 ? 55.925 67.046 36.486 1.00 19.64 66 GLU B CA 1
ATOM 3182 C C . GLU B 1 66 ? 54.530 67.039 37.098 1.00 19.04 66 GLU B C 1
ATOM 3183 O O . GLU B 1 66 ? 53.762 66.091 36.907 1.00 19.90 66 GLU B O 1
ATOM 3189 N N . PHE B 1 67 ? 54.208 68.096 37.843 1.00 17.56 67 PHE B N 1
ATOM 3190 C CA . PHE B 1 67 ? 52.906 68.195 38.496 1.00 16.27 67 PHE B CA 1
ATOM 3191 C C . PHE B 1 67 ? 52.023 69.246 37.846 1.00 18.33 67 PHE B C 1
ATOM 3192 O O . PHE B 1 67 ? 51.283 69.964 38.522 1.00 16.72 67 PHE B O 1
ATOM 3200 N N . SER B 1 68 ? 52.106 69.348 36.528 1.00 19.25 68 SER B N 1
ATOM 3201 C CA . SER B 1 68 ? 51.266 70.302 35.824 1.00 23.30 68 SER B CA 1
ATOM 3202 C C . SER B 1 68 ? 49.908 69.624 35.604 1.00 21.62 68 SER B C 1
ATOM 3203 O O . SER B 1 68 ? 49.833 68.400 35.467 1.00 17.78 68 SER B O 1
ATOM 3206 N N . ASP B 1 69 ? 48.844 70.417 35.586 1.00 20.39 69 ASP B N 1
ATOM 3207 C CA . ASP B 1 69 ? 47.497 69.894 35.394 1.00 23.40 69 ASP B CA 1
ATOM 3208 C C . ASP B 1 69 ? 47.227 68.644 36.225 1.00 23.39 69 ASP B C 1
ATOM 3209 O O . ASP B 1 69 ? 47.237 67.522 35.709 1.00 23.82 69 ASP B O 1
ATOM 3214 N N . ILE B 1 70 ? 46.983 68.846 37.515 1.00 24.61 70 ILE B N 1
ATOM 3215 C CA . ILE B 1 70 ? 46.693 67.745 38.427 1.00 26.25 70 ILE B CA 1
ATOM 3216 C C . ILE B 1 70 ? 45.540 68.127 39.357 1.00 27.84 70 ILE B C 1
ATOM 3217 O O . ILE B 1 70 ? 45.241 67.412 40.315 1.00 27.66 70 ILE B O 1
ATOM 3222 N N . PHE B 1 71 ? 44.896 69.255 39.067 1.00 29.59 71 PHE B N 1
ATOM 3223 C CA . PHE B 1 71 ? 43.797 69.742 39.895 1.00 30.86 71 PHE B CA 1
ATOM 3224 C C . PHE B 1 71 ? 42.539 70.135 39.123 1.00 31.65 71 PHE B C 1
ATOM 3225 O O . PHE B 1 71 ? 41.794 71.020 39.553 1.00 28.77 71 PHE B O 1
ATOM 3233 N N . THR B 1 72 ? 42.307 69.474 37.992 1.00 32.53 72 THR B N 1
ATOM 3234 C CA . THR B 1 72 ? 41.137 69.750 37.162 1.00 37.66 72 THR B CA 1
ATOM 3235 C C . THR B 1 72 ? 39.836 69.296 37.823 1.00 35.23 72 THR B C 1
ATOM 3236 O O . THR B 1 72 ? 39.702 68.141 38.230 1.00 35.49 72 THR B O 1
ATOM 3240 N N . GLY B 1 73 ? 38.884 70.218 37.927 1.00 34.42 73 GLY B N 1
ATOM 3241 C CA . GLY B 1 73 ? 37.610 69.899 38.541 1.00 36.81 73 GLY B CA 1
ATOM 3242 C C . GLY B 1 73 ? 37.537 70.317 39.997 1.00 39.67 73 GLY B C 1
ATOM 3243 O O . GLY B 1 73 ? 36.459 70.624 40.509 1.00 41.81 73 GLY B O 1
ATOM 3244 N N . ARG B 1 74 ? 38.683 70.320 40.672 1.00 40.07 74 ARG B N 1
ATOM 3245 C CA . ARG B 1 74 ? 38.751 70.713 42.075 1.00 38.80 74 ARG B CA 1
ATOM 3246 C C . ARG B 1 74 ? 38.596 72.220 42.171 1.00 38.12 74 ARG B C 1
ATOM 3247 O O . ARG B 1 74 ? 39.189 72.955 41.382 1.00 40.74 74 ARG B O 1
ATOM 3255 N N . VAL B 1 75 ? 37.801 72.684 43.130 1.00 37.41 75 VAL B N 1
ATOM 3256 C CA . VAL B 1 75 ? 37.594 74.117 43.281 1.00 35.44 75 VAL B CA 1
ATOM 3257 C C . VAL B 1 75 ? 38.814 74.762 43.935 1.00 34.94 75 VAL B C 1
ATOM 3258 O O . VAL B 1 75 ? 39.474 74.168 44.793 1.00 33.24 75 VAL B O 1
ATOM 3262 N N . LYS B 1 76 ? 39.108 75.978 43.493 1.00 32.03 76 LYS B N 1
ATOM 3263 C CA . LYS B 1 76 ? 40.251 76.748 43.951 1.00 31.93 76 LYS B CA 1
ATOM 3264 C C . LYS B 1 76 ? 40.568 76.657 45.442 1.00 33.80 76 LYS B C 1
ATOM 3265 O O . LYS B 1 76 ? 41.704 76.359 45.823 1.00 32.87 76 LYS B O 1
ATOM 3271 N N . ASP B 1 77 ? 39.567 76.906 46.279 1.00 32.31 77 ASP B N 1
ATOM 3272 C CA . ASP B 1 77 ? 39.749 76.876 47.727 1.00 33.57 77 ASP B CA 1
ATOM 3273 C C . ASP B 1 77 ? 39.905 75.490 48.359 1.00 32.90 77 ASP B C 1
ATOM 3274 O O . ASP B 1 77 ? 40.037 75.383 49.580 1.00 32.41 77 ASP B O 1
ATOM 3279 N N . GLU B 1 78 ? 39.887 74.436 47.549 1.00 31.37 78 GLU B N 1
ATOM 3280 C CA . GLU B 1 78 ? 40.028 73.080 48.081 1.00 31.99 78 GLU B CA 1
ATOM 3281 C C . GLU B 1 78 ? 41.359 72.459 47.672 1.00 31.38 78 GLU B C 1
ATOM 3282 O O . GLU B 1 78 ? 41.693 71.354 48.089 1.00 32.06 78 GLU B O 1
ATOM 3288 N N . ILE B 1 79 ? 42.117 73.182 46.856 1.00 31.13 79 ILE B N 1
ATOM 3289 C CA . ILE B 1 79 ? 43.408 72.708 46.366 1.00 29.05 79 ILE B CA 1
ATOM 3290 C C . ILE B 1 79 ? 44.585 72.753 47.354 1.00 26.99 79 ILE B C 1
ATOM 3291 O O . ILE B 1 79 ? 45.378 71.813 47.414 1.00 29.26 79 ILE B O 1
ATOM 3296 N N . PRO B 1 80 ? 44.713 73.839 48.140 1.00 24.25 80 PRO B N 1
ATOM 3297 C CA . PRO B 1 80 ? 45.786 74.031 49.128 1.00 22.38 80 PRO B CA 1
ATOM 3298 C C . PRO B 1 80 ? 46.291 72.795 49.888 1.00 20.47 80 PRO B C 1
ATOM 3299 O O . PRO B 1 80 ? 47.498 72.612 50.054 1.00 18.42 80 PRO B O 1
ATOM 3303 N N . GLU B 1 81 ? 45.372 71.958 50.354 1.00 19.50 81 GLU B N 1
ATOM 3304 C CA . GLU B 1 81 ? 45.741 70.766 51.113 1.00 21.22 81 GLU B CA 1
ATOM 3305 C C . GLU B 1 81 ? 46.531 69.741 50.307 1.00 20.84 81 GLU B C 1
ATOM 3306 O O . GLU B 1 81 ? 47.565 69.242 50.763 1.00 17.83 81 GLU B O 1
ATOM 3312 N N . ALA B 1 82 ? 46.040 69.419 49.115 1.00 20.69 82 ALA B N 1
ATOM 3313 C CA . ALA B 1 82 ? 46.721 68.467 48.254 1.00 20.60 82 ALA B CA 1
ATOM 3314 C C . ALA B 1 82 ? 48.035 69.081 47.787 1.00 20.56 82 ALA B C 1
ATOM 3315 O O . ALA B 1 82 ? 49.011 68.366 47.576 1.00 20.29 82 ALA B O 1
ATOM 3317 N N . LEU B 1 83 ? 48.054 70.408 47.640 1.00 20.87 83 LEU B N 1
ATOM 3318 C CA . LEU B 1 83 ? 49.257 71.132 47.205 1.00 22.12 83 LEU B CA 1
ATOM 3319 C C . LEU B 1 83 ? 50.333 71.145 48.285 1.00 20.94 83 LEU B C 1
ATOM 3320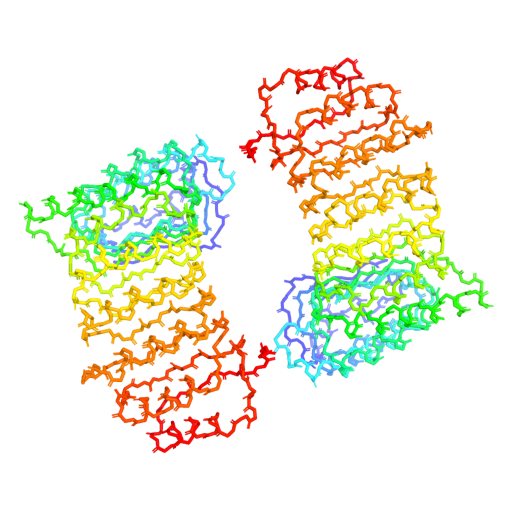 O O . LEU B 1 83 ? 51.521 71.091 47.978 1.00 22.47 83 LEU B O 1
ATOM 3325 N N . ARG B 1 84 ? 49.915 71.236 49.546 1.00 18.36 84 ARG B N 1
ATOM 3326 C CA . ARG B 1 84 ? 50.854 71.236 50.662 1.00 18.31 84 ARG B CA 1
ATOM 3327 C C . ARG B 1 84 ? 51.464 69.843 50.829 1.00 19.00 84 ARG B C 1
ATOM 3328 O O . ARG B 1 84 ? 52.686 69.703 50.931 1.00 19.00 84 ARG B O 1
ATOM 3336 N N . LEU B 1 85 ? 50.613 68.817 50.848 1.00 15.87 85 LEU B N 1
ATOM 3337 C CA . LEU B 1 85 ? 51.073 67.434 51.000 1.00 16.47 85 LEU B CA 1
ATOM 3338 C C . LEU B 1 85 ? 52.082 66.994 49.932 1.00 15.64 85 LEU B C 1
ATOM 3339 O O . LEU B 1 85 ? 53.033 66.274 50.225 1.00 14.70 85 LEU B O 1
ATOM 3344 N N . LEU B 1 86 ? 51.869 67.425 48.694 1.00 18.67 86 LEU B N 1
ATOM 3345 C CA . LEU B 1 86 ? 52.769 67.079 47.596 1.00 19.77 86 LEU B CA 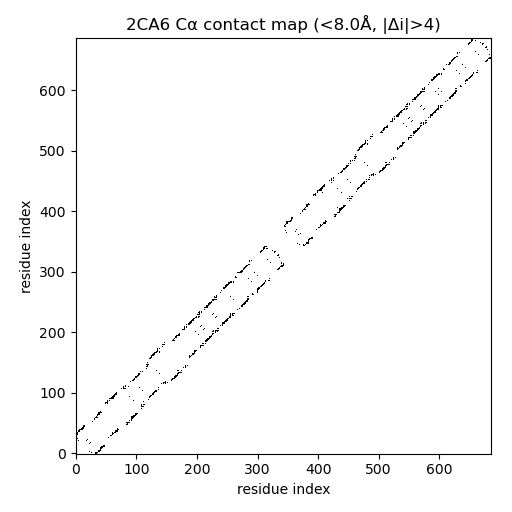1
ATOM 3346 C C . LEU B 1 86 ? 54.087 67.856 47.684 1.00 20.11 86 LEU B C 1
ATOM 3347 O O . LEU B 1 86 ? 55.170 67.270 47.607 1.00 18.90 86 LEU B O 1
ATOM 3352 N N . LEU B 1 87 ? 53.987 69.173 47.850 1.00 19.13 87 LEU B N 1
ATOM 3353 C CA . LEU B 1 87 ? 55.167 70.030 47.938 1.00 17.15 87 LEU B CA 1
ATOM 3354 C C . LEU B 1 87 ? 56.074 69.657 49.114 1.00 17.02 87 LEU B C 1
ATOM 3355 O O . LEU B 1 87 ? 57.299 69.600 48.968 1.00 14.64 87 LEU B O 1
ATOM 3360 N N . GLN B 1 88 ? 55.477 69.383 50.271 1.00 17.76 88 GLN B N 1
ATOM 3361 C CA . GLN B 1 88 ? 56.262 68.998 51.440 1.00 20.87 88 GLN B CA 1
ATOM 3362 C C . GLN B 1 88 ? 57.069 67.730 51.143 1.00 21.12 88 GLN B C 1
ATOM 3363 O O . GLN B 1 88 ? 58.175 67.550 51.667 1.00 21.82 88 GLN B O 1
ATOM 3369 N N . ALA B 1 89 ? 56.507 66.857 50.307 1.00 20.32 89 ALA B N 1
ATOM 3370 C CA . ALA B 1 89 ? 57.161 65.607 49.922 1.00 18.71 89 ALA B CA 1
ATOM 3371 C C . ALA B 1 89 ? 58.312 65.883 48.965 1.00 18.08 89 ALA B C 1
ATOM 3372 O O . ALA B 1 89 ? 59.367 65.254 49.053 1.00 20.33 89 ALA B O 1
ATOM 3374 N N . LEU B 1 90 ? 58.111 66.824 48.049 1.00 19.04 90 LEU B N 1
ATOM 3375 C CA . LEU B 1 90 ? 59.155 67.173 47.088 1.00 19.80 90 LEU B CA 1
ATOM 3376 C C . LEU B 1 90 ? 60.363 67.776 47.803 1.00 19.25 90 LEU B C 1
ATOM 3377 O O . LEU B 1 90 ? 61.503 67.578 47.391 1.00 20.05 90 LEU B O 1
ATOM 3382 N N . LEU B 1 91 ? 60.102 68.497 48.886 1.00 18.44 91 LEU B N 1
ATOM 3383 C CA . LEU B 1 91 ? 61.158 69.148 49.647 1.00 18.68 91 LEU B CA 1
ATOM 3384 C C . LEU B 1 91 ? 62.097 68.141 50.309 1.00 18.90 91 LEU B C 1
ATOM 3385 O O . LEU B 1 91 ? 63.143 68.515 50.836 1.00 16.87 91 LEU B O 1
ATOM 3390 N N . LYS B 1 92 ? 61.725 66.864 50.273 1.00 20.40 92 LYS B N 1
ATOM 3391 C CA . LYS B 1 92 ? 62.540 65.799 50.860 1.00 19.69 92 LYS B CA 1
ATOM 3392 C C . LYS B 1 92 ? 63.376 65.082 49.797 1.00 21.28 92 LYS B C 1
ATOM 3393 O O . LYS B 1 92 ? 64.073 64.107 50.091 1.00 20.15 92 LYS B O 1
ATOM 3399 N N . CYS B 1 93 ? 63.293 65.574 48.561 1.00 23.69 93 CYS B N 1
ATOM 3400 C CA . CYS B 1 93 ? 64.041 65.023 47.431 1.00 25.56 93 CYS B CA 1
ATOM 3401 C C . CYS B 1 93 ? 65.142 66.021 47.102 1.00 24.24 93 CYS B C 1
ATOM 3402 O O . CYS B 1 93 ? 64.898 67.054 46.480 1.00 24.56 93 CYS B O 1
ATOM 3405 N N . PRO B 1 94 ? 66.372 65.712 47.526 1.00 23.92 94 PRO B N 1
ATOM 3406 C CA . PRO B 1 94 ? 67.607 66.486 47.364 1.00 23.44 94 PRO B CA 1
ATOM 3407 C C . PRO B 1 94 ? 68.046 66.710 45.921 1.00 24.42 94 PRO B C 1
ATOM 3408 O O . PRO B 1 94 ? 68.648 67.738 45.598 1.00 24.17 94 PRO B O 1
ATOM 3412 N N . LYS B 1 95 ? 67.750 65.744 45.059 1.00 24.23 95 LYS B N 1
ATOM 3413 C CA . LYS B 1 95 ? 68.136 65.833 43.661 1.00 25.45 95 LYS B CA 1
ATOM 3414 C C . LYS B 1 95 ? 67.033 66.372 42.768 1.00 26.43 95 LYS B C 1
ATOM 3415 O O . LYS B 1 95 ? 67.153 66.360 41.546 1.00 25.76 95 LYS B O 1
ATOM 3421 N N . LEU B 1 96 ? 65.957 66.851 43.381 1.00 26.44 96 LEU B N 1
ATOM 3422 C CA . LEU B 1 96 ? 64.846 67.402 42.624 1.00 25.45 96 LEU B CA 1
ATOM 3423 C C . LEU B 1 96 ? 65.253 68.771 42.084 1.00 26.55 96 LEU B C 1
ATOM 3424 O O . LEU B 1 96 ? 65.215 69.767 42.810 1.00 25.80 96 LEU B O 1
ATOM 3429 N N . HIS B 1 97 ? 65.642 68.813 40.810 1.00 25.46 97 HIS B N 1
ATOM 3430 C CA . HIS B 1 97 ? 66.070 70.058 40.177 1.00 23.77 97 HIS B CA 1
ATOM 3431 C C . HIS B 1 97 ? 65.021 70.703 39.277 1.00 22.10 97 HIS B C 1
ATOM 3432 O O . HIS B 1 97 ? 65.093 71.902 38.992 1.00 20.53 97 HIS B O 1
ATOM 3439 N N . THR B 1 98 ? 64.051 69.918 38.822 1.00 21.21 98 THR B N 1
ATOM 3440 C CA . THR B 1 98 ? 63.010 70.462 37.955 1.00 22.30 98 THR B CA 1
ATOM 3441 C C . THR B 1 98 ? 61.607 70.232 38.491 1.00 21.88 98 THR B C 1
ATOM 3442 O O . THR B 1 98 ? 61.198 69.091 38.753 1.00 21.28 98 THR B O 1
ATOM 3446 N N . VAL B 1 99 ? 60.873 71.331 38.651 1.00 18.96 99 VAL B N 1
ATOM 3447 C CA . VAL B 1 99 ? 59.513 71.267 39.167 1.00 19.36 99 VAL B CA 1
ATOM 3448 C C . VAL B 1 99 ? 58.534 72.015 38.290 1.00 15.37 99 VAL B C 1
ATOM 3449 O O . VAL B 1 99 ? 58.666 73.220 38.087 1.00 16.05 99 VAL B O 1
ATOM 3453 N N . ARG B 1 100 ? 57.548 71.293 37.776 1.00 14.86 100 ARG B N 1
ATOM 3454 C CA . ARG B 1 100 ? 56.533 71.888 36.926 1.00 15.90 100 ARG B CA 1
ATOM 3455 C C . ARG B 1 100 ? 55.201 71.871 37.661 1.00 17.24 100 ARG B C 1
ATOM 3456 O O . ARG B 1 100 ? 54.730 70.816 38.070 1.00 17.97 100 ARG B O 1
ATOM 3464 N N . LEU B 1 101 ? 54.599 73.045 37.827 1.00 15.98 101 LEU B N 1
ATOM 3465 C CA . LEU B 1 101 ? 53.324 73.161 38.532 1.00 15.68 101 LEU B CA 1
ATOM 3466 C C . LEU B 1 101 ? 52.323 73.977 37.718 1.00 15.58 101 LEU B C 1
ATOM 3467 O O . LEU B 1 101 ? 51.381 74.549 38.266 1.00 12.19 101 LEU B O 1
ATOM 3472 N N . SER B 1 102 ? 52.534 74.016 36.407 1.00 16.55 102 SER B N 1
ATOM 3473 C CA . SER B 1 102 ? 51.674 74.767 35.503 1.00 17.47 102 SER B CA 1
ATOM 3474 C C . SER B 1 102 ? 50.235 74.265 35.446 1.00 17.35 102 SER B C 1
ATOM 3475 O O . SER B 1 102 ? 49.918 73.164 35.907 1.00 14.09 102 SER B O 1
ATOM 3478 N N . ASP B 1 103 ? 49.369 75.095 34.877 1.00 16.22 103 ASP B N 1
ATOM 3479 C CA . ASP B 1 103 ? 47.963 74.766 34.720 1.00 18.59 103 ASP B CA 1
ATOM 3480 C C . ASP B 1 103 ? 47.339 74.173 35.976 1.00 19.41 103 ASP B C 1
ATOM 3481 O O . ASP B 1 103 ? 46.805 73.066 35.948 1.00 23.18 103 ASP B O 1
ATOM 3486 N N . ASN B 1 104 ? 47.427 74.918 37.070 1.00 19.51 104 ASN B N 1
ATOM 3487 C CA . ASN B 1 104 ? 46.859 74.547 38.365 1.00 18.17 104 ASN B CA 1
ATOM 3488 C C . ASN B 1 104 ? 46.469 75.881 38.986 1.00 19.88 104 ASN B C 1
ATOM 3489 O O . ASN B 1 104 ? 47.318 76.764 39.148 1.00 18.52 104 ASN B O 1
ATOM 3494 N N . ALA B 1 105 ? 45.194 76.032 39.328 1.00 21.23 105 ALA B N 1
ATOM 3495 C CA . ALA B 1 105 ? 44.700 77.282 39.904 1.00 23.45 105 ALA B CA 1
ATOM 3496 C C . ALA B 1 105 ? 45.099 77.461 41.362 1.00 22.41 105 ALA B C 1
ATOM 3497 O O . ALA B 1 105 ? 44.625 76.748 42.250 1.00 20.51 105 ALA B O 1
ATOM 3499 N N . PHE B 1 106 ? 45.970 78.433 41.604 1.00 23.26 106 PHE B N 1
ATOM 3500 C CA . PHE B 1 106 ? 46.432 78.697 42.952 1.00 23.96 106 PHE B CA 1
ATOM 3501 C C . PHE B 1 106 ? 45.869 80.002 43.484 1.00 25.23 106 PHE B C 1
ATOM 3502 O O . PHE B 1 106 ? 46.469 81.067 43.325 1.00 25.83 106 PHE B O 1
ATOM 3510 N N . GLY B 1 107 ? 44.701 79.908 44.112 1.00 25.10 107 GLY B N 1
ATOM 3511 C CA . GLY B 1 107 ? 44.071 81.085 44.672 1.00 23.71 107 GLY B CA 1
ATOM 3512 C C . GLY B 1 107 ? 44.869 81.594 45.854 1.00 23.93 107 GLY B C 1
ATOM 3513 O O . GLY B 1 107 ? 45.964 81.111 46.124 1.00 22.64 107 GLY B O 1
ATOM 3514 N N . PRO B 1 108 ? 44.333 82.577 46.584 1.00 26.19 108 PRO B N 1
ATOM 3515 C CA . PRO B 1 108 ? 44.966 83.187 47.757 1.00 28.07 108 PRO B CA 1
ATOM 3516 C C . PRO B 1 108 ? 45.458 82.178 48.799 1.00 28.73 108 PRO B C 1
ATOM 3517 O O . PRO B 1 108 ? 46.529 82.344 49.380 1.00 29.39 108 PRO B O 1
ATOM 3521 N N . THR B 1 109 ? 44.667 81.133 49.024 1.00 29.79 109 THR B N 1
ATOM 3522 C CA . THR B 1 109 ? 44.987 80.107 50.014 1.00 29.22 109 THR B CA 1
ATOM 3523 C C . THR B 1 109 ? 45.955 79.013 49.552 1.00 28.04 109 THR B C 1
ATOM 3524 O O . THR B 1 109 ? 46.254 78.084 50.306 1.00 28.47 109 THR B O 1
ATOM 3528 N N . ALA B 1 110 ? 46.443 79.120 48.322 1.00 25.68 110 ALA B N 1
ATOM 3529 C CA . ALA B 1 110 ? 47.380 78.140 47.791 1.00 21.85 110 ALA B CA 1
ATOM 3530 C C . ALA B 1 110 ? 48.793 78.702 47.859 1.00 22.15 110 ALA B C 1
ATOM 3531 O O . ALA B 1 110 ? 49.768 78.000 47.603 1.00 23.73 110 ALA B O 1
ATOM 3533 N N . GLN B 1 111 ? 48.894 79.975 48.218 1.00 22.51 111 GLN B N 1
ATOM 3534 C CA . GLN B 1 111 ? 50.181 80.651 48.288 1.00 20.91 111 GLN B CA 1
ATOM 3535 C C . GLN B 1 111 ? 51.088 80.165 49.407 1.00 22.58 111 GLN B C 1
ATOM 3536 O O . GLN B 1 111 ? 52.272 79.913 49.179 1.00 24.48 111 GLN B O 1
ATOM 3542 N N . GLU B 1 112 ? 50.540 80.040 50.612 1.00 21.88 112 GLU B N 1
ATOM 3543 C CA . GLU B 1 112 ? 51.314 79.574 51.759 1.00 22.92 112 GLU B CA 1
ATOM 3544 C C . GLU B 1 112 ? 52.102 78.300 51.448 1.00 20.67 112 GLU B C 1
ATOM 3545 O O . GLU B 1 112 ? 53.292 78.226 51.738 1.00 21.14 112 GLU B O 1
ATOM 3551 N N . PRO B 1 113 ? 51.446 77.278 50.861 1.00 19.82 113 PRO B N 1
ATOM 3552 C CA . PRO B 1 113 ? 52.107 76.007 50.513 1.00 18.71 113 PRO B CA 1
ATOM 3553 C C . PRO B 1 113 ? 53.144 76.186 49.401 1.00 18.18 113 PRO B C 1
ATOM 3554 O O . PRO B 1 113 ? 54.116 75.434 49.311 1.00 15.31 113 PRO B O 1
ATOM 3558 N N . LEU B 1 114 ? 52.913 77.185 48.551 1.00 19.39 114 LEU B N 1
ATOM 3559 C CA . LEU B 1 114 ? 53.799 77.486 47.433 1.00 16.14 114 LEU B CA 1
ATOM 3560 C C . LEU B 1 114 ? 55.066 78.223 47.866 1.00 16.60 114 LEU B C 1
ATOM 3561 O O . LEU B 1 114 ? 56.174 77.776 47.580 1.00 15.92 114 LEU B O 1
ATOM 3566 N N . ILE B 1 115 ? 54.907 79.347 48.560 1.00 17.90 115 ILE B N 1
ATOM 3567 C CA . ILE B 1 115 ? 56.062 80.130 48.987 1.00 18.63 115 ILE B CA 1
ATOM 3568 C C . ILE B 1 115 ? 56.916 79.383 50.006 1.00 19.21 115 ILE B C 1
ATOM 3569 O O . ILE B 1 115 ? 58.118 79.618 50.113 1.00 20.98 115 ILE B O 1
ATOM 3574 N N . ASP B 1 116 ? 56.287 78.478 50.747 1.00 19.97 116 ASP B N 1
ATOM 3575 C CA . ASP B 1 116 ? 56.978 77.672 51.750 1.00 21.11 116 ASP B CA 1
ATOM 3576 C C . ASP B 1 116 ? 57.912 76.658 51.084 1.00 19.22 116 ASP B C 1
ATOM 3577 O O . ASP B 1 116 ? 58.950 76.299 51.631 1.00 19.21 116 ASP B O 1
ATOM 3582 N N . PHE B 1 117 ? 57.521 76.182 49.909 1.00 15.72 117 PHE B N 1
ATOM 3583 C CA . PHE B 1 117 ? 58.334 75.229 49.176 1.00 17.19 117 PHE B CA 1
ATOM 3584 C C . PHE B 1 117 ? 59.359 75.989 48.332 1.00 15.46 117 PHE B C 1
ATOM 3585 O O . PHE B 1 117 ? 60.546 75.651 48.329 1.00 15.34 117 PHE B O 1
ATOM 3593 N N . LEU B 1 118 ? 58.897 77.029 47.644 1.00 14.52 118 LEU B N 1
ATOM 3594 C CA . LEU B 1 118 ? 59.756 77.835 46.781 1.00 14.75 118 LEU B CA 1
ATOM 3595 C C . LEU B 1 118 ? 60.908 78.557 47.482 1.00 13.56 118 LEU B C 1
ATOM 3596 O O . LEU B 1 118 ? 61.940 78.829 46.870 1.00 11.58 118 LEU B O 1
ATOM 3601 N N . SER B 1 119 ? 60.743 78.859 48.763 1.00 13.65 119 SER B N 1
ATOM 3602 C CA . SER B 1 119 ? 61.791 79.554 49.504 1.00 15.99 119 SER B CA 1
ATOM 3603 C C . SER B 1 119 ? 62.817 78.604 50.121 1.00 16.95 119 SER B C 1
ATOM 3604 O O . SER B 1 119 ? 63.914 79.027 50.491 1.00 18.11 119 SER B O 1
ATOM 3607 N N . LYS B 1 120 ? 62.469 77.324 50.223 1.00 18.94 120 LYS B N 1
ATOM 3608 C CA . LYS B 1 120 ? 63.370 76.356 50.833 1.00 18.74 120 LYS B CA 1
ATOM 3609 C C . LYS B 1 120 ? 63.917 75.264 49.934 1.00 17.25 120 LYS B C 1
ATOM 3610 O O . LYS B 1 120 ? 64.846 74.563 50.325 1.00 20.93 120 LYS B O 1
ATOM 3616 N N . HIS B 1 121 ? 63.369 75.111 48.735 1.00 16.12 121 HIS B N 1
ATOM 3617 C CA . HIS B 1 121 ? 63.874 74.067 47.856 1.00 15.97 121 HIS B CA 1
ATOM 3618 C C . HIS B 1 121 ? 65.113 74.532 47.098 1.00 15.82 121 HIS B C 1
ATOM 3619 O O . HIS B 1 121 ? 65.041 74.952 45.937 1.00 15.92 121 HIS B O 1
ATOM 3626 N N . THR B 1 122 ? 66.249 74.447 47.786 1.00 15.74 122 THR B N 1
ATOM 3627 C CA . THR B 1 122 ? 67.545 74.837 47.249 1.00 15.90 122 THR B CA 1
ATOM 3628 C C . THR B 1 122 ? 67.993 74.027 46.030 1.00 16.23 122 THR B C 1
ATOM 3629 O O . THR B 1 122 ? 68.723 74.540 45.182 1.00 16.85 122 THR B O 1
ATOM 3633 N N . PRO B 1 123 ? 67.564 72.753 45.918 1.00 16.45 123 PRO B N 1
ATOM 3634 C CA . PRO B 1 123 ? 68.010 72.009 44.732 1.00 14.26 123 PRO B CA 1
ATOM 3635 C C . PRO B 1 123 ? 67.394 72.554 43.440 1.00 12.20 123 PRO B C 1
ATOM 3636 O O . PRO B 1 123 ? 67.901 72.294 42.350 1.00 9.58 123 PRO B O 1
ATOM 3640 N N . LEU B 1 124 ? 66.307 73.311 43.574 1.00 12.51 124 LEU B N 1
ATOM 3641 C CA . LEU B 1 124 ? 65.601 73.883 42.422 1.00 14.17 124 LEU B CA 1
ATOM 3642 C C . LEU B 1 124 ? 66.483 74.570 41.377 1.00 15.55 124 LEU B C 1
ATOM 3643 O O . LEU B 1 124 ? 67.345 75.390 41.707 1.00 14.44 124 LEU B O 1
ATOM 3648 N N . GLU B 1 125 ? 66.249 74.249 40.108 1.00 16.10 125 GLU B N 1
ATOM 3649 C CA . GLU B 1 125 ? 67.016 74.852 39.027 1.00 15.35 125 GLU B CA 1
ATOM 3650 C C . GLU B 1 125 ? 66.124 75.350 37.905 1.00 14.36 125 GLU B C 1
ATOM 3651 O O . GLU B 1 125 ? 66.411 76.366 37.267 1.00 13.58 125 GLU B O 1
ATOM 3657 N N . HIS B 1 126 ? 65.031 74.632 37.679 1.00 16.90 126 HIS B N 1
ATOM 3658 C CA . HIS B 1 126 ? 64.086 74.963 36.622 1.00 16.52 126 HIS B CA 1
ATOM 3659 C C . HIS B 1 126 ? 62.693 75.028 37.210 1.00 17.80 126 HIS B C 1
ATOM 3660 O O . HIS B 1 126 ? 62.174 74.030 37.719 1.00 18.28 126 HIS B O 1
ATOM 3667 N N . LEU B 1 127 ? 62.094 76.210 37.137 1.00 15.92 127 LEU B N 1
ATOM 3668 C CA . LEU B 1 127 ? 60.767 76.421 37.682 1.00 18.92 127 LEU B CA 1
ATOM 3669 C C . LEU B 1 127 ? 59.740 76.723 36.600 1.00 21.98 127 LEU B C 1
ATOM 3670 O O . LEU B 1 127 ? 59.945 77.607 35.768 1.00 21.74 127 LEU B O 1
ATOM 3675 N N . TYR B 1 128 ? 58.639 75.974 36.620 1.00 25.43 128 TYR B N 1
ATOM 3676 C CA . TYR B 1 128 ? 57.554 76.161 35.663 1.00 27.60 128 TYR B CA 1
ATOM 3677 C C . TYR B 1 128 ? 56.240 76.416 36.403 1.00 28.89 128 TYR B C 1
ATOM 3678 O O . TYR B 1 128 ? 55.589 75.479 36.863 1.00 30.21 128 TYR B O 1
ATOM 3687 N N . LEU B 1 129 ? 55.863 77.689 36.517 1.00 28.22 129 LEU B N 1
ATOM 3688 C CA . LEU B 1 129 ? 54.637 78.077 37.207 1.00 27.06 129 LEU B CA 1
ATOM 3689 C C . LEU B 1 129 ? 53.812 78.979 36.297 1.00 26.90 129 LEU B C 1
ATOM 3690 O O . LEU B 1 129 ? 53.475 80.109 36.650 1.00 25.16 129 LEU B O 1
ATOM 3695 N N . HIS B 1 130 ? 53.487 78.446 35.126 1.00 26.82 130 HIS B N 1
ATOM 3696 C CA . HIS B 1 130 ? 52.726 79.149 34.105 1.00 25.47 130 HIS B CA 1
ATOM 3697 C C . HIS B 1 130 ? 51.231 78.797 34.130 1.00 23.67 130 HIS B C 1
ATOM 3698 O O . HIS B 1 130 ? 50.859 77.643 34.363 1.00 17.17 130 HIS B O 1
ATOM 3705 N N . ASN B 1 131 ? 50.390 79.811 33.913 1.00 21.92 131 ASN B N 1
ATOM 3706 C CA . ASN B 1 131 ? 48.930 79.648 33.871 1.00 20.67 131 ASN B CA 1
ATOM 3707 C C . ASN B 1 131 ? 48.312 79.118 35.181 1.00 20.00 131 ASN B C 1
ATOM 3708 O O . ASN B 1 131 ? 47.854 77.971 35.252 1.00 21.10 131 ASN B O 1
ATOM 3713 N N . ASN B 1 132 ? 48.283 79.970 36.207 1.00 16.23 132 ASN B N 1
ATOM 3714 C CA . ASN B 1 132 ? 47.750 79.592 37.515 1.00 14.78 132 ASN B CA 1
ATOM 3715 C C . ASN B 1 132 ? 46.836 80.643 38.132 1.00 13.43 132 ASN B C 1
ATOM 3716 O O . ASN B 1 132 ? 46.474 80.523 39.298 1.00 13.54 132 ASN B O 1
ATOM 3721 N N . GLY B 1 133 ? 46.477 81.672 37.368 1.00 11.19 133 GLY B N 1
ATOM 3722 C CA . GLY B 1 133 ? 45.616 82.724 37.889 1.00 8.35 133 GLY B CA 1
ATOM 3723 C C . GLY B 1 133 ? 46.118 83.394 39.160 1.00 16.68 133 GLY B C 1
ATOM 3724 O O . GLY B 1 133 ? 45.321 83.801 40.012 1.00 17.24 133 GLY B O 1
ATOM 3725 N N . LEU B 1 134 ? 47.437 83.521 39.294 1.00 19.25 134 LEU B N 1
ATOM 3726 C CA . LEU B 1 134 ? 48.028 84.131 40.483 1.00 21.67 134 LEU B CA 1
ATOM 3727 C C . LEU B 1 134 ? 47.488 85.522 40.780 1.00 25.17 134 LEU B C 1
ATOM 3728 O O . LEU B 1 134 ? 46.892 85.756 41.835 1.00 26.16 134 LEU B O 1
ATOM 3733 N N . GLY B 1 135 ? 47.699 86.442 39.847 1.00 26.98 135 GLY B N 1
ATOM 3734 C CA . GLY B 1 135 ? 47.242 87.803 40.047 1.00 27.27 135 GLY B CA 1
ATOM 3735 C C . GLY B 1 135 ? 48.387 88.593 40.646 1.00 28.47 135 GLY B C 1
ATOM 3736 O O . GLY B 1 135 ? 49.348 88.003 41.137 1.00 27.80 135 GLY B O 1
ATOM 3737 N N . PRO B 1 136 ? 48.313 89.928 40.625 1.00 27.83 136 PRO B N 1
ATOM 3738 C CA . PRO B 1 136 ? 49.345 90.817 41.162 1.00 28.43 136 PRO B CA 1
ATOM 3739 C C . PRO B 1 136 ? 49.868 90.505 42.566 1.00 27.84 136 PRO B C 1
ATOM 3740 O O . PRO B 1 136 ? 51.080 90.403 42.770 1.00 29.50 136 PRO B O 1
ATOM 3744 N N . GLN B 1 137 ? 48.967 90.358 43.531 1.00 25.05 137 GLN B N 1
ATOM 3745 C CA . GLN B 1 137 ? 49.389 90.097 44.901 1.00 25.69 137 GLN B CA 1
ATOM 3746 C C . GLN B 1 137 ? 50.084 88.761 45.131 1.00 23.77 137 GLN B C 1
ATOM 3747 O O . GLN B 1 137 ? 51.209 88.733 45.635 1.00 23.29 137 GLN B O 1
ATOM 3753 N N . ALA B 1 138 ? 49.434 87.656 44.777 1.00 19.65 138 ALA B N 1
ATOM 3754 C CA . ALA B 1 138 ? 50.059 86.357 44.959 1.00 19.63 138 ALA B CA 1
ATOM 3755 C C . ALA B 1 138 ? 51.322 86.282 44.091 1.00 18.26 138 ALA B C 1
ATOM 3756 O O . ALA B 1 138 ? 52.199 85.450 44.323 1.00 17.20 138 ALA B O 1
ATOM 3758 N N . GLY B 1 139 ? 51.408 87.166 43.101 1.00 16.18 139 GLY B N 1
ATOM 3759 C CA . GLY B 1 139 ? 52.558 87.192 42.212 1.00 17.75 139 GLY B CA 1
ATOM 3760 C C . GLY B 1 139 ? 53.808 87.743 42.875 1.00 17.39 139 GLY B C 1
ATOM 3761 O O . GLY B 1 139 ? 54.909 87.234 42.668 1.00 17.94 139 GLY B O 1
ATOM 3762 N N . ALA B 1 140 ? 53.638 88.786 43.678 1.00 17.62 140 ALA B N 1
ATOM 3763 C CA . ALA B 1 140 ? 54.755 89.404 44.377 1.00 14.37 140 ALA B CA 1
ATOM 3764 C C . ALA B 1 140 ? 55.169 88.523 45.552 1.00 16.38 140 ALA B C 1
ATOM 3765 O O . ALA B 1 140 ? 56.278 88.658 46.085 1.00 15.52 140 ALA B O 1
ATOM 3767 N N . LYS B 1 141 ? 54.263 87.628 45.948 1.00 15.45 141 LYS B N 1
ATOM 3768 C CA . LYS B 1 141 ? 54.496 86.684 47.044 1.00 17.19 141 LYS B CA 1
ATOM 3769 C C . LYS B 1 141 ? 55.389 85.536 46.580 1.00 13.74 141 LYS B C 1
ATOM 3770 O O . LYS B 1 141 ? 56.170 84.981 47.354 1.00 11.88 141 LYS B O 1
ATOM 3776 N N . ILE B 1 142 ? 55.234 85.171 45.316 1.00 11.84 142 ILE B N 1
ATOM 3777 C CA . ILE B 1 142 ? 56.011 84.101 44.715 1.00 11.47 142 ILE B CA 1
ATOM 3778 C C . ILE B 1 142 ? 57.421 84.641 44.459 1.00 13.61 142 ILE B C 1
ATOM 3779 O O . ILE B 1 142 ? 58.414 83.951 44.707 1.00 14.06 142 ILE B O 1
ATOM 3784 N N . ALA B 1 143 ? 57.498 85.884 43.980 1.00 8.86 143 ALA B N 1
ATOM 3785 C CA . ALA B 1 143 ? 58.770 86.530 43.701 1.00 9.53 143 ALA B CA 1
ATOM 3786 C C . ALA B 1 143 ? 59.515 86.800 45.006 1.00 12.56 143 ALA B C 1
ATOM 3787 O O . ALA B 1 143 ? 60.748 86.703 45.070 1.00 10.04 143 ALA B O 1
ATOM 3789 N N . ARG B 1 144 ? 58.767 87.148 46.049 1.00 14.01 144 ARG B N 1
ATOM 3790 C CA . ARG B 1 144 ? 59.382 87.414 47.343 1.00 14.05 144 ARG B CA 1
ATOM 3791 C C . ARG B 1 144 ? 60.010 86.118 47.869 1.00 14.15 144 ARG B C 1
ATOM 3792 O O . ARG B 1 144 ? 61.141 86.120 48.349 1.00 16.12 144 ARG B O 1
ATOM 3800 N N . ALA B 1 145 ? 59.277 85.013 47.767 1.00 13.60 145 ALA B N 1
ATOM 3801 C CA . ALA B 1 145 ? 59.776 83.714 48.216 1.00 14.30 145 ALA B CA 1
ATOM 3802 C C . ALA B 1 145 ? 61.008 83.262 47.431 1.00 12.27 145 ALA B C 1
ATOM 3803 O O . ALA B 1 145 ? 61.921 82.664 47.992 1.00 10.75 145 ALA B O 1
ATOM 3805 N N . LEU B 1 146 ? 61.024 83.537 46.131 1.00 13.69 146 LEU B N 1
ATOM 3806 C CA . LEU B 1 146 ? 62.150 83.160 45.286 1.00 14.38 146 LEU B CA 1
ATOM 3807 C C . LEU B 1 146 ? 63.417 83.936 45.659 1.00 13.55 146 LEU B C 1
ATOM 3808 O O . LEU B 1 146 ? 64.535 83.490 45.398 1.00 8.37 146 LEU B O 1
ATOM 3813 N N . GLN B 1 147 ? 63.231 85.109 46.252 1.00 12.76 147 GLN B N 1
ATOM 3814 C CA . GLN B 1 147 ? 64.350 85.928 46.680 1.00 14.35 147 GLN B CA 1
ATOM 3815 C C . GLN B 1 147 ? 64.990 85.243 47.877 1.00 11.59 147 GLN B C 1
ATOM 3816 O O . GLN B 1 147 ? 66.210 85.161 47.974 1.00 11.69 147 GLN B O 1
ATOM 3822 N N . GLU B 1 148 ? 64.155 84.756 48.788 1.00 10.84 148 GLU B N 1
ATOM 3823 C CA . GLU B 1 148 ? 64.641 84.049 49.965 1.00 11.29 148 GLU B CA 1
ATOM 3824 C C . GLU B 1 148 ? 65.324 82.757 49.516 1.00 8.75 148 GLU B C 1
ATOM 3825 O O . GLU B 1 148 ? 66.270 82.291 50.146 1.00 11.50 148 GLU B O 1
ATOM 3831 N N . LEU B 1 149 ? 64.845 82.189 48.414 1.00 8.28 149 LEU B N 1
ATOM 3832 C CA . LEU B 1 149 ? 65.417 80.962 47.874 1.00 7.73 149 LEU B CA 1
ATOM 3833 C C . LEU B 1 149 ? 66.897 81.154 47.572 1.00 5.72 149 LEU B C 1
ATOM 3834 O O . LEU B 1 149 ? 67.716 80.259 47.815 1.00 6.90 149 LEU B O 1
ATOM 3839 N N . ALA B 1 150 ? 67.230 82.318 47.025 1.00 6.50 150 ALA B N 1
ATOM 3840 C CA . ALA B 1 150 ? 68.611 82.656 46.690 1.00 8.22 150 ALA B CA 1
ATOM 3841 C C . ALA B 1 150 ? 69.438 82.696 47.974 1.00 8.07 150 ALA B C 1
ATOM 3842 O O . ALA B 1 150 ? 70.569 82.227 48.002 1.00 8.48 150 ALA B O 1
ATOM 3844 N N . VAL B 1 151 ? 68.865 83.255 49.037 1.00 10.53 151 VAL B N 1
ATOM 3845 C CA . VAL B 1 151 ? 69.551 83.335 50.324 1.00 10.83 151 VAL B CA 1
ATOM 3846 C C . VAL B 1 151 ? 69.948 81.940 50.815 1.00 12.38 151 VAL B C 1
ATOM 3847 O O . VAL B 1 151 ? 71.095 81.714 51.207 1.00 13.47 151 VAL B O 1
ATOM 3851 N N . ASN B 1 152 ? 69.008 81.000 50.780 1.00 15.90 152 ASN B N 1
ATOM 3852 C CA . ASN B 1 152 ? 69.292 79.640 51.232 1.00 19.55 152 ASN B CA 1
ATOM 3853 C C . ASN B 1 152 ? 70.247 78.871 50.309 1.00 20.23 152 ASN B C 1
ATOM 3854 O O . ASN B 1 152 ? 71.025 78.034 50.773 1.00 22.25 152 ASN B O 1
ATOM 3859 N N . LYS B 1 153 ? 70.178 79.148 49.008 1.00 18.97 153 LYS B N 1
ATOM 3860 C CA . LYS B 1 153 ? 71.052 78.493 48.039 1.00 16.59 153 LYS B CA 1
ATOM 3861 C C . LYS B 1 153 ? 72.475 78.934 48.307 1.00 17.29 153 LYS B C 1
ATOM 3862 O O . LYS B 1 153 ? 73.400 78.131 48.276 1.00 19.22 153 LYS B O 1
ATOM 3868 N N . LYS B 1 154 ? 72.653 80.224 48.552 1.00 18.60 154 LYS B N 1
ATOM 3869 C CA . LYS B 1 154 ? 73.978 80.738 48.851 1.00 19.28 154 LYS B CA 1
ATOM 3870 C C . LYS B 1 154 ? 74.443 80.045 50.116 1.00 20.52 154 LYS B C 1
ATOM 3871 O O . LYS B 1 154 ? 75.450 79.342 50.130 1.00 18.01 154 LYS B O 1
ATOM 3877 N N . ALA B 1 155 ? 73.676 80.250 51.178 1.00 22.20 155 ALA B N 1
ATOM 3878 C CA . ALA B 1 155 ? 73.965 79.660 52.469 1.00 21.59 155 ALA B CA 1
ATOM 3879 C C . ALA B 1 155 ? 74.262 78.172 52.385 1.00 21.54 155 ALA B C 1
ATOM 3880 O O . ALA B 1 155 ? 75.062 77.662 53.165 1.00 21.77 155 ALA B O 1
ATOM 3882 N N . LYS B 1 156 ? 73.627 77.474 51.448 1.00 19.91 156 LYS B N 1
ATOM 3883 C CA . LYS B 1 156 ? 73.834 76.037 51.326 1.00 20.21 156 LYS B CA 1
ATOM 3884 C C . LYS B 1 156 ? 74.729 75.572 50.186 1.00 20.89 156 LYS B C 1
ATOM 3885 O O . LYS B 1 156 ? 74.925 74.376 50.003 1.00 15.60 156 LYS B O 1
ATOM 3891 N N . ASN B 1 157 ? 75.288 76.512 49.435 1.00 20.78 157 ASN B N 1
ATOM 3892 C CA . ASN B 1 157 ? 76.161 76.158 48.327 1.00 20.30 157 ASN B CA 1
ATOM 3893 C C . ASN B 1 157 ? 75.391 75.296 47.343 1.00 18.73 157 ASN B C 1
ATOM 3894 O O . ASN B 1 157 ? 75.940 74.343 46.777 1.00 17.14 157 ASN B O 1
ATOM 3899 N N . ALA B 1 158 ? 74.117 75.629 47.154 1.00 17.58 158 ALA B N 1
ATOM 3900 C CA . ALA B 1 158 ? 73.245 74.896 46.242 1.00 11.19 158 ALA B CA 1
ATOM 3901 C C . ALA B 1 158 ? 73.426 75.442 44.833 1.00 10.23 158 ALA B C 1
ATOM 3902 O O . ALA B 1 158 ? 73.863 76.573 44.657 1.00 8.35 158 ALA B O 1
ATOM 3904 N N . PRO B 1 159 ? 73.109 74.639 43.803 1.00 11.41 159 PRO B N 1
ATOM 3905 C CA . PRO B 1 159 ? 73.268 75.121 42.426 1.00 12.08 159 PRO B CA 1
ATOM 3906 C C . PRO B 1 159 ? 72.320 76.287 42.156 1.00 11.58 159 PRO B C 1
ATOM 3907 O O . PRO B 1 159 ? 71.326 76.456 42.853 1.00 11.08 159 PRO B O 1
ATOM 3911 N N . PRO B 1 160 ? 72.621 77.110 41.139 1.00 14.15 160 PRO B N 1
ATOM 3912 C CA . PRO B 1 160 ? 71.780 78.262 40.803 1.00 13.63 160 PRO B CA 1
ATOM 3913 C C . PRO B 1 160 ? 70.532 77.912 40.010 1.00 14.05 160 PRO B C 1
ATOM 3914 O O . PRO B 1 160 ? 70.496 76.930 39.266 1.00 15.94 160 PRO B O 1
ATOM 3918 N N . LEU B 1 161 ? 69.505 78.725 40.193 1.00 14.01 161 LEU B N 1
ATOM 3919 C CA . LEU B 1 161 ? 68.254 78.567 39.473 1.00 11.79 161 LEU B CA 1
ATOM 3920 C C . LEU B 1 161 ? 68.630 78.971 38.051 1.00 11.27 161 LEU B C 1
ATOM 3921 O O . LEU B 1 161 ? 69.346 79.952 37.874 1.00 18.37 161 LEU B O 1
ATOM 3926 N N . ARG B 1 162 ? 68.184 78.231 37.041 1.00 7.40 162 ARG B N 1
ATOM 3927 C CA . ARG B 1 162 ? 68.535 78.596 35.670 1.00 11.49 162 ARG B CA 1
ATOM 3928 C C . ARG B 1 162 ? 67.311 78.882 34.810 1.00 11.49 162 ARG B C 1
ATOM 3929 O O . ARG B 1 162 ? 67.419 79.540 33.777 1.00 10.13 162 ARG B O 1
ATOM 3937 N N . SER B 1 163 ? 66.148 78.393 35.231 1.00 11.25 163 SER B N 1
ATOM 3938 C CA . SER B 1 163 ? 64.938 78.606 34.450 1.00 12.53 163 SER B CA 1
ATOM 3939 C C . SER B 1 163 ? 63.713 79.065 35.232 1.00 13.58 163 SER B C 1
ATOM 3940 O O . SER B 1 163 ? 63.301 78.419 36.190 1.00 13.62 163 SER B O 1
ATOM 3943 N N . ILE B 1 164 ? 63.133 80.185 34.811 1.00 13.80 164 ILE B N 1
ATOM 3944 C CA . ILE B 1 164 ? 61.919 80.693 35.425 1.00 11.31 164 ILE B CA 1
ATOM 3945 C C . ILE B 1 164 ? 60.871 80.914 34.335 1.00 12.45 164 ILE B C 1
ATOM 3946 O O . ILE B 1 164 ? 61.010 81.797 33.488 1.00 11.58 164 ILE B O 1
ATOM 3951 N N . ILE B 1 165 ? 59.842 80.076 34.328 1.00 12.39 165 ILE B N 1
ATOM 3952 C CA . ILE B 1 165 ? 58.768 80.232 33.360 1.00 15.58 165 ILE B CA 1
ATOM 3953 C C . ILE B 1 165 ? 57.480 80.500 34.142 1.00 13.94 165 ILE B C 1
ATOM 3954 O O . ILE B 1 165 ? 56.819 79.582 34.616 1.00 12.47 165 ILE B O 1
ATOM 3959 N N . CYS B 1 166 ? 57.151 81.778 34.296 1.00 12.88 166 CYS B N 1
ATOM 3960 C CA . CYS B 1 166 ? 55.953 82.180 35.014 1.00 14.01 166 CYS B CA 1
ATOM 3961 C C . CYS B 1 166 ? 55.192 83.142 34.114 1.00 14.03 166 CYS B C 1
ATOM 3962 O O . CYS B 1 166 ? 55.544 84.320 34.016 1.00 12.72 166 CYS B O 1
ATOM 3965 N N . GLY B 1 167 ? 54.163 82.616 33.449 1.00 12.37 167 GLY B N 1
ATOM 3966 C CA . GLY B 1 167 ? 53.348 83.412 32.552 1.00 15.40 167 GLY B CA 1
ATOM 3967 C C . GLY B 1 167 ? 51.869 83.172 32.791 1.00 18.08 167 GLY B C 1
ATOM 3968 O O . GLY B 1 167 ? 51.504 82.336 33.621 1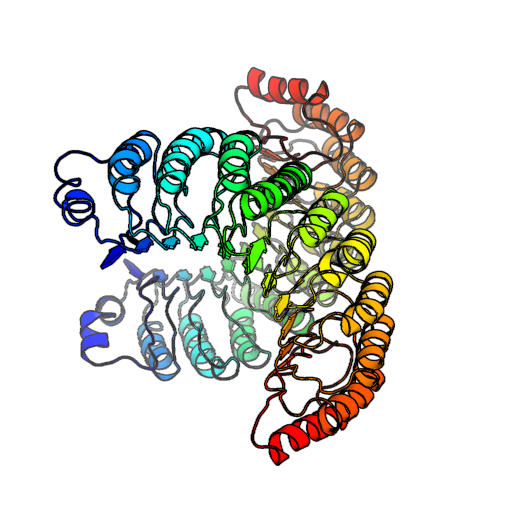.00 16.31 167 GLY B O 1
ATOM 3969 N N . ARG B 1 168 ? 51.019 83.888 32.058 1.00 19.86 168 ARG B N 1
ATOM 3970 C CA . ARG B 1 168 ? 49.565 83.756 32.206 1.00 22.57 168 ARG B CA 1
ATOM 3971 C C . ARG B 1 168 ? 49.153 83.666 33.676 1.00 20.42 168 ARG B C 1
ATOM 3972 O O . ARG B 1 168 ? 48.417 82.756 34.064 1.00 20.00 168 ARG B O 1
ATOM 3980 N N . ASN B 1 169 ? 49.635 84.606 34.483 1.00 20.94 169 ASN B N 1
ATOM 3981 C CA . ASN B 1 169 ? 49.329 84.641 35.911 1.00 20.75 169 ASN B CA 1
ATOM 3982 C C . ASN B 1 169 ? 49.046 86.055 36.381 1.00 20.44 169 ASN B C 1
ATOM 3983 O O . ASN B 1 169 ? 49.242 86.378 37.555 1.00 19.22 169 ASN B O 1
ATOM 3988 N N . ARG B 1 170 ? 48.574 86.887 35.461 1.00 20.55 170 ARG B N 1
ATOM 3989 C CA . ARG B 1 170 ? 48.275 88.281 35.759 1.00 22.78 170 ARG B CA 1
ATOM 3990 C C . ARG B 1 170 ? 49.254 88.876 36.760 1.00 20.90 170 ARG B C 1
ATOM 3991 O O . ARG B 1 170 ? 48.838 89.397 37.791 1.00 20.88 170 ARG B O 1
ATOM 3999 N N . LEU B 1 171 ? 50.550 88.783 36.461 1.00 21.10 171 LEU B N 1
ATOM 4000 C CA . LEU B 1 171 ? 51.583 89.346 37.327 1.00 17.06 171 LEU B CA 1
ATOM 4001 C C . LEU B 1 171 ? 51.369 90.853 37.361 1.00 19.40 171 LEU B C 1
ATOM 4002 O O . LEU B 1 171 ? 51.396 91.486 38.427 1.00 16.17 171 LEU B O 1
ATOM 4007 N N . GLU B 1 172 ? 51.152 91.420 36.177 1.00 20.77 172 GLU B N 1
ATOM 4008 C CA . GLU B 1 172 ? 50.897 92.848 36.028 1.00 21.22 172 GLU B CA 1
ATOM 4009 C C . GLU B 1 172 ? 51.970 93.743 36.638 1.00 21.37 172 GLU B C 1
ATOM 4010 O O . GLU B 1 172 ? 52.958 93.265 37.206 1.00 20.16 172 GLU B O 1
ATOM 4016 N N . ASN B 1 173 ? 51.762 95.050 36.507 1.00 20.90 173 ASN B N 1
ATOM 4017 C CA . ASN B 1 173 ? 52.687 96.041 37.048 1.00 22.08 173 ASN B CA 1
ATOM 4018 C C . ASN B 1 173 ? 52.801 95.874 38.555 1.00 22.15 173 ASN B C 1
ATOM 4019 O O . ASN B 1 173 ? 53.879 96.023 39.132 1.00 22.70 173 ASN B O 1
ATOM 4024 N N . GLY B 1 174 ? 51.669 95.569 39.179 1.00 22.11 174 GLY B N 1
ATOM 4025 C CA . GLY B 1 174 ? 51.615 95.395 40.619 1.00 22.49 174 GLY B CA 1
ATOM 4026 C C . GLY B 1 174 ? 52.752 94.634 41.268 1.00 22.02 174 GLY B C 1
ATOM 4027 O O . GLY B 1 174 ? 53.277 95.079 42.283 1.00 24.71 174 GLY B O 1
ATOM 4028 N N . SER B 1 175 ? 53.142 93.496 40.697 1.00 22.91 175 SER B N 1
ATOM 4029 C CA . SER B 1 175 ? 54.215 92.685 41.276 1.00 23.82 175 SER B CA 1
ATOM 4030 C C . SER B 1 175 ? 55.532 92.800 40.523 1.00 24.60 175 SER B C 1
ATOM 4031 O O . SER B 1 175 ? 56.374 91.905 40.582 1.00 24.63 175 SER B O 1
ATOM 4034 N N . MET B 1 176 ? 55.720 93.907 39.820 1.00 25.03 176 MET B N 1
ATOM 4035 C CA . MET B 1 176 ? 56.943 94.084 39.064 1.00 27.16 176 MET B CA 1
ATOM 4036 C C . MET B 1 176 ? 58.106 94.539 39.938 1.00 26.23 176 MET B C 1
ATOM 4037 O O . MET B 1 176 ? 59.233 94.091 39.745 1.00 26.15 176 MET B O 1
ATOM 4042 N N . LYS B 1 177 ? 57.834 95.416 40.903 1.00 25.39 177 LYS B N 1
ATOM 4043 C CA . LYS B 1 177 ? 58.874 95.894 41.816 1.00 22.48 177 LYS B CA 1
ATOM 4044 C C . LYS B 1 177 ? 59.534 94.719 42.529 1.00 21.08 177 LYS B C 1
ATOM 4045 O O . LYS B 1 177 ? 60.747 94.703 42.739 1.00 18.75 177 LYS B O 1
ATOM 4051 N N . GLU B 1 178 ? 58.715 93.743 42.906 1.00 17.73 178 GLU B N 1
ATOM 4052 C CA . GLU B 1 178 ? 59.183 92.561 43.611 1.00 17.39 178 GLU B CA 1
ATOM 4053 C C . GLU B 1 178 ? 59.965 91.610 42.695 1.00 17.68 178 GLU B C 1
ATOM 4054 O O . GLU B 1 178 ? 61.119 91.272 42.974 1.00 15.15 178 GLU B O 1
ATOM 4060 N N . TRP B 1 179 ? 59.342 91.181 41.603 1.00 18.71 179 TRP B N 1
ATOM 4061 C CA . TRP B 1 179 ? 60.006 90.287 40.662 1.00 17.18 179 TRP B CA 1
ATOM 4062 C C . TRP B 1 179 ? 61.355 90.825 40.216 1.00 17.46 179 TRP B C 1
ATOM 4063 O O . TRP B 1 179 ? 62.258 90.052 39.884 1.00 17.51 179 TRP B O 1
ATOM 4074 N N . ALA B 1 180 ? 61.483 92.148 40.204 1.00 14.44 180 ALA B N 1
ATOM 4075 C CA . ALA B 1 180 ? 62.723 92.798 39.805 1.00 13.71 180 ALA B CA 1
ATOM 4076 C C . ALA B 1 180 ? 63.797 92.512 40.839 1.00 12.23 180 ALA B C 1
ATOM 4077 O O . ALA B 1 180 ? 64.974 92.429 40.514 1.00 12.78 180 ALA B O 1
ATOM 4079 N N . LYS B 1 181 ? 63.384 92.368 42.093 1.00 14.97 181 LYS B N 1
ATOM 4080 C CA . LYS B 1 181 ? 64.319 92.064 43.170 1.00 11.57 181 LYS B CA 1
ATOM 4081 C C . LYS B 1 181 ? 64.654 90.585 43.100 1.00 12.58 181 LYS B C 1
ATOM 4082 O O . LYS B 1 181 ? 65.717 90.156 43.539 1.00 10.39 181 LYS B O 1
ATOM 4088 N N . THR B 1 182 ? 63.716 89.813 42.557 1.00 12.38 182 THR B N 1
ATOM 4089 C CA . THR B 1 182 ? 63.875 88.380 42.401 1.00 11.79 182 THR B CA 1
ATOM 4090 C C . THR B 1 182 ? 64.942 88.104 41.352 1.00 9.52 182 THR B C 1
ATOM 4091 O O . THR B 1 182 ? 65.635 87.087 41.398 1.00 9.65 182 THR B O 1
ATOM 4095 N N . PHE B 1 183 ? 65.067 89.015 40.401 1.00 7.40 183 PHE B N 1
ATOM 4096 C CA . PHE B 1 183 ? 66.050 88.852 39.344 1.00 12.13 183 PHE B CA 1
ATOM 4097 C C . PHE B 1 183 ? 67.437 89.323 39.765 1.00 10.41 183 PHE B C 1
ATOM 4098 O O . PHE B 1 183 ? 68.435 88.936 39.162 1.00 10.88 183 PHE B O 1
ATOM 4106 N N . GLN B 1 184 ? 67.497 90.157 40.797 1.00 10.56 184 GLN B N 1
ATOM 4107 C CA . GLN B 1 184 ? 68.772 90.637 41.305 1.00 9.16 184 GLN B CA 1
ATOM 4108 C C . GLN B 1 184 ? 69.328 89.521 42.175 1.00 11.21 184 GLN B C 1
ATOM 4109 O O . GLN B 1 184 ? 70.547 89.392 42.350 1.00 11.29 184 GLN B O 1
ATOM 4115 N N . SER B 1 185 ? 68.411 88.712 42.702 1.00 10.62 185 SER B N 1
ATOM 4116 C CA . SER B 1 185 ? 68.736 87.574 43.561 1.00 9.89 185 SER B CA 1
ATOM 4117 C C . SER B 1 185 ? 69.319 86.435 42.736 1.00 9.59 185 SER B C 1
ATOM 4118 O O . SER B 1 185 ? 70.252 85.759 43.157 1.00 12.85 185 SER B O 1
ATOM 4121 N N . HIS B 1 186 ? 68.756 86.231 41.554 1.00 10.25 186 HIS B N 1
ATOM 4122 C CA . HIS B 1 186 ? 69.182 85.162 40.668 1.00 10.70 186 HIS B CA 1
ATOM 4123 C C . HIS B 1 186 ? 69.807 85.707 39.390 1.00 10.63 186 HIS B C 1
ATOM 4124 O O . HIS B 1 186 ? 69.154 85.810 38.360 1.00 11.05 186 HIS B O 1
ATOM 4131 N N . ARG B 1 187 ? 71.089 86.029 39.453 1.00 11.89 187 ARG B N 1
ATOM 4132 C CA . ARG B 1 187 ? 71.771 86.572 38.294 1.00 11.15 187 ARG B CA 1
ATOM 4133 C C . ARG B 1 187 ? 72.347 85.522 37.344 1.00 11.89 187 ARG B C 1
ATOM 4134 O O . ARG B 1 187 ? 72.859 85.863 36.281 1.00 12.97 187 ARG B O 1
ATOM 4142 N N . LEU B 1 188 ? 72.242 84.244 37.699 1.00 10.50 188 LEU B N 1
ATOM 4143 C CA . LEU B 1 188 ? 72.778 83.198 36.838 1.00 10.19 188 LEU B CA 1
ATOM 4144 C C . LEU B 1 188 ? 71.729 82.450 36.007 1.00 14.12 188 LEU B C 1
ATOM 4145 O O . LEU B 1 188 ? 72.001 81.368 35.474 1.00 11.93 188 LEU B O 1
ATOM 4150 N N . LEU B 1 189 ? 70.534 83.030 35.898 1.00 11.86 189 LEU B N 1
ATOM 4151 C CA . LEU B 1 189 ? 69.453 82.433 35.122 1.00 12.57 189 LEU B CA 1
ATOM 4152 C C . LEU B 1 189 ? 69.800 82.448 33.640 1.00 11.64 189 LEU B C 1
ATOM 4153 O O . LEU B 1 189 ? 70.571 83.288 33.174 1.00 12.24 189 LEU B O 1
ATOM 4158 N N . HIS B 1 190 ? 69.225 81.504 32.904 1.00 12.45 190 HIS B N 1
ATOM 4159 C CA . HIS B 1 190 ? 69.437 81.403 31.470 1.00 9.73 190 HIS B CA 1
ATOM 4160 C C . HIS B 1 190 ? 68.128 81.698 30.743 1.00 8.73 190 HIS B C 1
ATOM 4161 O O . HIS B 1 190 ? 68.119 82.375 29.722 1.00 5.01 190 HIS B O 1
ATOM 4168 N N . THR B 1 191 ? 67.024 81.193 31.289 1.00 12.05 191 THR B N 1
ATOM 4169 C CA . THR B 1 191 ? 65.710 81.370 30.675 1.00 10.19 191 THR B CA 1
ATOM 4170 C C . THR B 1 191 ? 64.666 82.016 31.572 1.00 10.19 191 THR B C 1
ATOM 4171 O O . THR B 1 191 ? 64.475 81.606 32.712 1.00 7.22 191 THR B O 1
ATOM 4175 N N . VAL B 1 192 ? 63.990 83.027 31.039 1.00 12.22 192 VAL B N 1
ATOM 4176 C CA . VAL B 1 192 ? 62.934 83.724 31.764 1.00 13.51 192 VAL B CA 1
ATOM 4177 C C . VAL B 1 192 ? 61.798 84.014 30.791 1.00 14.65 192 VAL B C 1
ATOM 4178 O O . VAL B 1 192 ? 61.985 84.719 29.791 1.00 12.16 192 VAL B O 1
ATOM 4182 N N . LYS B 1 193 ? 60.629 83.450 31.080 1.00 10.46 193 LYS B N 1
ATOM 4183 C CA . LYS B 1 193 ? 59.458 83.628 30.237 1.00 13.28 193 LYS B CA 1
ATOM 4184 C C . LYS B 1 193 ? 58.292 84.033 31.115 1.00 15.80 193 LYS B C 1
ATOM 4185 O O . LYS B 1 193 ? 57.878 83.289 32.003 1.00 15.23 193 LYS B O 1
ATOM 4191 N N . MET B 1 194 ? 57.768 85.223 30.855 1.00 19.70 194 MET B N 1
ATOM 4192 C CA . MET B 1 194 ? 56.660 85.762 31.625 1.00 19.89 194 MET B CA 1
ATOM 4193 C C . MET B 1 194 ? 55.656 86.335 30.637 1.00 19.52 194 MET B C 1
ATOM 4194 O O . MET B 1 194 ? 55.237 87.495 30.727 1.00 17.80 194 MET B O 1
ATOM 4199 N N . VAL B 1 195 ? 55.283 85.494 29.685 1.00 17.78 195 VAL B N 1
ATOM 4200 C CA . VAL B 1 195 ? 54.355 85.883 28.642 1.00 18.80 195 VAL B CA 1
ATOM 4201 C C . VAL B 1 195 ? 52.930 86.016 29.176 1.00 20.09 195 VAL B C 1
ATOM 4202 O O . VAL B 1 195 ? 52.552 85.341 30.140 1.00 18.54 195 VAL B O 1
ATOM 4206 N N . GLN B 1 196 ? 52.162 86.914 28.557 1.00 20.40 196 GLN B N 1
ATOM 4207 C CA . GLN B 1 196 ? 50.759 87.161 28.912 1.00 22.05 196 GLN B CA 1
ATOM 4208 C C . GLN B 1 196 ? 50.456 87.461 30.377 1.00 19.46 196 GLN B C 1
ATOM 4209 O O . GLN B 1 196 ? 49.522 86.889 30.933 1.00 19.30 196 GLN B O 1
ATOM 4215 N N . ASN B 1 197 ? 51.211 88.355 31.004 1.00 19.83 197 ASN B N 1
ATOM 4216 C CA . ASN B 1 197 ? 50.944 88.673 32.405 1.00 21.68 197 ASN B CA 1
ATOM 4217 C C . ASN B 1 197 ? 50.336 90.061 32.605 1.00 22.40 197 ASN B C 1
ATOM 4218 O O . ASN B 1 197 ? 50.447 90.645 33.677 1.00 25.91 197 ASN B O 1
ATOM 4223 N N . GLY B 1 198 ? 49.679 90.576 31.570 1.00 23.19 198 GLY B N 1
ATOM 4224 C CA . GLY B 1 198 ? 49.054 91.883 31.662 1.00 23.88 198 GLY B CA 1
ATOM 4225 C C . GLY B 1 198 ? 49.970 93.005 32.122 1.00 22.20 198 GLY B C 1
ATOM 4226 O O . GLY B 1 198 ? 49.508 94.023 32.630 1.00 21.68 198 GLY B O 1
ATOM 4227 N N . ILE B 1 199 ? 51.274 92.830 31.946 1.00 23.86 199 ILE B N 1
ATOM 4228 C CA . ILE B 1 199 ? 52.221 93.861 32.356 1.00 23.95 199 ILE B CA 1
ATOM 4229 C C . ILE B 1 199 ? 52.135 95.000 31.354 1.00 22.60 199 ILE B C 1
ATOM 4230 O O . ILE B 1 199 ? 52.027 94.760 30.148 1.00 20.39 199 ILE B O 1
ATOM 4235 N N . ARG B 1 200 ? 52.170 96.232 31.860 1.00 22.06 200 ARG B N 1
ATOM 4236 C CA . ARG B 1 200 ? 52.092 97.423 31.018 1.00 19.77 200 ARG B CA 1
ATOM 4237 C C . ARG B 1 200 ? 53.450 98.118 30.905 1.00 18.97 200 ARG B C 1
ATOM 4238 O O . ARG B 1 200 ? 54.411 97.730 31.563 1.00 17.86 200 ARG B O 1
ATOM 4246 N N . PRO B 1 201 ? 53.545 99.153 30.057 1.00 21.64 201 PRO B N 1
ATOM 4247 C CA . PRO B 1 201 ? 54.779 99.913 29.833 1.00 18.29 201 PRO B CA 1
ATOM 4248 C C . PRO B 1 201 ? 55.677 100.175 31.033 1.00 16.84 201 PRO B C 1
ATOM 4249 O O . PRO B 1 201 ? 56.888 99.990 30.939 1.00 19.27 201 PRO B O 1
ATOM 4253 N N . GLU B 1 202 ? 55.096 100.595 32.154 1.00 15.15 202 GLU B N 1
ATOM 4254 C CA . GLU B 1 202 ? 55.875 100.899 33.353 1.00 15.39 202 GLU B CA 1
ATOM 4255 C C . GLU B 1 202 ? 56.411 99.668 34.077 1.00 17.66 202 GLU B C 1
ATOM 4256 O O . GLU B 1 202 ? 57.523 99.697 34.608 1.00 14.09 202 GLU B O 1
ATOM 4262 N N . GLY B 1 203 ? 55.628 98.592 34.100 1.00 16.80 203 GLY B N 1
ATOM 4263 C CA . GLY B 1 203 ? 56.081 97.373 34.744 1.00 18.00 203 GLY B CA 1
ATOM 4264 C C . GLY B 1 203 ? 57.214 96.769 33.929 1.00 19.22 203 GLY B C 1
ATOM 4265 O O . GLY B 1 203 ? 58.209 96.297 34.478 1.00 15.50 203 GLY B O 1
ATOM 4266 N N . ILE B 1 204 ? 57.053 96.789 32.607 1.00 21.00 204 ILE B N 1
ATOM 4267 C CA . ILE B 1 204 ? 58.059 96.268 31.679 1.00 21.25 204 ILE B CA 1
ATOM 4268 C C . ILE B 1 204 ? 59.395 96.982 31.887 1.00 20.18 204 ILE B C 1
ATOM 4269 O O . ILE B 1 204 ? 60.414 96.353 32.163 1.00 20.31 204 ILE B O 1
ATOM 4274 N N . GLU B 1 205 ? 59.371 98.302 31.735 1.00 18.35 205 GLU B N 1
ATOM 4275 C CA . GLU B 1 205 ? 60.545 99.143 31.911 1.00 20.08 205 GLU B CA 1
ATOM 4276 C C . GLU B 1 205 ? 61.295 98.862 33.212 1.00 19.80 205 GLU B C 1
ATOM 4277 O O . GLU B 1 205 ? 62.523 98.809 33.229 1.00 19.91 205 GLU B O 1
ATOM 4283 N N . HIS B 1 206 ? 60.547 98.702 34.301 1.00 20.55 206 HIS B N 1
ATOM 4284 C CA . HIS B 1 206 ? 61.130 98.427 35.610 1.00 19.71 206 HIS B CA 1
ATOM 4285 C C . HIS B 1 206 ? 61.714 97.011 35.625 1.00 18.67 206 HIS B C 1
ATOM 4286 O O . HIS B 1 206 ? 62.861 96.797 36.033 1.00 12.25 206 HIS B O 1
ATOM 4293 N N . LEU B 1 207 ? 60.913 96.054 35.162 1.00 17.48 207 LEU B N 1
ATOM 4294 C CA . LEU B 1 207 ? 61.318 94.657 35.095 1.00 15.61 207 LEU B CA 1
ATOM 4295 C C . LEU B 1 207 ? 62.629 94.516 34.325 1.00 14.96 207 LEU B C 1
ATOM 4296 O O . LEU B 1 207 ? 63.524 93.777 34.733 1.00 9.88 207 LEU B O 1
ATOM 4301 N N . LEU B 1 208 ? 62.735 95.236 33.212 1.00 16.80 208 LEU B N 1
ATOM 4302 C CA . LEU B 1 208 ? 63.940 95.210 32.386 1.00 17.47 208 LEU B CA 1
ATOM 4303 C C . LEU B 1 208 ? 65.121 95.901 33.070 1.00 16.88 208 LEU B C 1
ATOM 4304 O O . LEU B 1 208 ? 66.135 95.271 33.377 1.00 16.97 208 LEU B O 1
ATOM 4309 N N . LEU B 1 209 ? 64.966 97.200 33.311 1.00 16.50 209 LEU B N 1
ATOM 4310 C CA . LEU B 1 209 ? 66.001 98.033 33.919 1.00 13.73 209 LEU B CA 1
ATOM 4311 C C . LEU B 1 209 ? 66.460 97.686 35.347 1.00 14.31 209 LEU B C 1
ATOM 4312 O O . LEU B 1 209 ? 67.656 97.736 35.651 1.00 11.47 209 LEU B O 1
ATOM 4317 N N . GLU B 1 210 ? 65.524 97.333 36.220 1.00 17.15 210 GLU B N 1
ATOM 4318 C CA . GLU B 1 210 ? 65.874 96.990 37.597 1.00 16.92 210 GLU B CA 1
ATOM 4319 C C . GLU B 1 210 ? 66.039 95.497 37.848 1.00 15.38 210 GLU B C 1
ATOM 4320 O O . GLU B 1 210 ? 66.678 95.098 38.820 1.00 12.02 210 GLU B O 1
ATOM 4326 N N . GLY B 1 211 ? 65.479 94.675 36.968 1.00 16.33 211 GLY B N 1
ATOM 4327 C CA . GLY B 1 211 ? 65.565 93.237 37.153 1.00 16.31 211 GLY B CA 1
ATOM 4328 C C . GLY B 1 211 ? 66.465 92.469 36.204 1.00 17.47 211 GLY B C 1
ATOM 4329 O O . GLY B 1 211 ? 67.634 92.217 36.516 1.00 18.56 211 GLY B O 1
ATOM 4330 N N . LEU B 1 212 ? 65.920 92.099 35.047 1.00 13.89 212 LEU B N 1
ATOM 4331 C CA . LEU B 1 212 ? 66.653 91.319 34.056 1.00 12.85 212 LEU B CA 1
ATOM 4332 C C . LEU B 1 212 ? 68.028 91.854 33.625 1.00 13.25 212 LEU B C 1
ATOM 4333 O O . LEU B 1 212 ? 68.927 91.068 33.323 1.00 7.93 212 LEU B O 1
ATOM 4338 N N . ALA B 1 213 ? 68.202 93.173 33.589 1.00 14.77 213 ALA B N 1
ATOM 4339 C CA . ALA B 1 213 ? 69.490 93.750 33.187 1.00 14.29 213 ALA B CA 1
ATOM 4340 C C . ALA B 1 213 ? 70.639 93.207 34.046 1.00 15.06 213 ALA B C 1
ATOM 4341 O O . ALA B 1 213 ? 71.802 93.301 33.664 1.00 15.88 213 ALA B O 1
ATOM 4343 N N . TYR B 1 214 ? 70.304 92.627 35.197 1.00 13.89 214 TYR B N 1
ATOM 4344 C CA . TYR B 1 214 ? 71.301 92.069 36.112 1.00 14.06 214 TYR B CA 1
ATOM 4345 C C . TYR B 1 214 ? 71.622 90.592 35.841 1.00 12.98 214 TYR B C 1
ATOM 4346 O O . TYR B 1 214 ? 72.555 90.037 36.416 1.00 12.49 214 TYR B O 1
ATOM 4355 N N . CYS B 1 215 ? 70.841 89.968 34.960 1.00 15.94 215 CYS B N 1
ATOM 4356 C CA . CYS B 1 215 ? 71.024 88.566 34.589 1.00 12.24 215 CYS B CA 1
ATOM 4357 C C . CYS B 1 215 ? 71.883 88.504 33.328 1.00 13.15 215 CYS B C 1
ATOM 4358 O O . CYS B 1 215 ? 71.376 88.440 32.198 1.00 10.45 215 CYS B O 1
ATOM 4361 N N . GLN B 1 216 ? 73.190 88.512 33.536 1.00 9.37 216 GLN B N 1
ATOM 4362 C CA . GLN B 1 216 ? 74.131 88.502 32.432 1.00 13.66 216 GLN B CA 1
ATOM 4363 C C . GLN B 1 216 ? 74.310 87.187 31.686 1.00 10.23 216 GLN B C 1
ATOM 4364 O O . GLN B 1 216 ? 74.859 87.184 30.592 1.00 8.91 216 GLN B O 1
ATOM 4370 N N . GLU B 1 217 ? 73.850 86.082 32.268 1.00 13.28 217 GLU B N 1
ATOM 4371 C CA . GLU B 1 217 ? 73.964 84.765 31.622 1.00 13.30 217 GLU B CA 1
ATOM 4372 C C . GLU B 1 217 ? 72.715 84.462 30.788 1.00 13.63 217 GLU B C 1
ATOM 4373 O O . GLU B 1 217 ? 72.664 83.456 30.089 1.00 13.60 217 GLU B O 1
ATOM 4379 N N . LEU B 1 218 ? 71.720 85.345 30.870 1.00 12.58 218 LEU B N 1
ATOM 4380 C CA . LEU B 1 218 ? 70.460 85.190 30.151 1.00 13.85 218 LEU B CA 1
ATOM 4381 C C . LEU B 1 218 ? 70.646 84.805 28.689 1.00 13.96 218 LEU B C 1
ATOM 4382 O O . LEU B 1 218 ? 71.396 85.445 27.946 1.00 11.78 218 LEU B O 1
ATOM 4387 N N . LYS B 1 219 ? 69.936 83.763 28.276 1.00 9.80 219 LYS B N 1
ATOM 4388 C CA . LYS B 1 219 ? 70.028 83.281 26.911 1.00 9.79 219 LYS B CA 1
ATOM 4389 C C . LYS B 1 219 ? 68.679 83.348 26.222 1.00 8.73 219 LYS B C 1
ATOM 4390 O O . LYS B 1 219 ? 68.597 83.650 25.033 1.00 11.10 219 LYS B O 1
ATOM 4396 N N . VAL B 1 220 ? 67.620 83.078 26.978 1.00 11.63 220 VAL B N 1
ATOM 4397 C CA . VAL B 1 220 ? 66.259 83.110 26.447 1.00 11.02 220 VAL B CA 1
ATOM 4398 C C . VAL B 1 220 ? 65.382 84.049 27.265 1.00 9.54 220 VAL B C 1
ATOM 4399 O O . VAL B 1 220 ? 65.243 83.882 28.472 1.00 6.55 220 VAL B O 1
ATOM 4403 N N . LEU B 1 221 ? 64.813 85.051 26.603 1.00 12.09 221 LEU B N 1
ATOM 4404 C CA . LEU B 1 221 ? 63.911 85.997 27.259 1.00 12.77 221 LEU B CA 1
ATOM 4405 C C . LEU B 1 221 ? 62.646 86.116 26.409 1.00 12.41 221 LEU B C 1
ATOM 4406 O O . LEU B 1 221 ? 62.716 86.498 25.242 1.00 10.20 221 LEU B O 1
ATOM 4411 N N . ASP B 1 222 ? 61.497 85.761 26.980 1.00 14.05 222 ASP B N 1
ATOM 4412 C CA . ASP B 1 222 ? 60.236 85.846 26.247 1.00 15.63 222 ASP B CA 1
ATOM 4413 C C . ASP B 1 222 ? 59.200 86.633 27.054 1.00 15.15 222 ASP B C 1
ATOM 4414 O O . ASP B 1 222 ? 58.776 86.200 28.126 1.00 19.57 222 ASP B O 1
ATOM 4419 N N . LEU B 1 223 ? 58.810 87.795 26.542 1.00 15.28 223 LEU B N 1
ATOM 4420 C CA . LEU B 1 223 ? 57.811 88.634 27.204 1.00 18.21 223 LEU B CA 1
ATOM 4421 C C . LEU B 1 223 ? 56.588 88.762 26.282 1.00 20.09 223 LEU B C 1
ATOM 4422 O O . LEU B 1 223 ? 55.928 89.801 26.217 1.00 15.00 223 LEU B O 1
ATOM 4427 N N . GLN B 1 224 ? 56.303 87.672 25.576 1.00 20.80 224 GLN B N 1
ATOM 4428 C CA . GLN B 1 224 ? 55.193 87.592 24.634 1.00 23.41 224 GLN B CA 1
ATOM 4429 C C . GLN B 1 224 ? 53.863 88.059 25.242 1.00 23.83 224 GLN B C 1
ATOM 4430 O O . GLN B 1 224 ? 53.427 87.553 26.276 1.00 23.16 224 GLN B O 1
ATOM 4436 N N . ASP B 1 225 ? 53.244 89.045 24.594 1.00 23.23 225 ASP B N 1
ATOM 4437 C CA . ASP B 1 225 ? 51.953 89.604 25.004 1.00 23.32 225 ASP B CA 1
ATOM 4438 C C . ASP B 1 225 ? 51.882 90.388 26.324 1.00 24.86 225 ASP B C 1
ATOM 4439 O O . ASP B 1 225 ? 51.106 90.070 27.227 1.00 21.79 225 ASP B O 1
ATOM 4444 N N . ASN B 1 226 ? 52.714 91.417 26.412 1.00 27.41 226 ASN B N 1
ATOM 4445 C CA . ASN B 1 226 ? 52.766 92.341 27.545 1.00 26.40 226 ASN B CA 1
ATOM 4446 C C . ASN B 1 226 ? 52.933 93.668 26.791 1.00 23.60 226 ASN B C 1
ATOM 4447 O O . ASN B 1 226 ? 53.553 93.688 25.728 1.00 21.46 226 ASN B O 1
ATOM 4452 N N . THR B 1 227 ? 52.391 94.764 27.312 1.00 20.79 227 THR B N 1
ATOM 4453 C CA . THR B 1 227 ? 52.466 96.035 26.589 1.00 21.62 227 THR B CA 1
ATOM 4454 C C . THR B 1 227 ? 53.681 96.927 26.821 1.00 18.76 227 THR B C 1
ATOM 4455 O O . THR B 1 227 ? 53.814 97.572 27.857 1.00 19.57 227 THR B O 1
ATOM 4459 N N . PHE B 1 228 ? 54.545 96.982 25.815 1.00 17.34 228 PHE B N 1
ATOM 4460 C CA . PHE B 1 228 ? 55.772 97.761 25.882 1.00 16.92 228 PHE B CA 1
ATOM 4461 C C . PHE B 1 228 ? 55.642 99.245 25.566 1.00 18.84 228 PHE B C 1
ATOM 4462 O O . PHE B 1 228 ? 55.985 100.097 26.391 1.00 17.64 228 PHE B O 1
ATOM 4470 N N . THR B 1 229 ? 55.152 99.530 24.359 1.00 18.13 229 THR B N 1
ATOM 4471 C CA . THR B 1 229 ? 55.050 100.884 23.828 1.00 18.94 229 THR B CA 1
ATOM 4472 C C . THR B 1 229 ? 56.508 101.337 23.735 1.00 21.27 229 THR B C 1
ATOM 4473 O O . THR B 1 229 ? 57.421 100.577 24.077 1.00 17.19 229 THR B O 1
ATOM 4477 N N . HIS B 1 230 ? 56.739 102.558 23.267 1.00 23.80 230 HIS B N 1
ATOM 4478 C CA . HIS B 1 230 ? 58.100 103.058 23.136 1.00 23.80 230 HIS B CA 1
ATOM 4479 C C . HIS B 1 230 ? 58.774 103.098 24.501 1.00 22.84 230 HIS B C 1
ATOM 4480 O O . HIS B 1 230 ? 60.000 103.091 24.592 1.00 19.54 230 HIS B O 1
ATOM 4487 N N . LEU B 1 231 ? 57.972 103.134 25.562 1.00 23.74 231 LEU B N 1
ATOM 4488 C CA . LEU B 1 231 ? 58.523 103.174 26.916 1.00 25.02 231 LEU B CA 1
ATOM 4489 C C . LEU B 1 231 ? 59.215 101.863 27.261 1.00 24.08 231 LEU B C 1
ATOM 4490 O O . LEU B 1 231 ? 60.288 101.855 27.874 1.00 22.68 231 LEU B O 1
ATOM 4495 N N . GLY B 1 232 ? 58.580 100.757 26.885 1.00 21.67 232 GLY B N 1
ATOM 4496 C CA . GLY B 1 232 ? 59.163 99.455 27.143 1.00 23.08 232 GLY B CA 1
ATOM 4497 C C . GLY B 1 232 ? 60.323 99.222 26.197 1.00 23.13 232 GLY B C 1
ATOM 4498 O O . GLY B 1 232 ? 61.345 98.659 26.581 1.00 26.01 232 GLY B O 1
ATOM 4499 N N . SER B 1 233 ? 60.167 99.674 24.955 1.00 24.14 233 SER B N 1
ATOM 4500 C CA . SER B 1 233 ? 61.204 99.525 23.938 1.00 21.86 233 SER B CA 1
ATOM 4501 C C . SER B 1 233 ? 62.489 100.220 24.372 1.00 18.30 233 SER B C 1
ATOM 4502 O O . SER B 1 233 ? 63.576 99.676 24.215 1.00 17.89 233 SER B O 1
ATOM 4505 N N . SER B 1 234 ? 62.350 101.424 24.921 1.00 19.07 234 SER B N 1
ATOM 4506 C CA . SER B 1 234 ? 63.489 102.213 25.393 1.00 17.94 234 SER B CA 1
ATOM 4507 C C . SER B 1 234 ? 64.257 101.541 26.527 1.00 16.18 234 SER B C 1
ATOM 4508 O O . SER B 1 234 ? 65.477 101.634 26.595 1.00 14.36 234 SER B O 1
ATOM 4511 N N . ALA B 1 235 ? 63.535 100.881 27.425 1.00 17.59 235 ALA B N 1
ATOM 4512 C CA . ALA B 1 235 ? 64.161 100.176 28.537 1.00 17.51 235 ALA B CA 1
ATOM 4513 C C . ALA B 1 235 ? 64.897 98.966 27.953 1.00 17.09 235 ALA B C 1
ATOM 4514 O O . ALA B 1 235 ? 66.045 98.687 28.307 1.00 15.45 235 ALA B O 1
ATOM 4516 N N . LEU B 1 236 ? 64.223 98.260 27.048 1.00 16.75 236 LEU B N 1
ATOM 4517 C CA . LEU B 1 236 ? 64.795 97.092 26.389 1.00 17.12 236 LEU B CA 1
ATOM 4518 C C . LEU B 1 236 ? 66.047 97.485 25.613 1.00 17.20 236 LEU B C 1
ATOM 4519 O O . LEU B 1 236 ? 67.070 96.810 25.697 1.00 19.32 236 LEU B O 1
ATOM 4524 N N . ALA B 1 237 ? 65.962 98.579 24.863 1.00 14.47 237 ALA B N 1
ATOM 4525 C CA . ALA B 1 237 ? 67.097 99.059 24.082 1.00 17.27 237 ALA B CA 1
ATOM 4526 C C . ALA B 1 237 ? 68.332 99.212 24.971 1.00 16.17 237 ALA B C 1
ATOM 4527 O O . ALA B 1 237 ? 69.452 98.892 24.560 1.00 17.11 237 ALA B O 1
ATOM 4529 N N . ILE B 1 238 ? 68.113 99.694 26.190 1.00 13.06 238 ILE B N 1
ATOM 4530 C CA . ILE B 1 238 ? 69.185 99.891 27.162 1.00 14.40 238 ILE B CA 1
ATOM 4531 C C . ILE B 1 238 ? 69.727 98.582 27.745 1.00 13.00 238 ILE B C 1
ATOM 4532 O O . ILE B 1 238 ? 70.937 98.417 27.906 1.00 11.97 238 ILE B O 1
ATOM 4537 N N . ALA B 1 239 ? 68.818 97.660 28.037 1.00 10.70 239 ALA B N 1
ATOM 4538 C CA . ALA B 1 239 ? 69.147 96.375 28.646 1.00 13.36 239 ALA B CA 1
ATOM 4539 C C . ALA B 1 239 ? 69.759 95.315 27.749 1.00 12.10 239 ALA B C 1
ATOM 4540 O O . ALA B 1 239 ? 70.358 94.370 28.249 1.00 16.11 239 ALA B O 1
ATOM 4542 N N . LEU B 1 240 ? 69.599 95.452 26.436 1.00 12.60 240 LEU B N 1
ATOM 4543 C CA . LEU B 1 240 ? 70.143 94.474 25.502 1.00 13.74 240 LEU B CA 1
ATOM 4544 C C . LEU B 1 240 ? 71.634 94.206 25.681 1.00 14.59 240 LEU B C 1
ATOM 4545 O O . LEU B 1 240 ? 72.080 93.065 25.583 1.00 14.30 240 LEU B O 1
ATOM 4550 N N . LYS B 1 241 ? 72.400 95.262 25.939 1.00 17.63 241 LYS B N 1
ATOM 4551 C CA . LYS B 1 241 ? 73.843 95.144 26.118 1.00 18.47 241 LYS B CA 1
ATOM 4552 C C . LYS B 1 241 ? 74.267 94.279 27.309 1.00 18.11 241 LYS B C 1
ATOM 4553 O O . LYS B 1 241 ? 75.434 93.897 27.417 1.00 18.57 241 LYS B O 1
ATOM 4559 N N . SER B 1 242 ? 73.330 93.968 28.198 1.00 15.91 242 SER B N 1
ATOM 4560 C CA . SER B 1 242 ? 73.647 93.159 29.368 1.00 13.65 242 SER B CA 1
ATOM 4561 C C . SER B 1 242 ? 73.509 91.654 29.121 1.00 14.93 242 SER B C 1
ATOM 4562 O O . SER B 1 242 ? 73.817 90.851 30.005 1.00 11.58 242 SER B O 1
ATOM 4565 N N . TRP B 1 243 ? 73.055 91.275 27.926 1.00 14.63 243 TRP B N 1
ATOM 4566 C CA . TRP B 1 243 ? 72.873 89.859 27.587 1.00 16.70 243 TRP B CA 1
ATOM 4567 C C . TRP B 1 243 ? 73.694 89.401 26.376 1.00 14.73 243 TRP B C 1
ATOM 4568 O O . TRP B 1 243 ? 73.145 88.964 25.353 1.00 11.65 243 TRP B O 1
ATOM 4579 N N . PRO B 1 244 ? 75.024 89.473 26.487 1.00 9.77 244 PRO B N 1
ATOM 4580 C CA . PRO B 1 244 ? 75.925 89.068 25.404 1.00 14.24 244 PRO B CA 1
ATOM 4581 C C . PRO B 1 244 ? 75.656 87.649 24.892 1.00 15.58 244 PRO B C 1
ATOM 4582 O O . PRO B 1 244 ? 75.858 87.359 23.713 1.00 13.78 244 PRO B O 1
ATOM 4586 N N . ASN B 1 245 ? 75.182 86.783 25.787 1.00 15.79 245 ASN B N 1
ATOM 4587 C CA . ASN B 1 245 ? 74.898 85.388 25.464 1.00 14.95 245 ASN B CA 1
ATOM 4588 C C . ASN B 1 245 ? 73.435 85.133 25.081 1.00 16.52 245 ASN B C 1
ATOM 4589 O O . ASN B 1 245 ? 72.984 83.982 25.012 1.00 13.05 245 ASN B O 1
ATOM 4594 N N . LEU B 1 246 ? 72.698 86.207 24.826 1.00 13.48 246 LEU B N 1
ATOM 4595 C CA . LEU B 1 246 ? 71.299 86.082 24.456 1.00 14.65 246 LEU B CA 1
ATOM 4596 C C . LEU B 1 246 ? 71.160 85.301 23.151 1.00 14.78 246 LEU B C 1
ATOM 4597 O O . LEU B 1 246 ? 71.906 85.533 22.196 1.00 15.48 246 LEU B O 1
ATOM 4602 N N . ARG B 1 247 ? 70.201 84.378 23.111 1.00 11.73 247 ARG B N 1
ATOM 4603 C CA . ARG B 1 247 ? 69.979 83.577 21.915 1.00 13.10 247 ARG B CA 1
ATOM 4604 C C . ARG B 1 247 ? 68.569 83.754 21.368 1.00 11.56 247 ARG B C 1
ATOM 4605 O O . ARG B 1 247 ? 68.370 83.777 20.154 1.00 8.33 247 ARG B O 1
ATOM 4613 N N . GLU B 1 248 ? 67.595 83.884 22.267 1.00 9.18 248 GLU B N 1
ATOM 4614 C CA . GLU B 1 248 ? 66.204 84.054 21.863 1.00 8.78 248 GLU B CA 1
ATOM 4615 C C . GLU B 1 248 ? 65.559 85.266 22.526 1.00 7.67 248 GLU B C 1
ATOM 4616 O O . GLU B 1 248 ? 65.645 85.430 23.742 1.00 9.23 248 GLU B O 1
ATOM 4622 N N . LEU B 1 249 ? 64.916 86.109 21.722 1.00 4.86 249 LEU B N 1
ATOM 4623 C CA . LEU B 1 249 ? 64.235 87.298 22.237 1.00 7.01 249 LEU B CA 1
ATOM 4624 C C . LEU B 1 249 ? 62.776 87.236 21.774 1.00 5.04 249 LEU B C 1
ATOM 4625 O O . LEU B 1 249 ? 62.490 87.318 20.579 1.00 4.40 249 LEU B O 1
ATOM 4630 N N . GLY B 1 250 ? 61.866 87.075 22.729 1.00 6.87 250 GLY B N 1
ATOM 4631 C CA . GLY B 1 250 ? 60.454 86.968 22.415 1.00 9.09 250 GLY B CA 1
ATOM 4632 C C . GLY B 1 250 ? 59.635 88.206 22.711 1.00 9.79 250 GLY B C 1
ATOM 4633 O O . GLY B 1 250 ? 59.347 88.504 23.863 1.00 15.79 250 GLY B O 1
ATOM 4634 N N . LEU B 1 251 ? 59.251 88.923 21.661 1.00 10.45 251 LEU B N 1
ATOM 4635 C CA . LEU B 1 251 ? 58.464 90.133 21.801 1.00 12.69 251 LEU B CA 1
ATOM 4636 C C . LEU B 1 251 ? 57.199 90.089 20.938 1.00 15.58 251 LEU B C 1
ATOM 4637 O O . LEU B 1 251 ? 56.745 91.122 20.452 1.00 18.46 251 LEU B O 1
ATOM 4642 N N . ASN B 1 252 ? 56.633 88.902 20.743 1.00 15.31 252 ASN B N 1
ATOM 4643 C CA . ASN B 1 252 ? 55.417 88.784 19.943 1.00 15.78 252 ASN B CA 1
ATOM 4644 C C . ASN B 1 252 ? 54.259 89.400 20.697 1.00 13.09 252 ASN B C 1
ATOM 4645 O O . ASN B 1 252 ? 54.051 89.109 21.877 1.00 12.50 252 ASN B O 1
ATOM 4650 N N . ASP B 1 253 ? 53.518 90.258 20.000 1.00 15.03 253 ASP B N 1
ATOM 4651 C CA . ASP B 1 253 ? 52.348 90.929 20.547 1.00 15.60 253 ASP B CA 1
ATOM 4652 C C . ASP B 1 253 ? 52.676 91.805 21.748 1.00 15.16 253 ASP B C 1
ATOM 4653 O O . ASP B 1 253 ? 51.950 91.804 22.735 1.00 16.50 253 ASP B O 1
ATOM 4658 N N . CYS B 1 254 ? 53.756 92.570 21.655 1.00 16.33 254 CYS B N 1
ATOM 4659 C CA . CYS B 1 254 ? 54.167 93.431 22.755 1.00 16.98 254 CYS B CA 1
ATOM 4660 C C . CYS B 1 254 ? 53.956 94.919 22.472 1.00 19.79 254 CYS B C 1
ATOM 4661 O O . CYS B 1 254 ? 54.261 95.771 23.314 1.00 17.60 254 CYS B O 1
ATOM 4664 N N . LEU B 1 255 ? 53.422 95.222 21.292 1.00 22.69 255 LEU B N 1
ATOM 4665 C CA . LEU B 1 255 ? 53.169 96.603 20.874 1.00 25.13 255 LEU B CA 1
ATOM 4666 C C . LEU B 1 255 ? 54.355 97.520 21.153 1.00 25.88 255 LEU B C 1
ATOM 4667 O O . LEU B 1 255 ? 54.211 98.571 21.794 1.00 25.72 255 LEU B O 1
ATOM 4672 N N . LEU B 1 256 ? 55.523 97.112 20.664 1.00 23.47 256 LEU B N 1
ATOM 4673 C CA . LEU B 1 256 ? 56.743 97.878 20.845 1.00 25.81 256 LEU B CA 1
ATOM 4674 C C . LEU B 1 256 ? 56.553 99.275 20.282 1.00 27.56 256 LEU B C 1
ATOM 4675 O O . LEU B 1 256 ? 56.990 100.254 20.880 1.00 29.90 256 LEU B O 1
ATOM 4680 N N . SER B 1 257 ? 55.885 99.334 19.132 1.00 28.49 257 SER B N 1
ATOM 4681 C CA . SER B 1 257 ? 55.607 100.559 18.387 1.00 27.01 257 SER B CA 1
ATOM 4682 C C . SER B 1 257 ? 56.688 100.687 17.313 1.00 26.10 257 SER B C 1
ATOM 4683 O O . SER B 1 257 ? 57.787 100.165 17.475 1.00 28.11 257 SER B O 1
ATOM 4686 N N . ALA B 1 258 ? 56.373 101.365 16.214 1.00 24.28 258 ALA B N 1
ATOM 4687 C CA . ALA B 1 258 ? 57.319 101.540 15.116 1.00 22.14 258 ALA B CA 1
ATOM 4688 C C . ALA B 1 258 ? 58.560 102.274 15.581 1.00 22.00 258 ALA B C 1
ATOM 4689 O O . ALA B 1 258 ? 59.655 102.062 15.069 1.00 23.50 258 ALA B O 1
ATOM 4691 N N . ARG B 1 259 ? 58.359 103.149 16.554 1.00 24.44 259 ARG B N 1
ATOM 4692 C CA . ARG B 1 259 ? 59.403 103.967 17.149 1.00 22.64 259 ARG B CA 1
ATOM 4693 C C . ARG B 1 259 ? 60.159 103.095 18.149 1.00 22.22 259 ARG B C 1
ATOM 4694 O O . ARG B 1 259 ? 61.375 103.212 18.319 1.00 15.89 259 ARG B O 1
ATOM 4702 N N . GLY B 1 260 ? 59.417 102.223 18.821 1.00 23.44 260 GLY B N 1
ATOM 4703 C CA . GLY B 1 260 ? 60.028 101.330 19.784 1.00 25.82 260 GLY B CA 1
ATOM 4704 C C . GLY B 1 260 ? 60.901 100.322 19.066 1.00 25.61 260 GLY B C 1
ATOM 4705 O O . GLY B 1 260 ? 62.088 100.178 19.368 1.00 27.30 260 GLY B O 1
ATOM 4706 N N . ALA B 1 261 ? 60.304 99.628 18.102 1.00 25.32 261 ALA B N 1
ATOM 4707 C CA . ALA B 1 261 ? 61.004 98.627 17.309 1.00 24.51 261 ALA B CA 1
ATOM 4708 C C . ALA B 1 261 ? 62.266 99.223 16.691 1.00 22.45 261 ALA B C 1
ATOM 4709 O O . ALA B 1 261 ? 63.328 98.590 16.675 1.00 18.09 261 ALA B O 1
ATOM 4711 N N . ALA B 1 262 ? 62.135 100.447 16.185 1.00 19.89 262 ALA B N 1
ATOM 4712 C CA . ALA B 1 262 ? 63.243 101.156 15.557 1.00 17.13 262 ALA B CA 1
ATOM 4713 C C . ALA B 1 262 ? 64.407 101.372 16.521 1.00 15.56 262 ALA B C 1
ATOM 4714 O O . ALA B 1 262 ? 65.56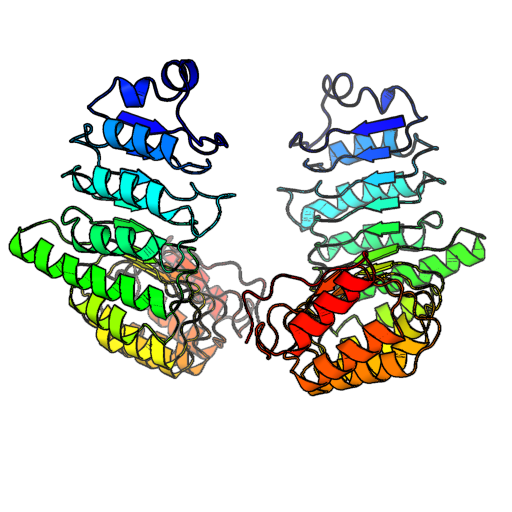7 101.291 16.121 1.00 13.32 262 ALA B O 1
ATOM 4716 N N . ALA B 1 263 ? 64.100 101.642 17.788 1.00 16.02 263 ALA B N 1
ATOM 4717 C CA . ALA B 1 263 ? 65.143 101.854 18.794 1.00 17.27 263 ALA B CA 1
ATOM 4718 C C . ALA B 1 263 ? 65.786 100.519 19.174 1.00 15.02 263 ALA B C 1
ATOM 4719 O O . ALA B 1 263 ? 67.003 100.412 19.313 1.00 14.90 263 ALA B O 1
ATOM 4721 N N . VAL B 1 264 ? 64.953 99.504 19.348 1.00 13.64 264 VAL B N 1
ATOM 4722 C CA . VAL B 1 264 ? 65.429 98.182 19.693 1.00 10.17 264 VAL B CA 1
ATOM 4723 C C . VAL B 1 264 ? 66.366 97.656 18.603 1.00 13.45 264 VAL B C 1
ATOM 4724 O O . VAL B 1 264 ? 67.395 97.056 18.904 1.00 15.60 264 VAL B O 1
ATOM 4728 N N . VAL B 1 265 ? 66.004 97.869 17.339 1.00 10.35 265 VAL B N 1
ATOM 4729 C CA . VAL B 1 265 ? 66.850 97.424 16.238 1.00 12.67 265 VAL B CA 1
ATOM 4730 C C . VAL B 1 265 ? 68.168 98.186 16.352 1.00 14.52 265 VAL B C 1
ATOM 4731 O O . VAL B 1 265 ? 69.248 97.602 16.286 1.00 13.47 265 VAL B O 1
ATOM 4735 N N . ASP B 1 266 ? 68.056 99.496 16.553 1.00 14.42 266 ASP B N 1
ATOM 4736 C CA . ASP B 1 266 ? 69.203 100.375 16.694 1.00 13.89 266 ASP B CA 1
ATOM 4737 C C . ASP B 1 266 ? 70.172 99.902 17.788 1.00 13.87 266 ASP B C 1
ATOM 4738 O O . ASP B 1 266 ? 71.396 99.957 17.616 1.00 12.90 266 ASP B O 1
ATOM 4743 N N . ALA B 1 267 ? 69.621 99.453 18.913 1.00 13.90 267 ALA B N 1
ATOM 4744 C CA . ALA B 1 267 ? 70.429 98.970 20.028 1.00 12.80 267 ALA B CA 1
ATOM 4745 C C . ALA B 1 267 ? 71.180 97.699 19.625 1.00 12.27 267 ALA B C 1
ATOM 4746 O O . ALA B 1 267 ? 72.258 97.403 20.138 1.00 10.43 267 ALA B O 1
ATOM 4748 N N . PHE B 1 268 ? 70.593 96.945 18.707 1.00 12.92 268 PHE B N 1
ATOM 4749 C CA . PHE B 1 268 ? 71.214 95.729 18.218 1.00 12.72 268 PHE B CA 1
ATOM 4750 C C . PHE B 1 268 ? 72.408 96.075 17.320 1.00 11.70 268 PHE B C 1
ATOM 4751 O O . PHE B 1 268 ? 73.404 95.357 17.309 1.00 6.81 268 PHE B O 1
ATOM 4759 N N . SER B 1 269 ? 72.298 97.174 16.571 1.00 12.55 269 SER B N 1
ATOM 4760 C CA . SER B 1 269 ? 73.355 97.593 15.649 1.00 12.64 269 SER B CA 1
ATOM 4761 C C . SER B 1 269 ? 74.557 98.177 16.374 1.00 15.17 269 SER B C 1
ATOM 4762 O O . SER B 1 269 ? 75.472 98.714 15.747 1.00 19.07 269 SER B O 1
ATOM 4765 N N . LYS B 1 270 ? 74.561 98.057 17.698 1.00 14.85 270 LYS B N 1
ATOM 4766 C CA . LYS B 1 270 ? 75.655 98.574 18.498 1.00 12.34 270 LYS B CA 1
ATOM 4767 C C . LYS B 1 270 ? 76.230 97.493 19.399 1.00 13.84 270 LYS B C 1
ATOM 4768 O O . LYS B 1 270 ? 77.128 97.747 20.199 1.00 11.09 270 LYS B O 1
ATOM 4774 N N . LEU B 1 271 ? 75.707 96.281 19.261 1.00 14.72 271 LEU B N 1
ATOM 4775 C CA . LEU B 1 271 ? 76.185 95.160 20.053 1.00 12.63 271 LEU B CA 1
ATOM 4776 C C . LEU B 1 271 ? 77.154 94.403 19.168 1.00 13.52 271 LEU B C 1
ATOM 4777 O O . LEU B 1 271 ? 77.073 94.485 17.951 1.00 12.22 271 LEU B O 1
ATOM 4782 N N . GLU B 1 272 ? 78.082 93.671 19.766 1.00 13.05 272 GLU B N 1
ATOM 4783 C CA . GLU B 1 272 ? 79.038 92.939 18.959 1.00 17.91 272 GLU B CA 1
ATOM 4784 C C . GLU B 1 272 ? 78.933 91.465 19.266 1.00 19.02 272 GLU B C 1
ATOM 4785 O O . GLU B 1 272 ? 78.308 91.079 20.250 1.00 24.63 272 GLU B O 1
ATOM 4791 N N . ASN B 1 273 ? 79.537 90.644 18.417 1.00 21.59 273 ASN B N 1
ATOM 4792 C CA . ASN B 1 273 ? 79.526 89.199 18.605 1.00 19.79 273 ASN B CA 1
ATOM 4793 C C . ASN B 1 273 ? 78.120 88.732 18.965 1.00 18.99 273 ASN B C 1
ATOM 4794 O O . ASN B 1 273 ? 77.948 87.938 19.885 1.00 21.57 273 ASN B O 1
ATOM 4799 N N . ILE B 1 274 ? 77.118 89.233 18.250 1.00 16.23 274 ILE B N 1
ATOM 4800 C CA . ILE B 1 274 ? 75.729 88.861 18.501 1.00 14.08 274 ILE B CA 1
ATOM 4801 C C . ILE B 1 274 ? 75.474 87.398 18.131 1.00 14.14 274 ILE B C 1
ATOM 4802 O O . ILE B 1 274 ? 75.558 87.028 16.956 1.00 15.47 274 ILE B O 1
ATOM 4807 N N . GLY B 1 275 ? 75.155 86.575 19.128 1.00 10.23 275 GLY B N 1
ATOM 4808 C CA . GLY B 1 275 ? 74.895 85.168 18.870 1.00 10.01 275 GLY B CA 1
ATOM 4809 C C . GLY B 1 275 ? 73.415 84.809 18.901 1.00 13.18 275 GLY B C 1
ATOM 4810 O O . GLY B 1 275 ? 73.038 83.654 19.135 1.00 9.35 275 GLY B O 1
ATOM 4811 N N . LEU B 1 276 ? 72.577 85.809 18.652 1.00 12.90 276 LEU B N 1
ATOM 4812 C CA . LEU B 1 276 ? 71.129 85.640 18.655 1.00 14.40 276 LEU B CA 1
ATOM 4813 C C . LEU B 1 276 ? 70.657 84.701 17.550 1.00 16.48 276 LEU B C 1
ATOM 4814 O O . LEU B 1 276 ? 71.100 84.823 16.409 1.00 19.40 276 LEU B O 1
ATOM 4819 N N . GLN B 1 277 ? 69.752 83.780 17.878 1.00 15.51 277 GLN B N 1
ATOM 4820 C CA . GLN B 1 277 ? 69.236 82.838 16.887 1.00 15.95 277 GLN B CA 1
ATOM 4821 C C . GLN B 1 277 ? 67.765 83.076 16.590 1.00 13.88 277 GLN B C 1
ATOM 4822 O O . GLN B 1 277 ? 67.317 82.919 15.454 1.00 14.38 277 GLN B O 1
ATOM 4828 N N . THR B 1 278 ? 67.010 83.450 17.615 1.00 12.16 278 THR B N 1
ATOM 4829 C CA . THR B 1 278 ? 65.576 83.645 17.444 1.00 11.78 278 THR B CA 1
ATOM 4830 C C . THR B 1 278 ? 65.054 84.993 17.902 1.00 8.21 278 THR B C 1
ATOM 4831 O O . THR B 1 278 ? 65.090 85.305 19.086 1.00 5.67 278 THR B O 1
ATOM 4835 N N . LEU B 1 279 ? 64.553 85.770 16.944 1.00 10.37 279 LEU B N 1
ATOM 4836 C CA . LEU B 1 279 ? 63.994 87.101 17.190 1.00 11.68 279 LEU B CA 1
ATOM 4837 C C . LEU B 1 279 ? 62.515 87.120 16.771 1.00 8.26 279 LEU B C 1
ATOM 4838 O O . LEU B 1 279 ? 62.206 87.187 15.588 1.00 9.04 279 LEU B O 1
ATOM 4843 N N . ARG B 1 280 ? 61.614 87.050 17.747 1.00 7.90 280 ARG B N 1
ATOM 4844 C CA . ARG B 1 280 ? 60.171 87.031 17.493 1.00 11.30 280 ARG B CA 1
ATOM 4845 C C . ARG B 1 280 ? 59.587 88.443 17.648 1.00 10.78 280 ARG B C 1
ATOM 4846 O O . ARG B 1 280 ? 59.397 88.918 18.765 1.00 5.89 280 ARG B O 1
ATOM 4854 N N . LEU B 1 281 ? 59.287 89.100 16.528 1.00 10.14 281 LEU B N 1
ATOM 4855 C CA . LEU B 1 281 ? 58.786 90.480 16.559 1.00 10.69 281 LEU B CA 1
ATOM 4856 C C . LEU B 1 281 ? 57.404 90.697 15.970 1.00 9.71 281 LEU B C 1
ATOM 4857 O O . LEU B 1 281 ? 57.132 91.778 15.457 1.00 6.06 281 LEU B O 1
ATOM 4862 N N . GLN B 1 282 ? 56.538 89.688 16.052 1.00 11.05 282 GLN B N 1
ATOM 4863 C CA . GLN B 1 282 ? 55.189 89.765 15.492 1.00 8.91 282 GLN B CA 1
ATOM 4864 C C . GLN B 1 282 ? 54.251 90.756 16.163 1.00 10.28 282 GLN B C 1
ATOM 4865 O O . GLN B 1 282 ? 54.279 90.932 17.374 1.00 8.80 282 GLN B O 1
ATOM 4871 N N . TYR B 1 283 ? 53.402 91.375 15.350 1.00 14.49 283 TYR B N 1
ATOM 4872 C CA . TYR B 1 283 ? 52.401 92.325 15.814 1.00 15.38 283 TYR B CA 1
ATOM 4873 C C . TYR B 1 283 ? 52.908 93.413 16.752 1.00 13.63 283 TYR B C 1
ATOM 4874 O O . TYR B 1 283 ? 52.394 93.582 17.857 1.00 10.88 283 TYR B O 1
ATOM 4883 N N . ASN B 1 284 ? 53.898 94.167 16.283 1.00 17.15 284 ASN B N 1
ATOM 4884 C CA . ASN B 1 284 ? 54.484 95.256 17.055 1.00 17.04 284 ASN B CA 1
ATOM 4885 C C . ASN B 1 284 ? 54.403 96.620 16.373 1.00 20.13 284 ASN B C 1
ATOM 4886 O O . ASN B 1 284 ? 55.154 97.534 16.723 1.00 19.70 284 ASN B O 1
ATOM 4891 N N . GLU B 1 285 ? 53.488 96.762 15.416 1.00 22.53 285 GLU B N 1
ATOM 4892 C CA . GLU B 1 285 ? 53.321 98.016 14.682 1.00 22.61 285 GLU B CA 1
ATOM 4893 C C . GLU B 1 285 ? 54.651 98.477 14.103 1.00 20.63 285 GLU B C 1
ATOM 4894 O O . GLU B 1 285 ? 54.934 99.676 14.064 1.00 20.61 285 GLU B O 1
ATOM 4900 N N . ILE B 1 286 ? 55.469 97.527 13.667 1.00 19.98 286 ILE B N 1
ATOM 4901 C CA . ILE B 1 286 ? 56.771 97.847 13.100 1.00 20.87 286 ILE B CA 1
ATOM 4902 C C . ILE B 1 286 ? 56.622 98.271 11.641 1.00 22.26 286 ILE B C 1
ATOM 4903 O O . ILE B 1 286 ? 55.709 97.827 10.937 1.00 17.61 286 ILE B O 1
ATOM 4908 N N . GLU B 1 287 ? 57.521 99.131 11.179 1.00 23.11 287 GLU B N 1
ATOM 4909 C CA . GLU B 1 287 ? 57.431 99.605 9.808 1.00 25.10 287 GLU B CA 1
ATOM 4910 C C . GLU B 1 287 ? 58.585 99.190 8.894 1.00 24.50 287 GLU B C 1
ATOM 4911 O O . GLU B 1 287 ? 59.451 98.411 9.292 1.00 26.52 287 GLU B O 1
ATOM 4917 N N . LEU B 1 288 ? 58.582 99.706 7.666 1.00 22.82 288 LEU B N 1
ATOM 4918 C CA . LEU B 1 288 ? 59.593 99.358 6.672 1.00 20.94 288 LEU B CA 1
ATOM 4919 C C . LEU B 1 288 ? 61.034 99.785 6.966 1.00 21.15 288 LEU B C 1
ATOM 4920 O O . LEU B 1 288 ? 61.975 99.017 6.755 1.00 18.82 288 LEU B O 1
ATOM 4925 N N . ASP B 1 289 ? 61.217 101.008 7.440 1.00 19.40 289 ASP B N 1
ATOM 4926 C CA . ASP B 1 289 ? 62.563 101.482 7.710 1.00 19.97 289 ASP B CA 1
ATOM 4927 C C . ASP B 1 289 ? 63.312 100.688 8.772 1.00 19.80 289 ASP B C 1
ATOM 4928 O O . ASP B 1 289 ? 64.475 100.327 8.568 1.00 18.74 289 ASP B O 1
ATOM 4933 N N . ALA B 1 290 ? 62.649 100.404 9.893 1.00 18.01 290 ALA B N 1
ATOM 4934 C CA . ALA B 1 290 ? 63.266 99.638 10.972 1.00 18.29 290 ALA B CA 1
ATOM 4935 C C . ALA B 1 290 ? 63.585 98.223 10.488 1.00 18.84 290 ALA B C 1
ATOM 4936 O O . ALA B 1 290 ? 64.552 97.608 10.928 1.00 21.31 290 ALA B O 1
ATOM 4938 N N . VAL B 1 291 ? 62.758 97.712 9.581 1.00 21.06 291 VAL B N 1
ATOM 4939 C CA . VAL B 1 291 ? 62.945 96.381 9.011 1.00 19.17 291 VAL B CA 1
ATOM 4940 C C . VAL B 1 291 ? 64.108 96.415 8.023 1.00 21.56 291 VAL B C 1
ATOM 4941 O O . VAL B 1 291 ? 64.845 95.440 7.889 1.00 22.20 291 VAL B O 1
ATOM 4945 N N . ARG B 1 292 ? 64.272 97.539 7.329 1.00 23.81 292 ARG B N 1
ATOM 4946 C CA . ARG B 1 292 ? 65.374 97.687 6.384 1.00 25.23 292 ARG B CA 1
ATOM 4947 C C . ARG B 1 292 ? 66.686 97.678 7.166 1.00 23.04 292 ARG B C 1
ATOM 4948 O O . ARG B 1 292 ? 67.664 97.044 6.763 1.00 22.22 292 ARG B O 1
ATOM 4956 N N . THR B 1 293 ? 66.692 98.388 8.291 1.00 21.75 293 THR B N 1
ATOM 4957 C CA . THR B 1 293 ? 67.867 98.459 9.152 1.00 21.39 293 THR B CA 1
ATOM 4958 C C . THR B 1 293 ? 68.145 97.075 9.715 1.00 20.36 293 THR B C 1
ATOM 4959 O O . THR B 1 293 ? 69.286 96.609 9.729 1.00 17.93 293 THR B O 1
ATOM 4963 N N . LEU B 1 294 ? 67.084 96.438 10.200 1.00 19.88 294 LEU B N 1
ATOM 4964 C CA . LEU B 1 294 ? 67.168 95.100 10.766 1.00 20.83 294 LEU B CA 1
ATOM 4965 C C . LEU B 1 294 ? 67.783 94.149 9.744 1.00 19.65 294 LEU B C 1
ATOM 4966 O O . LEU B 1 294 ? 68.572 93.274 10.085 1.00 18.45 294 LEU B O 1
ATOM 4971 N N . LYS B 1 295 ? 67.399 94.340 8.487 1.00 21.58 295 LYS B N 1
ATOM 4972 C CA . LYS B 1 295 ? 67.878 93.535 7.375 1.00 20.96 295 LYS B CA 1
ATOM 4973 C C . LYS B 1 295 ? 69.404 93.600 7.346 1.00 20.86 295 LYS B C 1
ATOM 4974 O O . LYS B 1 295 ? 70.082 92.584 7.208 1.00 24.00 295 LYS B O 1
ATOM 4980 N N . THR B 1 296 ? 69.939 94.804 7.494 1.00 21.29 296 THR B N 1
ATOM 4981 C CA . THR B 1 296 ? 71.381 95.015 7.486 1.00 19.38 296 THR B CA 1
ATOM 4982 C C . THR B 1 296 ? 72.025 94.443 8.754 1.00 19.52 296 THR B C 1
ATOM 4983 O O . THR B 1 296 ? 73.055 93.767 8.696 1.00 14.15 296 THR B O 1
ATOM 4987 N N . VAL B 1 297 ? 71.410 94.727 9.898 1.00 20.49 297 VAL B N 1
ATOM 4988 C CA . VAL B 1 297 ? 71.896 94.244 11.184 1.00 20.42 297 VAL B CA 1
ATOM 4989 C C . VAL B 1 297 ? 72.030 92.725 11.161 1.00 21.21 297 VAL B C 1
ATOM 4990 O O . VAL B 1 297 ? 73.051 92.170 11.573 1.00 20.96 297 VAL B O 1
ATOM 4994 N N . ILE B 1 298 ? 70.985 92.060 10.684 1.00 18.00 298 ILE B N 1
ATOM 4995 C CA . ILE B 1 298 ? 70.972 90.608 10.603 1.00 18.60 298 ILE B CA 1
ATOM 4996 C C . ILE B 1 298 ? 72.092 90.110 9.703 1.00 19.37 298 ILE B C 1
ATOM 4997 O O . ILE B 1 298 ? 72.887 89.263 10.089 1.00 19.05 298 ILE B O 1
ATOM 5002 N N . ASP B 1 299 ? 72.140 90.657 8.497 1.00 21.31 299 ASP B N 1
ATOM 5003 C CA . ASP B 1 299 ? 73.131 90.283 7.503 1.00 21.39 299 ASP B CA 1
ATOM 5004 C C . ASP B 1 299 ? 74.568 90.527 7.945 1.00 21.62 299 ASP B C 1
ATOM 5005 O O . ASP B 1 299 ? 75.445 89.705 7.701 1.00 20.71 299 ASP B O 1
ATOM 5010 N N . GLU B 1 300 ? 74.806 91.644 8.617 1.00 22.48 300 GLU B N 1
ATOM 5011 C CA . GLU B 1 300 ? 76.155 91.982 9.043 1.00 22.97 300 GLU B CA 1
ATOM 5012 C C . GLU B 1 300 ? 76.503 91.681 10.497 1.00 22.46 300 GLU B C 1
ATOM 5013 O O . GLU B 1 300 ? 77.681 91.570 10.841 1.00 19.83 300 GLU B O 1
ATOM 5019 N N . LYS B 1 301 ? 75.494 91.537 11.350 1.00 21.67 301 LYS B N 1
ATOM 5020 C CA . LYS B 1 301 ? 75.762 91.310 12.760 1.00 21.41 301 LYS B CA 1
ATOM 5021 C C . LYS B 1 301 ? 75.034 90.151 13.450 1.00 21.63 301 LYS B C 1
ATOM 5022 O O . LYS B 1 301 ? 75.165 89.975 14.659 1.00 23.83 301 LYS B O 1
ATOM 5028 N N . MET B 1 302 ? 74.273 89.364 12.694 1.00 21.58 302 MET B N 1
ATOM 5029 C CA . MET B 1 302 ? 73.558 88.213 13.258 1.00 21.25 302 MET B CA 1
ATOM 5030 C C . MET B 1 302 ? 73.794 86.964 12.401 1.00 19.30 302 MET B C 1
ATOM 5031 O O . MET B 1 302 ? 72.875 86.447 11.761 1.00 17.26 302 MET B O 1
ATOM 5036 N N . PRO B 1 303 ? 75.039 86.457 12.401 1.00 18.79 303 PRO B N 1
ATOM 5037 C CA . PRO B 1 303 ? 75.482 85.275 11.649 1.00 18.25 303 PRO B CA 1
ATOM 5038 C C . PRO B 1 303 ? 74.860 83.963 12.128 1.00 20.28 303 PRO B C 1
ATOM 5039 O O . PRO B 1 303 ? 74.777 82.992 11.375 1.00 21.09 303 PRO B O 1
ATOM 5043 N N . ASP B 1 304 ? 74.415 83.945 13.380 1.00 21.53 304 ASP B N 1
ATOM 5044 C CA . ASP B 1 304 ? 73.821 82.756 13.966 1.00 21.63 304 ASP B CA 1
ATOM 5045 C C . ASP B 1 304 ? 72.306 82.776 14.042 1.00 20.09 304 ASP B C 1
ATOM 5046 O O . ASP B 1 304 ? 71.724 81.990 14.784 1.00 20.87 304 ASP B O 1
ATOM 5051 N N . LEU B 1 305 ? 71.664 83.652 13.278 1.00 19.65 305 LEU B N 1
ATOM 5052 C CA . LEU B 1 305 ? 70.205 83.743 13.320 1.00 22.68 305 LEU B CA 1
ATOM 5053 C C . LEU B 1 305 ? 69.538 82.632 12.510 1.00 24.52 305 LEU B C 1
ATOM 5054 O O . LEU B 1 305 ? 69.941 82.346 11.381 1.00 24.63 305 LEU B O 1
ATOM 5059 N N . LEU B 1 306 ? 68.508 82.021 13.096 1.00 25.26 306 LEU B N 1
ATOM 5060 C CA . LEU B 1 306 ? 67.776 80.920 12.467 1.00 23.56 306 LEU B CA 1
ATOM 5061 C C . LEU B 1 306 ? 66.304 81.230 12.214 1.00 24.41 306 LEU B C 1
ATOM 5062 O O . LEU B 1 306 ? 65.730 80.764 11.228 1.00 23.59 306 LEU B O 1
ATOM 5067 N N . PHE B 1 307 ? 65.694 82.007 13.109 1.00 23.83 307 PHE B N 1
ATOM 5068 C CA . PHE B 1 307 ? 64.273 82.336 12.999 1.00 22.06 307 PHE B CA 1
ATOM 5069 C C . PHE B 1 307 ? 63.947 83.821 13.139 1.00 22.59 307 PHE B C 1
ATOM 5070 O O . PHE B 1 307 ? 64.367 84.476 14.095 1.00 23.24 307 PHE B O 1
ATOM 5078 N N . LEU B 1 308 ? 63.181 84.348 12.188 1.00 20.89 308 LEU B N 1
ATOM 5079 C CA . LEU B 1 308 ? 62.776 85.749 12.236 1.00 18.49 308 LEU B CA 1
ATOM 5080 C C . LEU B 1 308 ? 61.264 85.807 12.095 1.00 18.62 308 LEU B C 1
ATOM 5081 O O . LEU B 1 308 ? 60.702 85.294 11.124 1.00 16.48 308 LEU B O 1
ATOM 5086 N N . GLU B 1 309 ? 60.607 86.421 13.076 1.00 19.63 309 GLU B N 1
ATOM 5087 C CA . GLU B 1 309 ? 59.149 86.541 13.067 1.00 17.06 309 GLU B CA 1
ATOM 5088 C C . GLU B 1 309 ? 58.713 87.992 12.949 1.00 12.63 309 GLU B C 1
ATOM 5089 O O . GLU B 1 309 ? 58.963 88.790 13.846 1.00 12.22 309 GLU B O 1
ATOM 5095 N N . LEU B 1 310 ? 58.056 88.323 11.841 1.00 14.14 310 LEU B N 1
ATOM 5096 C CA . LEU B 1 310 ? 57.585 89.692 11.600 1.00 16.92 310 LEU B CA 1
ATOM 5097 C C . LEU B 1 310 ? 56.144 89.778 11.062 1.00 15.90 310 LEU B C 1
ATOM 5098 O O . LEU B 1 310 ? 55.714 90.820 10.574 1.00 15.85 310 LEU B O 1
ATOM 5103 N N . ASN B 1 311 ? 55.402 88.683 11.150 1.00 16.45 311 ASN B N 1
ATOM 5104 C CA . ASN B 1 311 ? 54.022 88.664 10.683 1.00 15.42 311 ASN B CA 1
ATOM 5105 C C . ASN B 1 311 ? 53.193 89.666 11.487 1.00 16.47 311 ASN B C 1
ATOM 5106 O O . ASN B 1 311 ? 53.443 89.878 12.670 1.00 18.80 311 ASN B O 1
ATOM 5111 N N . GLY B 1 312 ? 52.219 90.293 10.834 1.00 18.06 312 GLY B N 1
ATOM 5112 C CA . GLY B 1 312 ? 51.351 91.241 11.514 1.00 16.67 312 GLY B CA 1
ATOM 5113 C C . GLY B 1 312 ? 51.840 92.664 11.723 1.00 17.75 312 GLY B C 1
ATOM 5114 O O . GLY B 1 312 ? 51.202 93.441 12.439 1.00 17.37 312 GLY B O 1
ATOM 5115 N N . ASN B 1 313 ? 52.959 93.026 11.114 1.00 18.24 313 ASN B N 1
ATOM 5116 C CA . ASN B 1 313 ? 53.478 94.376 11.285 1.00 18.35 313 ASN B CA 1
ATOM 5117 C C . ASN B 1 313 ? 52.999 95.336 10.202 1.00 19.00 313 ASN B C 1
ATOM 5118 O O . ASN B 1 313 ? 52.246 94.942 9.310 1.00 16.27 313 ASN B O 1
ATOM 5123 N N . ARG B 1 314 ? 53.435 96.592 10.291 1.00 21.26 314 ARG B N 1
ATOM 5124 C CA . ARG B 1 314 ? 53.040 97.642 9.345 1.00 24.18 314 ARG B CA 1
ATOM 5125 C C . ARG B 1 314 ? 53.893 97.823 8.079 1.00 24.02 314 ARG B C 1
ATOM 5126 O O . ARG B 1 314 ? 54.362 98.925 7.792 1.00 25.10 314 ARG B O 1
ATOM 5134 N N . PHE B 1 315 ? 54.098 96.749 7.330 1.00 21.70 315 PHE B N 1
ATOM 5135 C CA . PHE B 1 315 ? 54.856 96.825 6.090 1.00 22.38 315 PHE B CA 1
ATOM 5136 C C . PHE B 1 315 ? 54.386 95.660 5.225 1.00 22.41 315 PHE B C 1
ATOM 5137 O O . PHE B 1 315 ? 53.855 94.683 5.744 1.00 22.54 315 PHE B O 1
ATOM 5145 N N . SER B 1 316 ? 54.553 95.772 3.911 1.00 25.34 316 SER B N 1
ATOM 5146 C CA . SER B 1 316 ? 54.098 94.723 3.005 1.00 28.05 316 SER B CA 1
ATOM 5147 C C . SER B 1 316 ? 55.098 93.604 2.779 1.00 31.27 316 SER B C 1
ATOM 5148 O O . SER B 1 316 ? 56.319 93.802 2.830 1.00 29.76 316 SER B O 1
ATOM 5151 N N . GLU B 1 317 ? 54.554 92.418 2.528 1.00 31.74 317 GLU B N 1
ATOM 5152 C CA . GLU B 1 317 ? 55.359 91.236 2.269 1.00 31.29 317 GLU B CA 1
ATOM 5153 C C . GLU B 1 317 ? 56.070 91.454 0.936 1.00 31.80 317 GLU B C 1
ATOM 5154 O O . GLU B 1 317 ? 57.117 90.856 0.675 1.00 33.07 317 GLU B O 1
ATOM 5160 N N . GLU B 1 318 ? 55.503 92.336 0.112 1.00 30.20 318 GLU B N 1
ATOM 5161 C CA . GLU B 1 318 ? 56.057 92.637 -1.205 1.00 30.25 318 GLU B CA 1
ATOM 5162 C C . GLU B 1 318 ? 57.214 93.631 -1.161 1.00 31.46 318 GLU B C 1
ATOM 5163 O O . GLU B 1 318 ? 58.018 93.676 -2.090 1.00 33.02 318 GLU B O 1
ATOM 5169 N N . ASP B 1 319 ? 57.299 94.432 -0.099 1.00 32.11 319 ASP B N 1
ATOM 5170 C CA . ASP B 1 319 ? 58.389 95.404 0.015 1.00 30.07 319 ASP B CA 1
ATOM 5171 C C . ASP B 1 319 ? 59.701 94.682 -0.220 1.00 28.33 319 ASP B C 1
ATOM 5172 O O . ASP B 1 319 ? 59.964 93.643 0.387 1.00 24.37 319 ASP B O 1
ATOM 5177 N N . ASP B 1 320 ? 60.516 95.244 -1.107 1.00 27.02 320 ASP B N 1
ATOM 5178 C CA . ASP B 1 320 ? 61.795 94.654 -1.485 1.00 26.08 320 ASP B CA 1
ATOM 5179 C C . ASP B 1 320 ? 62.674 94.126 -0.346 1.00 23.95 320 ASP B C 1
ATOM 5180 O O . ASP B 1 320 ? 63.444 93.184 -0.541 1.00 23.63 320 ASP B O 1
ATOM 5185 N N . VAL B 1 321 ? 62.570 94.722 0.836 1.00 20.21 321 VAL B N 1
ATOM 5186 C CA . VAL B 1 321 ? 63.378 94.269 1.964 1.00 20.01 321 VAL B CA 1
ATOM 5187 C C . VAL B 1 321 ? 63.094 92.806 2.335 1.00 18.56 321 VAL B C 1
ATOM 5188 O O . VAL B 1 321 ? 63.994 92.086 2.771 1.00 16.34 321 VAL B O 1
ATOM 5192 N N . VAL B 1 322 ? 61.847 92.370 2.148 1.00 17.59 322 VAL B N 1
ATOM 5193 C CA . VAL B 1 322 ? 61.449 91.002 2.472 1.00 16.33 322 VAL B CA 1
ATOM 5194 C C . VAL B 1 322 ? 62.252 89.945 1.712 1.00 18.37 322 VAL B C 1
ATOM 5195 O O . VAL B 1 322 ? 62.654 88.926 2.284 1.00 16.55 322 VAL B O 1
ATOM 5199 N N . ASP B 1 323 ? 62.487 90.183 0.426 1.00 19.49 323 ASP B N 1
ATOM 5200 C CA . ASP B 1 323 ? 63.261 89.240 -0.372 1.00 22.49 323 ASP B CA 1
ATOM 5201 C C . ASP B 1 323 ? 64.749 89.370 -0.076 1.00 22.40 323 ASP B C 1
ATOM 5202 O O . ASP B 1 323 ? 65.501 88.405 -0.223 1.00 22.99 323 ASP B O 1
ATOM 5207 N N . GLU B 1 324 ? 65.169 90.567 0.334 1.00 23.12 324 GLU B N 1
ATOM 5208 C CA . GLU B 1 324 ? 66.569 90.816 0.682 1.00 23.90 324 GLU B CA 1
ATOM 5209 C C . GLU B 1 324 ? 66.890 89.974 1.915 1.00 22.83 324 GLU B C 1
ATOM 5210 O O . GLU B 1 324 ? 67.983 89.414 2.048 1.00 20.91 324 GLU B O 1
ATOM 5216 N N . ILE B 1 325 ? 65.921 89.900 2.823 1.00 22.03 325 ILE B N 1
ATOM 5217 C CA . ILE B 1 325 ? 66.080 89.119 4.040 1.00 19.64 325 ILE B CA 1
ATOM 5218 C C . ILE B 1 325 ? 66.153 87.660 3.614 1.00 19.21 325 ILE B C 1
ATOM 5219 O O . ILE B 1 325 ? 67.038 86.919 4.033 1.00 17.99 325 ILE B O 1
ATOM 5224 N N . ARG B 1 326 ? 65.224 87.258 2.757 1.00 20.47 326 ARG B N 1
ATOM 5225 C CA . ARG B 1 326 ? 65.200 85.895 2.276 1.00 18.24 326 ARG B CA 1
ATOM 5226 C C . ARG B 1 326 ? 66.520 85.530 1.623 1.00 20.20 326 ARG B C 1
ATOM 5227 O O . ARG B 1 326 ? 67.037 84.432 1.838 1.00 18.35 326 ARG B O 1
ATOM 5235 N N . GLU B 1 327 ? 67.075 86.454 0.838 1.00 22.55 327 GLU B N 1
ATOM 5236 C CA . GLU B 1 327 ? 68.355 86.202 0.177 1.00 21.45 327 GLU B CA 1
ATOM 5237 C C . GLU B 1 327 ? 69.506 85.968 1.148 1.00 18.93 327 GLU B C 1
ATOM 5238 O O . GLU B 1 327 ? 70.399 85.180 0.862 1.00 18.89 327 GLU B O 1
ATOM 5244 N N . VAL B 1 328 ? 69.506 86.661 2.284 1.00 17.34 328 VAL B N 1
ATOM 5245 C CA . VAL B 1 328 ? 70.571 86.475 3.270 1.00 16.52 328 VAL B CA 1
ATOM 5246 C C . VAL B 1 328 ? 70.529 85.039 3.790 1.00 17.41 328 VAL B C 1
ATOM 5247 O O . VAL B 1 328 ? 71.555 84.362 3.872 1.00 17.73 328 VAL B O 1
ATOM 5251 N N . PHE B 1 329 ? 69.334 84.580 4.145 1.00 16.87 329 PHE B N 1
ATOM 5252 C CA . PHE B 1 329 ? 69.167 83.222 4.628 1.00 16.22 329 PHE B CA 1
ATOM 5253 C C . PHE B 1 329 ? 69.438 82.295 3.450 1.00 18.65 329 PHE B C 1
ATOM 5254 O O . PHE B 1 329 ? 70.051 81.235 3.601 1.00 18.08 329 PHE B O 1
ATOM 5262 N N . SER B 1 330 ? 68.972 82.707 2.275 1.00 20.31 330 SER B N 1
ATOM 5263 C CA . SER B 1 330 ? 69.160 81.927 1.057 1.00 23.74 330 SER B CA 1
ATOM 5264 C C . SER B 1 330 ? 70.644 81.761 0.737 1.00 24.47 330 SER B C 1
ATOM 5265 O O . SER B 1 330 ? 71.078 80.704 0.281 1.00 26.35 330 SER B O 1
ATOM 5268 N N . THR B 1 331 ? 71.415 82.815 0.986 1.00 24.56 331 THR B N 1
ATOM 5269 C CA . THR B 1 331 ? 72.852 82.823 0.738 1.00 23.02 331 THR B CA 1
ATOM 5270 C C . THR B 1 331 ? 73.635 82.108 1.836 1.00 23.63 331 THR B C 1
ATOM 5271 O O . THR B 1 331 ? 74.699 81.539 1.582 1.00 24.35 331 THR B O 1
ATOM 5275 N N . ARG B 1 332 ? 73.106 82.147 3.057 1.00 22.57 332 ARG B N 1
ATOM 5276 C CA . ARG B 1 332 ? 73.747 81.515 4.206 1.00 20.89 332 ARG B CA 1
ATOM 5277 C C . ARG B 1 332 ? 73.422 80.032 4.341 1.00 22.37 332 ARG B C 1
ATOM 5278 O O . ARG B 1 332 ? 74.202 79.274 4.921 1.00 21.16 332 ARG B O 1
ATOM 5286 N N . GLY B 1 333 ? 72.263 79.630 3.823 1.00 21.84 333 GLY B N 1
ATOM 5287 C CA . GLY B 1 333 ? 71.845 78.242 3.908 1.00 25.52 333 GLY B CA 1
ATOM 5288 C C . GLY B 1 333 ? 71.118 77.962 5.213 1.00 28.14 333 GLY B C 1
ATOM 5289 O O . GLY B 1 333 ? 70.414 76.960 5.352 1.00 27.67 333 GLY B O 1
ATOM 5290 N N . ARG B 1 334 ? 71.286 78.873 6.167 1.00 27.41 334 ARG B N 1
ATOM 5291 C CA . ARG B 1 334 ? 70.679 78.761 7.484 1.00 24.79 334 ARG B CA 1
ATOM 5292 C C . ARG B 1 334 ? 69.796 79.982 7.782 1.00 25.56 334 ARG B C 1
ATOM 5293 O O . ARG B 1 334 ? 70.142 81.111 7.422 1.00 25.07 334 ARG B O 1
ATOM 5301 N N . GLY B 1 335 ? 68.654 79.756 8.431 1.00 24.43 335 GLY B N 1
ATOM 5302 C CA . GLY B 1 335 ? 67.765 80.860 8.761 1.00 21.96 335 GLY B CA 1
ATOM 5303 C C . GLY B 1 335 ? 66.489 80.926 7.943 1.00 19.36 335 GLY B C 1
ATOM 5304 O O . GLY B 1 335 ? 66.437 80.443 6.815 1.00 20.73 335 GLY B O 1
ATOM 5305 N N . GLU B 1 336 ? 65.455 81.540 8.506 1.00 18.49 336 GLU B N 1
ATOM 5306 C CA . GLU B 1 336 ? 64.182 81.654 7.815 1.00 15.84 336 GLU B CA 1
ATOM 5307 C C . GLU B 1 336 ? 63.307 82.756 8.390 1.00 16.73 336 GLU B C 1
ATOM 5308 O O . GLU B 1 336 ? 63.390 83.090 9.573 1.00 16.13 336 GLU B O 1
ATOM 5314 N N . LEU B 1 337 ? 62.470 83.323 7.528 1.00 17.29 337 LEU B N 1
ATOM 5315 C CA . LEU B 1 337 ? 61.539 84.371 7.915 1.00 16.47 337 LEU B CA 1
ATOM 5316 C C . LEU B 1 337 ? 60.188 83.678 8.015 1.00 18.38 337 LEU B C 1
ATOM 5317 O O . LEU B 1 337 ? 60.001 82.599 7.453 1.00 17.52 337 LEU B O 1
ATOM 5322 N N . ASP B 1 338 ? 59.252 84.276 8.738 1.00 21.49 338 ASP B N 1
ATOM 5323 C CA . ASP B 1 338 ? 57.938 83.669 8.882 1.00 21.81 338 ASP B CA 1
ATOM 5324 C C . ASP B 1 338 ? 57.004 84.112 7.760 1.00 22.14 338 ASP B C 1
ATOM 5325 O O . ASP B 1 338 ? 57.316 85.033 7.005 1.00 22.72 338 ASP B O 1
ATOM 5330 N N . GLU B 1 339 ? 55.869 83.434 7.645 1.00 22.27 339 GLU B N 1
ATOM 5331 C CA . GLU B 1 339 ? 54.884 83.742 6.616 1.00 24.62 339 GLU B CA 1
ATOM 5332 C C . GLU B 1 339 ? 54.195 85.069 6.939 1.00 23.57 339 GLU B C 1
ATOM 5333 O O . GLU B 1 339 ? 53.580 85.212 7.994 1.00 25.55 339 GLU B O 1
ATOM 5339 N N . LEU B 1 340 ? 54.293 86.027 6.023 1.00 23.31 340 LEU B N 1
ATOM 5340 C CA . LEU B 1 340 ? 53.701 87.352 6.215 1.00 23.84 340 LEU B CA 1
ATOM 5341 C C . LEU B 1 340 ? 52.278 87.454 5.648 1.00 22.58 340 LEU B C 1
ATOM 5342 O O . LEU B 1 340 ? 51.991 88.306 4.808 1.00 19.59 340 LEU B O 1
ATOM 5347 N N . ASP B 1 341 ? 51.389 86.599 6.141 1.00 24.81 341 ASP B N 1
ATOM 5348 C CA . ASP B 1 341 ? 50.001 86.549 5.677 1.00 25.92 341 ASP B CA 1
ATOM 5349 C C . ASP B 1 341 ? 49.003 87.427 6.426 1.00 26.35 341 ASP B C 1
ATOM 5350 O O . ASP B 1 341 ? 47.814 87.426 6.098 1.00 25.42 341 ASP B O 1
ATOM 5355 N N . ASP B 1 342 ? 49.461 88.169 7.426 1.00 27.15 342 ASP B N 1
ATOM 5356 C CA . ASP B 1 342 ? 48.535 89.001 8.177 1.00 27.04 342 ASP B CA 1
ATOM 5357 C C . ASP B 1 342 ? 49.092 90.380 8.544 1.00 28.83 342 ASP B C 1
ATOM 5358 O O . ASP B 1 342 ? 48.927 90.853 9.669 1.00 29.28 342 ASP B O 1
ATOM 5363 N N . MET B 1 343 ? 49.728 91.030 7.574 1.00 30.18 343 MET B N 1
ATOM 5364 C CA . MET B 1 343 ? 50.325 92.347 7.777 1.00 33.36 343 MET B CA 1
ATOM 5365 C C . MET B 1 343 ? 49.281 93.437 8.011 1.00 36.26 343 MET B C 1
ATOM 5366 O O . MET B 1 343 ? 48.101 93.261 7.711 1.00 35.61 343 MET B O 1
ATOM 5371 N N . GLU B 1 344 ? 49.730 94.570 8.541 1.00 38.47 344 GLU B N 1
ATOM 5372 C CA . GLU B 1 344 ? 48.841 95.686 8.832 1.00 41.91 344 GLU B CA 1
ATOM 5373 C C . GLU B 1 344 ? 49.009 96.852 7.854 1.00 44.86 344 GLU B C 1
ATOM 5374 O O . GLU B 1 344 ? 48.011 97.208 7.183 1.00 47.26 344 GLU B O 1
ATOM 5380 N N . GLU B 1 345 ? 50.131 97.397 7.768 1.00 44.24 345 GLU B N 1
#

Secondary structure (P-SEA, 3-state):
ccccccccccccccccccccccccccccccccccbbbcccbbbcaaaaaaaaaacccccccccccccccccccccccaaaaaaaaaaaaaacccccbbbbccccccccaaaaaaaaaaccccccbbbbccccccaaaaaaaaaaaaaaaaaaaaaccccccbbbbccccccccaaaaaaaaaaacccccbbbbccccccaaaaaaaacccccccccccbbbbccccccaaaaaaaaaaccccccccbbbbccccccaaaaaaaaaaaaacccccccbbbbccccccaaaaaaaaaaaacccccccbbbbcccccccccaaaaaaaaaaaaacbbbbccccccc/ccccccccccccccccccccccccccccccccccbbbcccbbbcaaaaaaaaaaaaaccccccccccccccccccccaaaaaaaaaaaaaacccccbbbbccccccccaaaaaaaaaaccccccbbbbccccccaaaaaaaaaaaaaaaaaaaaaccccccbbbbccccccccaaaaaaaaaaacccccbbbbccccccaaaaaaaacccccccccccbbbbccccccaaaaaaaaaaccccccccbbbbccccccaaaaaaaaaaaaacccccccbbbbccccccaaaaaaaaaaaaccccccccccccccccccccaaaaaaaaaaaaacccccccccccc

Radius of gyration: 29.27 Å; Cα contacts (8 Å, |Δi|>4): 1690; chains: 2; bounding box: 75×58×57 Å

Nearest PDB structures (foldseek):
  1k5d-assembly1_C  TM=9.918E-01  e=1.143E-56  Schizosaccharomyces pombe
  7wbu-assembly1_A  TM=7.110E-01  e=3.021E-09  Bos taurus
  7vtq-assembly1_B  TM=7.575E-01  e=8.486E-08  Mus musculus
  8x7w-assembly1_D  TM=5.640E-01  e=6.351E-11  Escherichia coli K-12
  8xi3-assembly1_A  TM=5.770E-01  e=5.750E-09  Mus musculus

B-factor: mean 22.69, std 14.24, range [1.0, 94.17]

GO terms:
  GO:0034399 nuclear periphery (C, IDA)
  GO:0005096 GTPase activator activity (F, IDA)
  GO:0005634 nucleus (C, IDA)
  GO:0005737 cytoplasm (C, IDA)
  GO:0006611 protein export from nucleus (P, IDA)
  GO:0005829 cytosol (C, HDA)